Protein AF-0000000067790057 (afdb_homodimer)

InterPro domains:
  IPR000683 Gfo/Idh/MocA-like oxidoreductase, N-terminal [PF01408] (4-130)
  IPR036291 NAD(P)-binding domain superfamily [SSF51735] (3-158)
  IPR050463 Gfo/Idh/MocA family oxidoreductases and glycosidases [PTHR43818] (2-373)
  IPR055170 GFO/IDH/MocA-like oxidoreductase domain [PF22725] (139-274)

Organism: Pectobacterium atrosepticum (strain SCRI 1043 / ATCC BAA-672) (NCBI:txid218491)

Radius of gyration: 29.48 Å; Cα contacts (8 Å, |Δi|>4): 1864; chains: 2; bounding box: 68×93×60 Å

Sequence (754 aa):
MKDVRIGLIGTGYIGRAHAIAYAQAPTVFPLKGNLVKAMLAEVSPELAAKRAQEFGFQRSTADWRELVADPDIDVVDICAPNFLHKTMAMAAIQHGKHVYSEKPLALNARDAREMVDAAQRAGVKTLVGFNYMKNPTSQLAKEIIANGEIGEVVHFYGTHNEDYLADPNKHADWHCFKETAGLGALGDLAAHIVNMAQYLVGDIASVCGDLQTVITQRPTALGSSEWVQVENEDQAHAMVRFASGARGVIETSRIACGRKMGLTYVVTGTTGTLSFTQERMAELKLYRHDEPENRQGFKTLLTGPQHPDYAAFCASAGHGIGFNDQKTVEVRDLIDGIAADVPMWPDFEEGWKVSRVLDAIVQSHETARWVNVDEVGMKDVRIGLIGTGYIGRAHAIAYAQAPTVFPLKGNLVKAMLAEVSPELAAKRAQEFGFQRSTADWRELVADPDIDVVDICAPNFLHKTMAMAAIQHGKHVYSEKPLALNARDAREMVDAAQRAGVKTLVGFNYMKNPTSQLAKEIIANGEIGEVVHFYGTHNEDYLADPNKHADWHCFKETAGLGALGDLAAHIVNMAQYLVGDIASVCGDLQTVITQRPTALGSSEWVQVENEDQAHAMVRFASGARGVIETSRIACGRKMGLTYVVTGTTGTLSFTQERMAELKLYRHDEPENRQGFKTLLTGPQHPDYAAFCASAGHGIGFNDQKTVEVRDLIDGIAADVPMWPDFEEGWKVSRVLDAIVQSHETARWVNVDEVG

pLDDT: mean 95.91, std 3.63, range [75.56, 98.88]

Structure (mmCIF, N/CA/C/O backbone):
data_AF-0000000067790057-model_v1
#
loop_
_entity.id
_entity.type
_entity.pdbx_description
1 polymer 'Probable oxidoreductase'
#
loop_
_atom_site.group_PDB
_atom_site.id
_atom_site.type_symbol
_atom_site.label_atom_id
_atom_site.label_alt_id
_atom_site.label_comp_id
_atom_site.label_asym_id
_atom_site.label_entity_id
_atom_site.label_seq_id
_atom_site.pdbx_PDB_ins_code
_atom_site.Cartn_x
_atom_site.Cartn_y
_atom_site.Cartn_z
_atom_site.occupancy
_atom_site.B_iso_or_equiv
_atom_site.auth_seq_id
_atom_site.auth_comp_id
_atom_site.auth_asym_id
_atom_site.auth_atom_id
_atom_site.pdbx_PDB_model_num
ATOM 1 N N . MET A 1 1 ? 12.977 39.219 26.125 1 87.31 1 MET A N 1
ATOM 2 C CA . MET A 1 1 ? 12.609 38.531 24.906 1 87.31 1 MET A CA 1
ATOM 3 C C . MET A 1 1 ? 11.438 39.188 24.219 1 87.31 1 MET A C 1
ATOM 5 O O . MET A 1 1 ? 10.594 39.812 24.875 1 87.31 1 MET A O 1
ATOM 9 N N . LYS A 1 2 ? 11.398 39.125 22.906 1 94.94 2 LYS A N 1
ATOM 10 C CA . LYS A 1 2 ? 10.312 39.719 22.125 1 94.94 2 LYS A CA 1
ATOM 11 C C . LYS A 1 2 ? 8.992 39 22.391 1 94.94 2 LYS A C 1
ATOM 13 O O . LYS A 1 2 ? 8.945 37.75 22.422 1 94.94 2 LYS A O 1
ATOM 18 N N . ASP A 1 3 ? 7.945 39.812 22.656 1 97.75 3 ASP A N 1
ATOM 19 C CA . ASP A 1 3 ? 6.625 39.219 22.844 1 97.75 3 ASP A CA 1
ATOM 20 C C . ASP A 1 3 ? 6.047 38.719 21.516 1 97.75 3 ASP A C 1
ATOM 22 O O . ASP A 1 3 ? 6.18 39.406 20.5 1 97.75 3 ASP A O 1
ATOM 26 N N . VAL A 1 4 ? 5.566 37.562 21.516 1 98.56 4 VAL A N 1
ATOM 27 C CA . VAL A 1 4 ? 4.77 37.031 20.422 1 98.56 4 VAL A CA 1
ATOM 28 C C . VAL A 1 4 ? 3.336 36.812 20.891 1 98.56 4 VAL A C 1
ATOM 30 O O . VAL A 1 4 ? 3.057 35.844 21.594 1 98.56 4 VAL A O 1
ATOM 33 N N . ARG A 1 5 ? 2.406 37.719 20.578 1 98.75 5 ARG A N 1
ATOM 34 C CA . ARG A 1 5 ? 1.03 37.719 21.062 1 98.75 5 ARG A CA 1
ATOM 35 C C . ARG A 1 5 ? 0.117 36.938 20.125 1 98.75 5 ARG A C 1
ATOM 37 O O . ARG A 1 5 ? -0.103 37.375 18.984 1 98.75 5 ARG A O 1
ATOM 44 N N . ILE A 1 6 ? -0.474 35.906 20.656 1 98.75 6 ILE A N 1
ATOM 45 C CA . ILE A 1 6 ? -1.235 34.969 19.859 1 98.75 6 ILE A CA 1
ATOM 46 C C . ILE A 1 6 ? -2.725 35.281 19.953 1 98.75 6 ILE A C 1
ATOM 48 O O . ILE A 1 6 ? -3.258 35.5 21.031 1 98.75 6 ILE A O 1
ATOM 52 N N . GLY A 1 7 ? -3.359 35.344 18.828 1 98.88 7 GLY A N 1
ATOM 53 C CA . GLY A 1 7 ? -4.809 35.25 18.734 1 98.88 7 GLY A CA 1
ATOM 54 C C . GLY A 1 7 ? -5.293 33.969 18.141 1 98.88 7 GLY A C 1
ATOM 55 O O . GLY A 1 7 ? -4.973 33.625 16.984 1 98.88 7 GLY A O 1
ATOM 56 N N . LEU A 1 8 ? -6.078 33.188 18.844 1 98.81 8 LEU A N 1
ATOM 57 C CA . LEU A 1 8 ? -6.578 31.875 18.438 1 98.81 8 LEU A CA 1
ATOM 58 C C . LEU A 1 8 ? -8.039 31.969 17.984 1 98.81 8 LEU A C 1
ATOM 60 O O . LEU A 1 8 ? -8.867 32.531 18.703 1 98.81 8 LEU A O 1
ATOM 64 N N . ILE A 1 9 ? -8.32 31.453 16.797 1 98.69 9 ILE A N 1
ATOM 65 C CA . ILE A 1 9 ? -9.688 31.406 16.297 1 98.69 9 ILE A CA 1
ATOM 66 C C . ILE A 1 9 ? -10.172 29.953 16.234 1 98.69 9 ILE A C 1
ATOM 68 O O . ILE A 1 9 ? -9.672 29.172 15.438 1 98.69 9 ILE A O 1
ATOM 72 N N . GLY A 1 10 ? -11.164 29.625 17 1 97.44 10 GLY A N 1
ATOM 73 C CA . GLY A 1 10 ? -11.719 28.281 17.016 1 97.44 10 GLY A CA 1
ATOM 74 C C . GLY A 1 10 ? -11.133 27.406 18.109 1 97.44 10 GLY A C 1
ATOM 75 O O . GLY A 1 10 ? -9.914 27.359 18.281 1 97.44 10 GLY A O 1
ATOM 76 N N . THR A 1 11 ? -12.031 26.703 18.875 1 95.75 11 THR A N 1
ATOM 77 C CA . THR A 1 11 ? -11.57 25.938 20.016 1 95.75 11 THR A CA 1
ATOM 78 C C . THR A 1 11 ? -12.086 24.5 19.953 1 95.75 11 THR A C 1
ATOM 80 O O . THR A 1 11 ? -12.211 23.828 20.984 1 95.75 11 THR A O 1
ATOM 83 N N . GLY A 1 12 ? -12.445 24.031 18.734 1 92.25 12 GLY A N 1
ATOM 84 C CA . GLY A 1 12 ? -12.773 22.625 18.578 1 92.25 12 GLY A CA 1
ATOM 85 C C . GLY A 1 12 ? -11.609 21.703 18.891 1 92.25 12 GLY A C 1
ATOM 86 O O . GLY A 1 12 ? -10.727 22.062 19.672 1 92.25 12 GLY A O 1
ATOM 87 N N . TYR A 1 13 ? -11.688 20.531 18.391 1 90.38 13 TYR A N 1
ATOM 88 C CA . TYR A 1 13 ? -10.688 19.5 18.641 1 90.38 13 TYR A CA 1
ATOM 89 C C . TYR A 1 13 ? -9.281 20.031 18.391 1 90.38 13 TYR A C 1
ATOM 91 O O . TYR A 1 13 ? -8.414 19.969 19.281 1 90.38 13 TYR A O 1
ATOM 99 N N . ILE A 1 14 ? -9.086 20.562 17.234 1 93.25 14 ILE A N 1
ATOM 100 C CA . ILE A 1 14 ? -7.742 20.984 16.859 1 93.25 14 ILE A CA 1
ATOM 101 C C . ILE A 1 14 ? -7.379 22.266 17.594 1 93.25 14 ILE A C 1
ATOM 103 O O . ILE A 1 14 ? -6.211 22.5 17.922 1 93.25 14 ILE A O 1
ATOM 107 N N . GLY A 1 15 ? -8.367 23.188 17.797 1 95.94 15 GLY A N 1
ATOM 108 C CA . GLY A 1 15 ? -8.109 24.375 18.594 1 95.94 15 GLY A CA 1
ATOM 109 C C . GLY A 1 15 ? -7.609 24.047 20 1 95.94 15 GLY A C 1
ATOM 110 O O . GLY A 1 15 ? -6.711 24.719 20.516 1 95.94 15 GLY A O 1
ATOM 111 N N . ARG A 1 16 ? -8.188 23.031 20.547 1 95.5 16 ARG A N 1
ATOM 112 C CA . ARG A 1 16 ? -7.738 22.578 21.859 1 95.5 16 ARG A CA 1
ATOM 113 C C . ARG A 1 16 ? -6.309 22.047 21.797 1 95.5 16 ARG A C 1
ATOM 115 O O . ARG A 1 16 ? -5.508 22.297 22.703 1 95.5 16 ARG A O 1
ATOM 122 N N . ALA A 1 17 ? -6.008 21.312 20.75 1 95.62 17 ALA A N 1
ATOM 123 C CA . ALA A 1 17 ? -4.648 20.812 20.578 1 95.62 17 ALA A CA 1
ATOM 124 C C . ALA A 1 17 ? -3.641 21.953 20.516 1 95.62 17 ALA A C 1
ATOM 126 O O . ALA A 1 17 ? -2.559 21.859 21.094 1 95.62 17 ALA A O 1
ATOM 127 N N . HIS A 1 18 ? -4.004 23.031 19.781 1 97.88 18 HIS A N 1
ATOM 128 C CA . HIS A 1 18 ? -3.135 24.203 19.703 1 97.88 18 HIS A CA 1
ATOM 129 C C . HIS A 1 18 ? -2.975 24.859 21.078 1 97.88 18 HIS A C 1
ATOM 131 O O . HIS A 1 18 ? -1.863 25.219 21.453 1 97.88 18 HIS A O 1
ATOM 137 N N . ALA A 1 19 ? -4.055 24.953 21.812 1 97.75 19 ALA A N 1
ATOM 138 C CA . ALA A 1 19 ? -4.012 25.547 23.141 1 97.75 19 ALA A CA 1
ATOM 139 C C . ALA A 1 19 ? -3.102 24.75 24.062 1 97.75 19 ALA A C 1
ATOM 141 O O . ALA A 1 19 ? -2.348 25.328 24.859 1 97.75 19 ALA A O 1
ATOM 142 N N . ILE A 1 20 ? -3.18 23.469 24 1 96.5 20 ILE A N 1
ATOM 143 C CA . ILE A 1 20 ? -2.314 22.609 24.797 1 96.5 20 ILE A CA 1
ATOM 144 C C . ILE A 1 20 ? -0.854 22.859 24.438 1 96.5 20 ILE A C 1
ATOM 146 O O . ILE A 1 20 ? 0.001 22.984 25.312 1 96.5 20 ILE A O 1
ATOM 150 N N . ALA A 1 21 ? -0.613 22.969 23.188 1 97.62 21 ALA A N 1
ATOM 151 C CA . ALA A 1 21 ? 0.745 23.219 22.703 1 97.62 21 ALA A CA 1
ATOM 152 C C . ALA A 1 21 ? 1.271 24.562 23.219 1 97.62 21 ALA A C 1
ATOM 154 O O . ALA A 1 21 ? 2.432 24.656 23.625 1 97.62 21 ALA A O 1
ATOM 155 N N . TYR A 1 22 ? 0.44 25.594 23.203 1 98.31 22 TYR A N 1
ATOM 156 C CA . TYR A 1 22 ? 0.835 26.906 23.719 1 98.31 22 TYR A CA 1
ATOM 157 C C . TYR A 1 22 ? 1.187 26.828 25.203 1 98.31 22 TYR A C 1
ATOM 159 O O . TYR A 1 22 ? 2.102 27.516 25.656 1 98.31 22 TYR A O 1
ATOM 167 N N . ALA A 1 23 ? 0.451 26.016 25.875 1 96.88 23 ALA A N 1
ATOM 168 C CA . ALA A 1 23 ? 0.677 25.875 27.312 1 96.88 23 ALA A CA 1
ATOM 169 C C . ALA A 1 23 ? 1.973 25.125 27.578 1 96.88 23 ALA A C 1
ATOM 171 O O . ALA A 1 23 ? 2.678 25.422 28.547 1 96.88 23 ALA A O 1
ATOM 172 N N . GLN A 1 24 ? 2.324 24.266 26.734 1 95.62 24 GLN A N 1
ATOM 173 C CA . GLN A 1 24 ? 3.426 23.344 26.969 1 95.62 24 GLN A CA 1
ATOM 174 C C . GLN A 1 24 ? 4.742 23.906 26.438 1 95.62 24 GLN A C 1
ATOM 176 O O . GLN A 1 24 ? 5.805 23.641 27 1 95.62 24 GLN A O 1
ATOM 181 N N . ALA A 1 25 ? 4.688 24.641 25.438 1 97.44 25 ALA A N 1
ATOM 182 C CA . ALA A 1 25 ? 5.848 24.984 24.625 1 97.44 25 ALA A CA 1
ATOM 183 C C . ALA A 1 25 ? 6.922 25.672 25.453 1 97.44 25 ALA A C 1
ATOM 185 O O . ALA A 1 25 ? 8.102 25.328 25.375 1 97.44 25 ALA A O 1
ATOM 186 N N . PRO A 1 26 ? 6.523 26.625 26.406 1 96.69 26 PRO A N 1
ATOM 187 C CA . PRO A 1 26 ? 7.57 27.312 27.156 1 96.69 26 PRO A CA 1
ATOM 188 C C . PRO A 1 26 ? 8.281 26.391 28.141 1 96.69 26 PRO A C 1
ATOM 190 O O . PRO A 1 26 ? 9.414 26.672 28.562 1 96.69 26 PRO A O 1
ATOM 193 N N . THR A 1 27 ? 7.652 25.328 28.484 1 96.06 27 THR A N 1
ATOM 194 C CA . THR A 1 27 ? 8.25 24.375 29.422 1 96.06 27 THR A CA 1
ATOM 195 C C . THR A 1 27 ? 9.133 23.391 28.688 1 96.06 27 THR A C 1
ATOM 197 O O . THR A 1 27 ? 10.164 22.953 29.203 1 96.06 27 THR A O 1
ATOM 200 N N . VAL A 1 28 ? 8.805 23.016 27.531 1 95.25 28 VAL A N 1
ATOM 201 C CA . VAL A 1 28 ? 9.477 21.969 26.766 1 95.25 28 VAL A CA 1
ATOM 202 C C . VAL A 1 28 ? 10.719 22.531 26.094 1 95.25 28 VAL A C 1
ATOM 204 O O . VAL A 1 28 ? 11.758 21.875 26.031 1 95.25 28 VAL A O 1
ATOM 207 N N . PHE A 1 29 ? 10.57 23.75 25.609 1 96.44 29 PHE A N 1
ATOM 208 C CA . PHE A 1 29 ? 11.648 24.344 24.828 1 96.44 29 PHE A CA 1
ATOM 209 C C . PHE A 1 29 ? 12.078 25.672 25.422 1 96.44 29 PHE A C 1
ATOM 211 O O . PHE A 1 29 ? 11.25 26.422 25.938 1 96.44 29 PHE A O 1
ATOM 218 N N . PRO A 1 30 ? 13.406 25.938 25.359 1 96.5 30 PRO A N 1
ATOM 219 C CA . PRO A 1 30 ? 13.836 27.312 25.609 1 96.5 30 PRO A CA 1
ATOM 220 C C . PRO A 1 30 ? 13.492 28.25 24.453 1 96.5 30 PRO A C 1
ATOM 222 O O . PRO A 1 30 ? 14.359 28.562 23.641 1 96.5 30 PRO A O 1
ATOM 225 N N . LEU A 1 31 ? 12.305 28.812 24.453 1 97.62 31 LEU A N 1
ATOM 226 C CA . LEU A 1 31 ? 11.789 29.625 23.359 1 97.62 31 LEU A CA 1
ATOM 227 C C . LEU A 1 31 ? 12.602 30.906 23.219 1 97.62 31 LEU A C 1
ATOM 229 O O . LEU A 1 31 ? 13.055 31.484 24.219 1 97.62 31 LEU A O 1
ATOM 233 N N . LYS A 1 32 ? 12.695 31.375 22.016 1 97.62 32 LYS A N 1
ATOM 234 C CA . LYS A 1 32 ? 13.445 32.594 21.734 1 97.62 32 LYS A CA 1
ATOM 235 C C . LYS A 1 32 ? 12.578 33.844 21.938 1 97.62 32 LYS A C 1
ATOM 237 O O . LYS A 1 32 ? 13.102 34.969 22 1 97.62 32 LYS A O 1
ATOM 242 N N . GLY A 1 33 ? 11.297 33.688 22 1 97.94 33 GLY A N 1
ATOM 243 C CA . GLY A 1 33 ? 10.344 34.75 22.266 1 97.94 33 GLY A CA 1
ATOM 244 C C . GLY A 1 33 ? 9.445 34.438 23.453 1 97.94 33 GLY A C 1
ATOM 245 O O . GLY A 1 33 ? 9.375 33.312 23.922 1 97.94 33 GLY A O 1
ATOM 246 N N . ASN A 1 34 ? 8.883 35.531 23.922 1 97.94 34 ASN A N 1
ATOM 247 C CA . ASN A 1 34 ? 7.891 35.375 24.984 1 97.94 34 ASN A CA 1
ATOM 248 C C . ASN A 1 34 ? 6.496 35.094 24.422 1 97.94 34 ASN A C 1
ATOM 250 O O . ASN A 1 34 ? 5.906 35.969 23.781 1 97.94 34 ASN A O 1
ATOM 254 N N . LEU A 1 35 ? 6.008 33.906 24.625 1 98.5 35 LEU A N 1
ATOM 255 C CA . LEU A 1 35 ? 4.695 33.5 24.125 1 98.5 35 LEU A CA 1
ATOM 256 C C . LEU A 1 35 ? 3.584 34.125 24.969 1 98.5 35 LEU A C 1
ATOM 258 O O . LEU A 1 35 ? 3.525 33.875 26.188 1 98.5 35 LEU A O 1
ATOM 262 N N . VAL A 1 36 ? 2.693 34.875 24.406 1 98.62 36 VAL A N 1
ATOM 263 C CA . VAL A 1 36 ? 1.58 35.531 25.094 1 98.62 36 VAL A CA 1
ATOM 264 C C . VAL A 1 36 ? 0.259 35.094 24.469 1 98.62 36 VAL A C 1
ATOM 266 O O . VAL A 1 36 ? 0.011 35.344 23.297 1 98.62 36 VAL A O 1
ATOM 269 N N . LYS A 1 37 ? -0.607 34.406 25.234 1 98.69 37 LYS A N 1
ATOM 270 C CA . LYS A 1 37 ? -1.96 34.062 24.812 1 98.69 37 LYS A CA 1
ATOM 271 C C . LYS A 1 37 ? -2.906 35.25 24.953 1 98.69 37 LYS A C 1
ATOM 273 O O . LYS A 1 37 ? -3.598 35.375 25.969 1 98.69 37 LYS A O 1
ATOM 278 N N . ALA A 1 38 ? -2.975 36.031 23.906 1 98.69 38 ALA A N 1
ATOM 279 C CA . ALA A 1 38 ? -3.521 37.375 24.016 1 98.69 38 ALA A CA 1
ATOM 280 C C . ALA A 1 38 ? -5.047 37.344 23.922 1 98.69 38 ALA A C 1
ATOM 282 O O . ALA A 1 38 ? -5.727 37.969 24.766 1 98.69 38 ALA A O 1
ATOM 283 N N . MET A 1 39 ? -5.543 36.688 22.906 1 98.75 39 MET A N 1
ATOM 284 C CA . MET A 1 39 ? -6.984 36.75 22.688 1 98.75 39 MET A CA 1
ATOM 285 C C . MET A 1 39 ? -7.492 35.469 22.016 1 98.75 39 MET A C 1
ATOM 287 O O . MET A 1 39 ? -6.797 34.875 21.203 1 98.75 39 MET A O 1
ATOM 291 N N . LEU A 1 40 ? -8.695 35.062 22.406 1 98.69 40 LEU A N 1
ATOM 292 C CA . LEU A 1 40 ? -9.375 33.906 21.828 1 98.69 40 LEU A CA 1
ATOM 293 C C . LEU A 1 40 ? -10.727 34.281 21.234 1 98.69 40 LEU A C 1
ATOM 295 O O . LEU A 1 40 ? -11.469 35.062 21.844 1 98.69 40 LEU A O 1
ATOM 299 N N . ALA A 1 41 ? -10.984 33.844 19.984 1 98.75 41 ALA A N 1
ATOM 300 C CA . ALA A 1 41 ? -12.258 34.125 19.344 1 98.75 41 ALA A CA 1
ATOM 301 C C . ALA A 1 41 ? -13.086 32.875 19.156 1 98.75 41 ALA A C 1
ATOM 303 O O . ALA A 1 41 ? -12.547 31.812 18.781 1 98.75 41 ALA A O 1
ATOM 304 N N . GLU A 1 42 ? -14.359 32.938 19.422 1 97.62 42 GLU A N 1
ATOM 305 C CA . GLU A 1 42 ? -15.359 31.891 19.203 1 97.62 42 GLU A CA 1
ATOM 306 C C . GLU A 1 42 ? -16.672 32.5 18.719 1 97.62 42 GLU A C 1
ATOM 308 O O . GLU A 1 42 ? -16.797 33.719 18.562 1 97.62 42 GLU A O 1
ATOM 313 N N . VAL A 1 43 ? -17.625 31.578 18.438 1 95.38 43 VAL A N 1
ATOM 314 C CA . VAL A 1 43 ? -18.828 31.969 17.703 1 95.38 43 VAL A CA 1
ATOM 315 C C . VAL A 1 43 ? -19.781 32.719 18.625 1 95.38 43 VAL A C 1
ATOM 317 O O . VAL A 1 43 ? -20.641 33.469 18.156 1 95.38 43 VAL A O 1
ATOM 320 N N . SER A 1 44 ? -19.609 32.625 19.984 1 97.38 44 SER A N 1
ATOM 321 C CA . SER A 1 44 ? -20.438 33.344 20.953 1 97.38 44 SER A CA 1
ATOM 322 C C . SER A 1 44 ? -19.594 33.906 22.094 1 97.38 44 SER A C 1
ATOM 324 O O . SER A 1 44 ? -18.547 33.375 22.422 1 97.38 44 SER A O 1
ATOM 326 N N . PRO A 1 45 ? -20.094 35.062 22.625 1 97.31 45 PRO A N 1
ATOM 327 C CA . PRO A 1 45 ? -19.328 35.656 23.719 1 97.31 45 PRO A CA 1
ATOM 328 C C . PRO A 1 45 ? -19.141 34.719 24.906 1 97.31 45 PRO A C 1
ATOM 330 O O . PRO A 1 45 ? -18.062 34.656 25.5 1 97.31 45 PRO A O 1
ATOM 333 N N . GLU A 1 46 ? -20.188 34 25.156 1 97.88 46 GLU A N 1
ATOM 334 C CA . GLU A 1 46 ? -20.141 33.094 26.312 1 97.88 46 GLU A CA 1
ATOM 335 C C . GLU A 1 46 ? -19.125 31.969 26.094 1 97.88 46 GLU A C 1
ATOM 337 O O . GLU A 1 46 ? -18.312 31.688 26.969 1 97.88 46 GLU A O 1
ATOM 342 N N . LEU A 1 47 ? -19.25 31.375 24.969 1 97.5 47 LEU A N 1
ATOM 343 C CA . LEU A 1 47 ? -18.312 30.297 24.656 1 97.5 47 LEU A CA 1
ATOM 344 C C . LEU A 1 47 ? -16.891 30.812 24.578 1 97.5 47 LEU A C 1
ATOM 346 O O . LEU A 1 47 ? -15.953 30.141 25.047 1 97.5 47 LEU A O 1
ATOM 350 N N . ALA A 1 48 ? -16.672 31.969 24 1 98.38 48 ALA A N 1
ATOM 351 C CA . ALA A 1 48 ? -15.352 32.562 23.891 1 98.38 48 ALA A CA 1
ATOM 352 C C . ALA A 1 48 ? -14.742 32.812 25.266 1 98.38 48 ALA A C 1
ATOM 354 O O . ALA A 1 48 ? -13.578 32.469 25.516 1 98.38 48 ALA A O 1
ATOM 355 N N . ALA A 1 49 ? -15.508 33.344 26.125 1 98.25 49 ALA A N 1
ATOM 356 C CA . ALA A 1 49 ? -15.039 33.656 27.484 1 98.25 49 ALA A CA 1
ATOM 357 C C . ALA A 1 49 ? -14.688 32.375 28.234 1 98.25 49 ALA A C 1
ATOM 359 O O . ALA A 1 49 ? -13.656 32.312 28.906 1 98.25 49 ALA A O 1
ATOM 360 N N . LYS A 1 50 ? -15.547 31.422 28.125 1 98.12 50 LYS A N 1
ATOM 361 C CA . LYS A 1 50 ? -15.336 30.141 28.797 1 98.12 50 LYS A CA 1
ATOM 362 C C . LYS A 1 50 ? -14.047 29.484 28.312 1 98.12 50 LYS A C 1
ATOM 364 O O . LYS A 1 50 ? -13.234 29.031 29.125 1 98.12 50 LYS A O 1
ATOM 369 N N . ARG A 1 51 ? -13.875 29.422 27.031 1 98.25 51 ARG A N 1
ATOM 370 C CA . ARG A 1 51 ? -12.711 28.75 26.453 1 98.25 51 ARG A CA 1
ATOM 371 C C . ARG A 1 51 ? -11.438 29.531 26.719 1 98.25 51 ARG A C 1
ATOM 373 O O . ARG A 1 51 ? -10.367 28.953 26.922 1 98.25 51 ARG A O 1
ATOM 380 N N . ALA A 1 52 ? -11.539 30.859 26.688 1 98.44 52 ALA A N 1
ATOM 381 C CA . ALA A 1 52 ? -10.383 31.672 27.016 1 98.44 52 ALA A CA 1
ATOM 382 C C . ALA A 1 52 ? -9.883 31.391 28.422 1 98.44 52 ALA A C 1
ATOM 384 O O . ALA A 1 52 ? -8.672 31.266 28.656 1 98.44 52 ALA A O 1
ATOM 385 N N . GLN A 1 53 ? -10.773 31.266 29.312 1 98.06 53 GLN A N 1
ATOM 386 C CA . GLN A 1 53 ? -10.406 30.938 30.688 1 98.06 53 GLN A CA 1
ATOM 387 C C . GLN A 1 53 ? -9.773 29.547 30.781 1 98.06 53 GLN A C 1
ATOM 389 O O . GLN A 1 53 ? -8.727 29.391 31.406 1 98.06 53 GLN A O 1
ATOM 394 N N . GLU A 1 54 ? -10.352 28.641 30.141 1 97.38 54 GLU A N 1
ATOM 395 C CA . GLU A 1 54 ? -9.883 27.25 30.172 1 97.38 54 GLU A CA 1
ATOM 396 C C . GLU A 1 54 ? -8.492 27.141 29.547 1 97.38 54 GLU A C 1
ATOM 398 O O . GLU A 1 54 ? -7.656 26.359 30.031 1 97.38 54 GLU A O 1
ATOM 403 N N . PHE A 1 55 ? -8.297 27.891 28.469 1 97.94 55 PHE A N 1
ATOM 404 C CA . PHE A 1 55 ? -7.074 27.734 27.688 1 97.94 55 PHE A CA 1
ATOM 405 C C . PHE A 1 55 ? -6.016 28.734 28.125 1 97.94 55 PHE A C 1
ATOM 407 O O . PHE A 1 55 ? -4.875 28.688 27.672 1 97.94 55 PHE A O 1
ATOM 414 N N . GLY A 1 56 ? -6.344 29.672 29.062 1 97.88 56 GLY A N 1
ATOM 415 C CA . GLY A 1 56 ? -5.387 30.609 29.625 1 97.88 56 GLY A CA 1
ATOM 416 C C . GLY A 1 56 ? -5.129 31.812 28.734 1 97.88 56 GLY A C 1
ATOM 417 O O . GLY A 1 56 ? -4.012 32.344 28.703 1 97.88 56 GLY A O 1
ATOM 418 N N . PHE A 1 57 ? -6.145 32.219 27.938 1 98.69 57 PHE A N 1
ATOM 419 C CA . PHE A 1 57 ? -6.016 33.438 27.125 1 98.69 57 PHE A CA 1
ATOM 420 C C . PHE A 1 57 ? -6.445 34.656 27.922 1 98.69 57 PHE A C 1
ATOM 422 O O . PHE A 1 57 ? -7.363 34.562 28.75 1 98.69 57 PHE A O 1
ATOM 429 N N . GLN A 1 58 ? -5.875 35.812 27.703 1 98.5 58 GLN A N 1
ATOM 430 C CA . GLN A 1 58 ? -6.07 37.031 28.484 1 98.5 58 GLN A CA 1
ATOM 431 C C . GLN A 1 58 ? -7.426 37.656 28.188 1 98.5 58 GLN A C 1
ATOM 433 O O . GLN A 1 58 ? -8.047 38.25 29.078 1 98.5 58 GLN A O 1
ATOM 438 N N . ARG A 1 59 ? -7.832 37.594 26.875 1 98.56 59 ARG A N 1
ATOM 439 C CA . ARG A 1 59 ? -9.07 38.219 26.406 1 98.56 59 ARG A CA 1
ATOM 440 C C . ARG A 1 59 ? -9.844 37.281 25.5 1 98.56 59 ARG A C 1
ATOM 442 O O . ARG A 1 59 ? -9.32 36.219 25.078 1 98.56 59 ARG A O 1
ATOM 449 N N . SER A 1 60 ? -11.086 37.625 25.281 1 98.62 60 SER A N 1
ATOM 450 C CA . SER A 1 60 ? -11.93 36.844 24.375 1 98.62 60 SER A CA 1
ATOM 451 C C . SER A 1 60 ? -12.852 37.75 23.562 1 98.62 60 SER A C 1
ATOM 453 O O . SER A 1 60 ? -13.094 38.875 23.938 1 98.62 60 SER A O 1
ATOM 455 N N . THR A 1 61 ? -13.266 37.25 22.453 1 98.69 61 THR A N 1
ATOM 456 C CA . THR A 1 61 ? -14.219 37.969 21.609 1 98.69 61 THR A CA 1
ATOM 457 C C . THR A 1 61 ? -15.117 36.969 20.859 1 98.69 61 THR A C 1
ATOM 459 O O . THR A 1 61 ? -14.742 35.844 20.641 1 98.69 61 THR A O 1
ATOM 462 N N . ALA A 1 62 ? -16.281 37.406 20.469 1 98.12 62 ALA A N 1
ATOM 463 C CA . ALA A 1 62 ? -17.219 36.594 19.688 1 98.12 62 ALA A CA 1
ATOM 464 C C . ALA A 1 62 ? -17.109 36.906 18.188 1 98.12 62 ALA A C 1
ATOM 466 O O . ALA A 1 62 ? -17.844 36.344 17.375 1 98.12 62 ALA A O 1
ATOM 467 N N . ASP A 1 63 ? -16.188 37.781 17.922 1 98.19 63 ASP A N 1
ATOM 468 C CA . ASP A 1 63 ? -16 38.219 16.531 1 98.19 63 ASP A CA 1
ATOM 469 C C . ASP A 1 63 ? -14.523 38.156 16.141 1 98.19 63 ASP A C 1
ATOM 471 O O . ASP A 1 63 ? -13.734 39.031 16.531 1 98.19 63 ASP A O 1
ATOM 475 N N . TRP A 1 64 ? -14.203 37.188 15.273 1 98.38 64 TRP A N 1
ATOM 476 C CA . TRP A 1 64 ? -12.812 37 14.875 1 98.38 64 TRP A CA 1
ATOM 477 C C . TRP A 1 64 ? -12.281 38.219 14.164 1 98.38 64 TRP A C 1
ATOM 479 O O . TRP A 1 64 ? -11.07 38.469 14.125 1 98.38 64 TRP A O 1
ATOM 489 N N . ARG A 1 65 ? -13.117 39.094 13.57 1 98.62 65 ARG A N 1
ATOM 490 C CA . ARG A 1 65 ? -12.672 40.312 12.891 1 98.62 65 ARG A CA 1
ATOM 491 C C . ARG A 1 65 ? -12.039 41.281 13.875 1 98.62 65 ARG A C 1
ATOM 493 O O . ARG A 1 65 ? -11.109 42 13.531 1 98.62 65 ARG A O 1
ATOM 500 N N . GLU A 1 66 ? -12.609 41.281 15.07 1 98.5 66 GLU A N 1
ATOM 501 C CA . GLU A 1 66 ? -12.008 42.094 16.125 1 98.5 66 GLU A CA 1
ATOM 502 C C . GLU A 1 66 ? -10.602 41.625 16.453 1 98.5 66 GLU A C 1
ATOM 504 O O . GLU A 1 66 ? -9.695 42.406 16.688 1 98.5 66 GLU A O 1
ATOM 509 N N . LEU A 1 67 ? -10.484 40.344 16.531 1 98.56 67 LEU A N 1
ATOM 510 C CA . LEU A 1 67 ? -9.203 39.719 16.844 1 98.56 67 LEU A CA 1
ATOM 511 C C . LEU A 1 67 ? -8.164 40.062 15.781 1 98.56 67 LEU A C 1
ATOM 513 O O . LEU A 1 67 ? -7.051 40.469 16.094 1 98.56 67 LEU A O 1
ATOM 517 N N . VAL A 1 68 ? -8.43 39.969 14.492 1 98.31 68 VAL A N 1
ATOM 518 C CA . VAL A 1 68 ? -7.469 40.156 13.414 1 98.31 68 VAL A CA 1
ATOM 519 C C . VAL A 1 68 ? -7.094 41.625 13.312 1 98.31 68 VAL A C 1
ATOM 521 O O . VAL A 1 68 ? -5.98 41.969 12.891 1 98.31 68 VAL A O 1
ATOM 524 N N . ALA A 1 69 ? -7.988 42.531 13.75 1 98.25 69 ALA A N 1
ATOM 525 C CA . ALA A 1 69 ? -7.754 43.969 13.641 1 98.25 69 ALA A CA 1
ATOM 526 C C . ALA A 1 69 ? -7.035 44.531 14.867 1 98.25 69 ALA A C 1
ATOM 528 O O . ALA A 1 69 ? -6.586 45.656 14.883 1 98.25 69 ALA A O 1
ATOM 529 N N . ASP A 1 70 ? -6.934 43.75 15.875 1 98.44 70 ASP A N 1
ATOM 530 C CA . ASP A 1 70 ? -6.375 44.219 17.156 1 98.44 70 ASP A CA 1
ATOM 531 C C . ASP A 1 70 ? -4.871 44.469 17.031 1 98.44 70 ASP A C 1
ATOM 533 O O . ASP A 1 70 ? -4.113 43.531 16.688 1 98.44 70 ASP A O 1
ATOM 537 N N . PRO A 1 71 ? -4.414 45.656 17.375 1 97.44 71 PRO A N 1
ATOM 538 C CA . PRO A 1 71 ? -2.992 45.969 17.234 1 97.44 71 PRO A CA 1
ATOM 539 C C . PRO A 1 71 ? -2.113 45.156 18.203 1 97.44 71 PRO A C 1
ATOM 541 O O . PRO A 1 71 ? -0.896 45.094 18.016 1 97.44 71 PRO A O 1
ATOM 544 N N . ASP A 1 72 ? -2.713 44.562 19.188 1 97.44 72 ASP A N 1
ATOM 545 C CA . ASP A 1 72 ? -1.947 43.812 20.188 1 97.44 72 ASP A CA 1
ATOM 546 C C . ASP A 1 72 ? -1.868 42.344 19.844 1 97.44 72 ASP A C 1
ATOM 548 O O . ASP A 1 72 ? -1.558 41.5 20.703 1 97.44 72 ASP A O 1
ATOM 552 N N . ILE A 1 73 ? -2.197 41.969 18.672 1 98.56 73 ILE A N 1
ATOM 553 C CA . ILE A 1 73 ? -2.055 40.625 18.188 1 98.56 73 ILE A CA 1
ATOM 554 C C . ILE A 1 73 ? -0.961 40.562 17.125 1 98.56 73 ILE A C 1
ATOM 556 O O . ILE A 1 73 ? -0.961 41.344 16.188 1 98.56 73 ILE A O 1
ATOM 560 N N . ASP A 1 74 ? -0.018 39.656 17.297 1 98.56 74 ASP A N 1
ATOM 561 C CA . ASP A 1 74 ? 1.068 39.469 16.328 1 98.56 74 ASP A CA 1
ATOM 562 C C . ASP A 1 74 ? 0.774 38.344 15.367 1 98.56 74 ASP A C 1
ATOM 564 O O . ASP A 1 74 ? 1.146 38.406 14.195 1 98.56 74 ASP A O 1
ATOM 568 N N . VAL A 1 75 ? 0.185 37.281 15.859 1 98.75 75 VAL A N 1
ATOM 569 C CA . VAL A 1 75 ? -0.067 36.031 15.109 1 98.75 75 VAL A CA 1
ATOM 570 C C . VAL A 1 75 ? -1.548 35.688 15.188 1 98.75 75 VAL A C 1
ATOM 572 O O . VAL A 1 75 ? -2.137 35.688 16.266 1 98.75 75 VAL A O 1
ATOM 575 N N . VAL A 1 76 ? -2.137 35.406 14.078 1 98.88 76 VAL A N 1
ATOM 576 C CA . VAL A 1 76 ? -3.484 34.844 14.047 1 98.88 76 VAL A CA 1
ATOM 577 C C . VAL A 1 76 ? -3.41 33.344 13.789 1 98.88 76 VAL A C 1
ATOM 579 O O . VAL A 1 76 ? -2.926 32.938 12.734 1 98.88 76 VAL A O 1
ATOM 582 N N . ASP A 1 77 ? -3.818 32.531 14.758 1 98.88 77 ASP A N 1
ATOM 583 C CA . ASP A 1 77 ? -3.906 31.094 14.672 1 98.88 77 ASP A CA 1
ATOM 584 C C . ASP A 1 77 ? -5.316 30.641 14.297 1 98.88 77 ASP A C 1
ATOM 586 O O . ASP A 1 77 ? -6.25 30.781 15.086 1 98.88 77 ASP A O 1
ATOM 590 N N . ILE A 1 78 ? -5.438 30.062 13.117 1 98.75 78 ILE A N 1
ATOM 591 C CA . ILE A 1 78 ? -6.746 29.75 12.555 1 98.75 78 ILE A CA 1
ATOM 592 C C . ILE A 1 78 ? -7.027 28.266 12.68 1 98.75 78 ILE A C 1
ATOM 594 O O . ILE A 1 78 ? -6.438 27.453 11.961 1 98.75 78 ILE A O 1
ATOM 598 N N . CYS A 1 79 ? -7.965 27.859 13.531 1 97.38 79 CYS A N 1
ATOM 599 C CA . CYS A 1 79 ? -8.414 26.5 13.758 1 97.38 79 CYS A CA 1
ATOM 600 C C . CYS A 1 79 ? -9.906 26.359 13.5 1 97.38 79 CYS A C 1
ATOM 602 O O . CYS A 1 79 ? -10.586 25.547 14.133 1 97.38 79 CYS A O 1
ATOM 604 N N . ALA A 1 80 ? -10.469 27.219 12.648 1 94.38 80 ALA A N 1
ATOM 605 C CA . ALA A 1 80 ? -11.875 27.203 12.234 1 94.38 80 ALA A CA 1
ATOM 606 C C . ALA A 1 80 ? -12.109 26.188 11.125 1 94.38 80 ALA A C 1
ATOM 608 O O . ALA A 1 80 ? -11.156 25.594 10.609 1 94.38 80 ALA A O 1
ATOM 609 N N . PRO A 1 81 ? -13.383 25.875 10.766 1 90.81 81 PRO A N 1
ATOM 610 C CA . PRO A 1 81 ? -13.656 24.953 9.656 1 90.81 81 PRO A CA 1
ATOM 611 C C . PRO A 1 81 ? -12.977 25.375 8.359 1 90.81 81 PRO A C 1
ATOM 613 O O . PRO A 1 81 ? -12.727 26.562 8.141 1 90.81 81 PRO A O 1
ATOM 616 N N . ASN A 1 82 ? -12.797 24.422 7.453 1 91.69 82 ASN A N 1
ATOM 617 C CA . ASN A 1 82 ? -11.969 24.578 6.266 1 91.69 82 ASN A CA 1
ATOM 618 C C . ASN A 1 82 ? -12.414 25.75 5.414 1 91.69 82 ASN A C 1
ATOM 620 O O . ASN A 1 82 ? -11.586 26.516 4.91 1 91.69 82 ASN A O 1
ATOM 624 N N . PHE A 1 83 ? -13.688 25.953 5.324 1 92.5 83 PHE A N 1
ATOM 625 C CA . PHE A 1 83 ? -14.227 26.953 4.391 1 92.5 83 PHE A CA 1
ATOM 626 C C . PHE A 1 83 ? -13.93 28.359 4.875 1 92.5 83 PHE A C 1
ATOM 628 O O . PHE A 1 83 ? -14.055 29.328 4.109 1 92.5 83 PHE A O 1
ATOM 635 N N . LEU A 1 84 ? -13.469 28.547 6.117 1 94.81 84 LEU A N 1
ATOM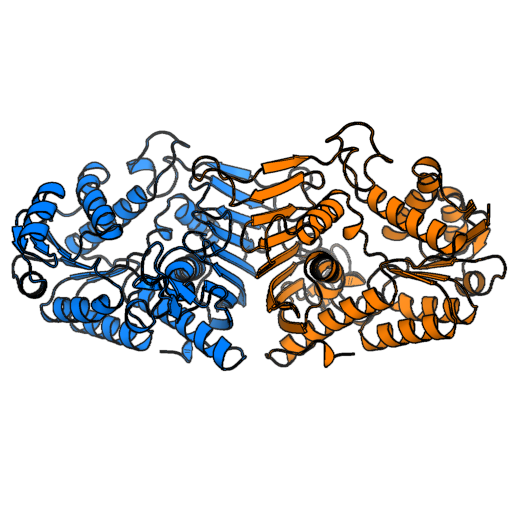 636 C CA . LEU A 1 84 ? -13.227 29.875 6.688 1 94.81 84 LEU A CA 1
ATOM 637 C C . LEU A 1 84 ? -11.742 30.219 6.633 1 94.81 84 LEU A C 1
ATOM 639 O O . LEU A 1 84 ? -11.367 31.375 6.875 1 94.81 84 LEU A O 1
ATOM 643 N N . HIS A 1 85 ? -10.875 29.281 6.297 1 96.94 85 HIS A N 1
ATOM 644 C CA . HIS A 1 85 ? -9.43 29.469 6.363 1 96.94 85 HIS A CA 1
ATOM 645 C C . HIS A 1 85 ? -9 30.656 5.512 1 96.94 85 HIS A C 1
ATOM 647 O O . HIS A 1 85 ? -8.336 31.578 6.004 1 96.94 85 HIS A O 1
ATOM 653 N N . LYS A 1 86 ? -9.445 30.625 4.285 1 97.88 86 LYS A N 1
ATOM 654 C CA . LYS A 1 86 ? -8.992 31.672 3.379 1 97.88 86 LYS A CA 1
ATOM 655 C C . LYS A 1 86 ? -9.461 33.062 3.859 1 97.88 86 LYS A C 1
ATOM 657 O O . LYS A 1 86 ? -8.656 33.969 3.982 1 97.88 86 LYS A O 1
ATOM 662 N N . THR A 1 87 ? -10.758 33.156 4.145 1 98.19 87 THR A N 1
ATOM 663 C CA . THR A 1 87 ? -11.336 34.438 4.555 1 98.19 87 THR A CA 1
ATOM 664 C C . THR A 1 87 ? -10.602 35 5.77 1 98.19 87 THR A C 1
ATOM 666 O O . THR A 1 87 ? -10.219 36.156 5.785 1 98.19 87 THR A O 1
ATOM 669 N N . MET A 1 88 ? -10.352 34.219 6.723 1 98.62 88 MET A N 1
ATOM 670 C CA . MET A 1 88 ? -9.734 34.656 7.977 1 98.62 88 MET A CA 1
ATOM 671 C C . MET A 1 88 ? -8.258 34.969 7.777 1 98.62 88 MET A C 1
ATOM 673 O O . MET A 1 88 ? -7.754 35.969 8.305 1 98.62 88 MET A O 1
ATOM 677 N N . ALA A 1 89 ? -7.578 34.094 7.027 1 98.81 89 ALA A N 1
ATOM 678 C CA . ALA A 1 89 ? -6.156 34.312 6.773 1 98.81 89 ALA A CA 1
ATOM 679 C C . ALA A 1 89 ? -5.922 35.594 5.984 1 98.81 89 ALA A C 1
ATOM 681 O O . ALA A 1 89 ? -5.02 36.375 6.305 1 98.81 89 ALA A O 1
ATOM 682 N N . MET A 1 90 ? -6.758 35.781 4.945 1 98.75 90 MET A N 1
ATOM 683 C CA . MET A 1 90 ? -6.613 36.969 4.117 1 98.75 90 MET A CA 1
ATOM 684 C C . MET A 1 90 ? -6.84 38.25 4.941 1 98.75 90 MET A C 1
ATOM 686 O O . MET A 1 90 ? -6.113 39.219 4.789 1 98.75 90 MET A O 1
ATOM 690 N N . ALA A 1 91 ? -7.832 38.219 5.793 1 98.81 91 ALA A N 1
ATOM 691 C CA . ALA A 1 91 ? -8.094 39.344 6.676 1 98.81 91 ALA A CA 1
ATOM 692 C C . ALA A 1 91 ? -6.91 39.594 7.605 1 98.81 91 ALA A C 1
ATOM 694 O O . ALA A 1 91 ? -6.516 40.75 7.809 1 98.81 91 ALA A O 1
ATOM 695 N N . ALA A 1 92 ? -6.371 38.562 8.195 1 98.81 92 ALA A N 1
ATOM 696 C CA . ALA A 1 92 ? -5.215 38.688 9.078 1 98.81 92 ALA A CA 1
ATOM 697 C C . ALA A 1 92 ? -4.023 39.281 8.344 1 98.81 92 ALA A C 1
ATOM 699 O O . ALA A 1 92 ? -3.361 40.188 8.867 1 98.81 92 ALA A O 1
ATOM 700 N N . ILE A 1 93 ? -3.742 38.844 7.172 1 98.69 93 ILE A N 1
ATOM 701 C CA . ILE A 1 93 ? -2.623 39.281 6.355 1 98.69 93 ILE A CA 1
ATOM 702 C C . ILE A 1 93 ? -2.795 40.781 6.023 1 98.69 93 ILE A C 1
ATOM 704 O O . ILE A 1 93 ? -1.834 41.531 6.074 1 98.69 93 ILE A O 1
ATOM 708 N N . GLN A 1 94 ? -4 41.125 5.719 1 98.31 94 GLN A N 1
ATOM 709 C CA . GLN A 1 94 ? -4.301 42.531 5.406 1 98.31 94 GLN A CA 1
ATOM 710 C C . GLN A 1 94 ? -3.961 43.438 6.582 1 98.31 94 GLN A C 1
ATOM 712 O O . GLN A 1 94 ? -3.574 44.594 6.387 1 98.31 94 GLN A O 1
ATOM 717 N N . HIS A 1 95 ? -4.098 42.938 7.758 1 98.5 95 HIS A N 1
ATOM 718 C CA . HIS A 1 95 ? -3.797 43.719 8.961 1 98.5 95 HIS A CA 1
ATOM 719 C C . HIS A 1 95 ? -2.336 43.562 9.367 1 98.5 95 HIS A C 1
ATOM 721 O O . HIS A 1 95 ? -1.943 43.938 10.461 1 98.5 95 HIS A O 1
ATOM 727 N N . GLY A 1 96 ? -1.561 42.875 8.539 1 98.19 96 GLY A N 1
ATOM 728 C CA . GLY A 1 96 ? -0.13 42.75 8.758 1 98.19 96 GLY A CA 1
ATOM 729 C C . GLY A 1 96 ? 0.217 41.719 9.805 1 98.19 96 GLY A C 1
ATOM 730 O O . GLY A 1 96 ? 1.274 41.781 10.438 1 98.19 96 GLY A O 1
ATOM 731 N N . LYS A 1 97 ? -0.696 40.75 10.078 1 98.69 97 LYS A N 1
ATOM 732 C CA . LYS A 1 97 ? -0.465 39.719 11.086 1 98.69 97 LYS A CA 1
ATOM 733 C C . LYS A 1 97 ? 0.232 38.5 10.484 1 98.69 97 LYS A C 1
ATOM 735 O O . LYS A 1 97 ? -0.039 38.125 9.344 1 98.69 97 LYS A O 1
ATOM 740 N N . HIS A 1 98 ? 1.196 37.875 11.203 1 98.69 98 HIS A N 1
ATOM 741 C CA . HIS A 1 98 ? 1.608 36.531 10.867 1 98.69 98 HIS A CA 1
ATOM 742 C C . HIS A 1 98 ? 0.447 35.531 11.008 1 98.69 98 HIS A C 1
ATOM 744 O O . HIS A 1 98 ? -0.479 35.781 11.789 1 98.69 98 HIS A O 1
ATOM 750 N N . VAL A 1 99 ? 0.48 34.469 10.219 1 98.88 99 VAL A N 1
ATOM 751 C CA . VAL A 1 99 ? -0.666 33.562 10.227 1 98.88 99 VAL A CA 1
ATOM 752 C C . VAL A 1 99 ? -0.19 32.125 10.438 1 98.88 99 VAL A C 1
ATOM 754 O O . VAL A 1 99 ? 0.751 31.672 9.781 1 98.88 99 VAL A O 1
ATOM 757 N N . TYR A 1 100 ? -0.728 31.422 11.414 1 98.69 100 TYR A N 1
ATOM 758 C CA . TYR A 1 100 ? -0.687 29.984 11.625 1 98.69 100 TYR A CA 1
ATOM 759 C C . TYR A 1 100 ? -2.039 29.344 11.32 1 98.69 100 TYR A C 1
ATOM 761 O O . TYR A 1 100 ? -2.996 29.516 12.078 1 98.69 100 TYR A O 1
ATOM 769 N N . SER A 1 101 ? -2.131 28.688 10.18 1 98.31 101 SER A N 1
ATOM 770 C CA . SER A 1 101 ? -3.408 28.125 9.75 1 98.31 101 SER A CA 1
ATOM 771 C C . SER A 1 101 ? -3.359 26.594 9.711 1 98.31 101 SER A C 1
ATOM 773 O O . SER A 1 101 ? -2.373 26.016 9.258 1 98.31 101 SER A O 1
ATOM 775 N N . GLU A 1 102 ? -4.387 26 10.164 1 96.12 102 GLU A N 1
ATOM 776 C CA . GLU A 1 102 ? -4.508 24.547 10.047 1 96.12 102 GLU A CA 1
ATOM 777 C C . GLU A 1 102 ? -4.707 24.141 8.594 1 96.12 102 GLU A C 1
ATOM 779 O O . GLU A 1 102 ? -5.031 24.969 7.738 1 96.12 102 GLU A O 1
ATOM 784 N N . LYS A 1 103 ? -4.383 22.906 8.367 1 94.62 103 LYS A N 1
ATOM 785 C CA . LYS A 1 103 ? -4.621 22.312 7.055 1 94.62 103 LYS A CA 1
ATOM 786 C C . LYS A 1 103 ? -6.086 21.906 6.891 1 94.62 103 LYS A C 1
ATOM 788 O O . LYS A 1 103 ? -6.777 21.641 7.875 1 94.62 103 LYS A O 1
ATOM 793 N N . PRO A 1 104 ? -6.598 21.828 5.699 1 94.06 104 PRO A N 1
ATOM 794 C CA . PRO A 1 104 ? -5.953 22.328 4.48 1 94.06 104 PRO A CA 1
ATOM 795 C C . PRO A 1 104 ? -5.863 23.844 4.434 1 94.06 104 PRO A C 1
ATOM 797 O O . PRO A 1 104 ? -6.672 24.531 5.062 1 94.06 104 PRO A O 1
ATOM 800 N N . LEU A 1 105 ? -4.895 24.344 3.697 1 95.25 105 LEU A N 1
ATOM 801 C CA . LEU A 1 105 ? -4.688 25.781 3.637 1 95.25 105 LEU A CA 1
ATOM 802 C C . LEU A 1 105 ? -5.918 26.484 3.068 1 95.25 105 LEU A C 1
ATOM 804 O O . LEU A 1 105 ? -6.324 27.531 3.564 1 95.25 105 LEU A O 1
ATOM 808 N N . ALA A 1 106 ? -6.461 25.953 2.012 1 94.62 106 ALA A N 1
ATOM 809 C CA . ALA A 1 106 ? -7.688 26.406 1.356 1 94.62 106 ALA A CA 1
ATOM 810 C C . ALA A 1 106 ? -8.453 25.219 0.764 1 94.62 106 ALA A C 1
ATOM 812 O O . ALA A 1 106 ? -8 24.078 0.833 1 94.62 106 ALA A O 1
ATOM 813 N N . LEU A 1 107 ? -9.609 25.531 0.177 1 92.38 107 LEU A N 1
ATOM 814 C CA . LEU A 1 107 ? -10.438 24.453 -0.371 1 92.38 107 LEU A CA 1
ATOM 815 C C . LEU A 1 107 ? -9.898 24 -1.72 1 92.38 107 LEU A C 1
ATOM 817 O O . LEU A 1 107 ? -10.281 22.922 -2.207 1 92.38 107 LEU A O 1
ATOM 821 N N . ASN A 1 108 ? -9.047 24.812 -2.301 1 94.31 108 ASN A N 1
ATOM 822 C CA . ASN A 1 108 ? -8.445 24.453 -3.582 1 94.31 108 ASN A CA 1
ATOM 823 C C . ASN A 1 108 ? -7.105 25.156 -3.789 1 94.31 108 ASN A C 1
ATOM 825 O O . ASN A 1 108 ? -6.758 26.078 -3.033 1 94.31 108 ASN A O 1
ATOM 829 N N . ALA A 1 109 ? -6.438 24.75 -4.812 1 96.94 109 ALA A N 1
ATOM 830 C CA . ALA A 1 109 ? -5.078 25.219 -5.066 1 96.94 109 ALA A CA 1
ATOM 831 C C . ALA A 1 109 ? -5.078 26.688 -5.469 1 96.94 109 ALA A C 1
ATOM 833 O O . ALA A 1 109 ? -4.164 27.438 -5.109 1 96.94 109 ALA A O 1
ATOM 834 N N . ARG A 1 110 ? -6.016 27.078 -6.23 1 97.06 110 ARG A N 1
ATOM 835 C CA . ARG A 1 110 ? -6.09 28.469 -6.668 1 97.06 110 ARG A CA 1
ATOM 836 C C . ARG A 1 110 ? -6.184 29.422 -5.477 1 97.06 110 ARG A C 1
ATOM 838 O O . ARG A 1 110 ? -5.43 30.391 -5.387 1 97.06 110 ARG A O 1
ATOM 845 N N . ASP A 1 111 ? -7.098 29.125 -4.598 1 97.12 111 ASP A N 1
ATOM 846 C CA . ASP A 1 111 ? -7.266 29.938 -3.393 1 97.12 111 ASP A CA 1
ATOM 847 C C . ASP A 1 111 ? -6 29.906 -2.537 1 97.12 111 ASP A C 1
ATOM 849 O O . ASP A 1 111 ? -5.598 30.938 -1.988 1 97.12 111 ASP A O 1
ATOM 853 N N . ALA A 1 112 ? -5.398 28.75 -2.404 1 97.88 112 ALA A N 1
ATOM 854 C CA . ALA A 1 112 ? -4.156 28.625 -1.648 1 97.88 112 ALA A CA 1
ATOM 855 C C . ALA A 1 112 ? -3.064 29.516 -2.242 1 97.88 112 ALA A C 1
ATOM 857 O O . ALA A 1 112 ? -2.311 30.156 -1.507 1 97.88 112 ALA A O 1
ATOM 858 N N . ARG A 1 113 ? -3 29.531 -3.557 1 97.94 113 ARG A N 1
ATOM 859 C CA . ARG A 1 113 ? -2.01 30.359 -4.227 1 97.94 113 ARG A CA 1
ATOM 860 C C . ARG A 1 113 ? -2.232 31.844 -3.902 1 97.94 113 ARG A C 1
ATOM 862 O O . ARG A 1 113 ? -1.277 32.562 -3.643 1 97.94 113 ARG A O 1
ATOM 869 N N . GLU A 1 114 ? -3.449 32.25 -3.928 1 98.25 114 GLU A N 1
ATOM 870 C CA . GLU A 1 114 ? -3.781 33.625 -3.57 1 98.25 114 GLU A CA 1
ATOM 871 C C . GLU A 1 114 ? -3.299 33.969 -2.162 1 98.25 114 GLU A C 1
ATOM 873 O O . GLU A 1 114 ? -2.803 35.062 -1.918 1 98.25 114 GLU A O 1
ATOM 878 N N . MET A 1 115 ? -3.447 33.062 -1.27 1 98.56 115 MET A N 1
ATOM 879 C CA . MET A 1 115 ? -3.031 33.25 0.116 1 98.56 115 MET A CA 1
ATOM 880 C C . MET A 1 115 ? -1.516 33.375 0.215 1 98.56 115 MET A C 1
ATOM 882 O O . MET A 1 115 ? -1.009 34.219 0.963 1 98.56 115 MET A O 1
ATOM 886 N N . VAL A 1 116 ? -0.811 32.531 -0.542 1 98.44 116 VAL A N 1
ATOM 887 C CA . VAL A 1 116 ? 0.646 32.594 -0.572 1 98.44 116 VAL A CA 1
ATOM 888 C C . VAL A 1 116 ? 1.093 33.969 -1.051 1 98.44 116 VAL A C 1
ATOM 890 O O . VAL A 1 116 ? 1.924 34.625 -0.409 1 98.44 116 VAL A O 1
ATOM 893 N N . ASP A 1 117 ? 0.55 34.406 -2.148 1 98.56 117 ASP A N 1
ATOM 894 C CA . ASP A 1 117 ? 0.931 35.688 -2.758 1 98.56 117 ASP A CA 1
ATOM 895 C C . ASP A 1 117 ? 0.641 36.844 -1.818 1 98.56 117 ASP A C 1
ATOM 897 O O . ASP A 1 117 ? 1.443 37.781 -1.708 1 98.56 117 ASP A O 1
ATOM 901 N N . ALA A 1 118 ? -0.497 36.812 -1.185 1 98.69 118 ALA A N 1
ATOM 902 C CA . ALA A 1 118 ? -0.878 37.844 -0.25 1 98.69 118 ALA A CA 1
ATOM 903 C C . ALA A 1 118 ? 0.109 37.938 0.91 1 98.69 118 ALA A C 1
ATOM 905 O O . ALA A 1 118 ? 0.51 39.031 1.31 1 98.69 118 ALA A O 1
ATOM 906 N N . ALA A 1 119 ? 0.464 36.812 1.478 1 98.62 119 ALA A N 1
ATOM 907 C CA . ALA A 1 119 ? 1.412 36.781 2.588 1 98.62 119 ALA A CA 1
ATOM 908 C C . ALA A 1 119 ? 2.77 37.344 2.166 1 98.62 119 ALA A C 1
ATOM 910 O O . ALA A 1 119 ? 3.391 38.094 2.904 1 98.62 119 ALA A O 1
ATOM 911 N N . GLN A 1 120 ? 3.213 36.938 0.978 1 98.06 120 GLN A N 1
ATOM 912 C CA . GLN A 1 120 ? 4.492 37.406 0.454 1 98.06 120 GLN A CA 1
ATOM 913 C C . GLN A 1 120 ? 4.484 38.906 0.242 1 98.06 120 GLN A C 1
ATOM 915 O O . GLN A 1 120 ? 5.438 39.594 0.606 1 98.06 120 GLN A O 1
ATOM 920 N N . ARG A 1 121 ? 3.451 39.406 -0.318 1 98.25 121 ARG A N 1
ATOM 921 C CA . ARG A 1 121 ? 3.324 40.844 -0.571 1 98.25 121 ARG A CA 1
ATOM 922 C C . ARG A 1 121 ? 3.322 41.625 0.734 1 98.25 121 ARG A C 1
ATOM 924 O O . ARG A 1 121 ? 3.922 42.719 0.818 1 98.25 121 ARG A O 1
ATOM 931 N N . ALA A 1 122 ? 2.652 41.125 1.729 1 98.25 122 ALA A N 1
ATOM 932 C CA . ALA A 1 122 ? 2.527 41.781 3.016 1 98.25 122 ALA A CA 1
ATOM 933 C C . ALA A 1 122 ? 3.801 41.656 3.842 1 98.25 122 ALA A C 1
ATOM 935 O O . ALA A 1 122 ? 4.008 42.375 4.812 1 98.25 122 ALA A O 1
ATOM 936 N N . GLY A 1 123 ? 4.645 40.656 3.451 1 97.62 123 GLY A N 1
ATOM 937 C CA . GLY A 1 123 ? 5.883 40.406 4.172 1 97.62 123 GLY A CA 1
ATOM 938 C C . GLY A 1 123 ? 5.66 39.75 5.52 1 97.62 123 GLY A C 1
ATOM 939 O O . GLY A 1 123 ? 6.441 39.969 6.453 1 97.62 123 GLY A O 1
ATOM 940 N N . VAL A 1 124 ? 4.582 39.062 5.68 1 98.19 124 VAL A N 1
ATOM 941 C CA . VAL A 1 124 ? 4.297 38.375 6.949 1 98.19 124 VAL A CA 1
ATOM 942 C C . VAL A 1 124 ? 4.742 36.938 6.875 1 98.19 124 VAL A C 1
ATOM 944 O O . VAL A 1 124 ? 4.855 36.375 5.785 1 98.19 124 VAL A O 1
ATOM 947 N N . LYS A 1 125 ? 4.965 36.281 8.023 1 98.38 125 LYS A N 1
ATOM 948 C CA . LYS A 1 125 ? 5.344 34.875 8.102 1 98.38 125 LYS A CA 1
ATOM 949 C C . LYS A 1 125 ? 4.113 33.969 8.266 1 98.38 125 LYS A C 1
ATOM 951 O O . LYS A 1 125 ? 3.098 34.406 8.82 1 98.38 125 LYS A O 1
ATOM 956 N N . THR A 1 126 ? 4.242 32.781 7.715 1 98.62 126 THR A N 1
ATOM 957 C CA . THR A 1 126 ? 3.102 31.891 7.75 1 98.62 126 THR A CA 1
ATOM 958 C C . THR A 1 126 ? 3.539 30.484 8.164 1 98.62 126 THR A C 1
ATOM 960 O O . THR A 1 126 ? 4.707 30.125 8.008 1 98.62 126 THR A O 1
ATOM 963 N N . LEU A 1 127 ? 2.672 29.75 8.727 1 98.25 127 LEU A N 1
ATOM 964 C CA . LEU A 1 127 ? 2.828 28.344 9.094 1 98.25 127 LEU A CA 1
ATOM 965 C C . LEU A 1 127 ? 1.541 27.562 8.836 1 98.25 127 LEU A C 1
ATOM 967 O O . LEU A 1 127 ? 0.444 28.094 9.039 1 98.25 127 LEU A O 1
ATOM 971 N N . VAL A 1 128 ? 1.643 26.359 8.289 1 97.75 128 VAL A N 1
ATOM 972 C CA . VAL A 1 128 ? 0.495 25.484 8.07 1 97.75 128 VAL A CA 1
ATOM 973 C C . VAL A 1 128 ? 0.587 24.266 8.992 1 97.75 128 VAL A C 1
ATOM 975 O O . VAL A 1 128 ? 1.674 23.734 9.203 1 97.75 128 VAL A O 1
ATOM 978 N N . GLY A 1 129 ? -0.535 23.859 9.461 1 96.19 129 GLY A N 1
ATOM 979 C CA . GLY A 1 129 ? -0.617 22.828 10.484 1 96.19 129 GLY A CA 1
ATOM 980 C C . GLY A 1 129 ? -0.385 21.438 9.938 1 96.19 129 GLY A C 1
ATOM 981 O O . GLY A 1 129 ? -1.233 20.547 10.102 1 96.19 129 GLY A O 1
ATOM 982 N N . PHE A 1 130 ? 0.727 21.109 9.336 1 95.31 130 PHE A N 1
ATOM 983 C CA . PHE A 1 130 ? 1.181 19.766 9.016 1 95.31 130 PHE A CA 1
ATOM 984 C C . PHE A 1 130 ? 2.127 19.25 10.094 1 95.31 130 PHE A C 1
ATOM 986 O O . PHE A 1 130 ? 3.348 19.375 9.969 1 95.31 130 PHE A O 1
ATOM 993 N N . ASN A 1 131 ? 1.585 18.516 11.039 1 94.06 131 ASN A N 1
ATOM 994 C CA . ASN A 1 131 ? 2.318 18.234 12.273 1 94.06 131 ASN A CA 1
ATOM 995 C C . ASN A 1 131 ? 3.09 16.922 12.18 1 94.06 131 ASN A C 1
ATOM 997 O O . ASN A 1 131 ? 4.008 16.688 12.969 1 94.06 131 ASN A O 1
ATOM 1001 N N . TYR A 1 132 ? 2.846 16.078 11.234 1 94.56 132 TYR A N 1
ATOM 1002 C CA . TYR A 1 132 ? 3.359 14.719 11.289 1 94.56 132 TYR A CA 1
ATOM 1003 C C . TYR A 1 132 ? 4.844 14.68 10.945 1 94.56 132 TYR A C 1
ATOM 1005 O O . TYR A 1 132 ? 5.562 13.781 11.383 1 94.56 132 TYR A O 1
ATOM 1013 N N . MET A 1 133 ? 5.289 15.688 10.172 1 94.19 133 MET A N 1
ATOM 1014 C CA . MET A 1 133 ? 6.727 15.742 9.906 1 94.19 133 MET A CA 1
ATOM 1015 C C . MET A 1 133 ? 7.484 16.219 11.141 1 94.19 133 MET A C 1
ATOM 1017 O O . MET A 1 133 ? 8.711 16.109 11.195 1 94.19 133 MET A O 1
ATOM 1021 N N . LYS A 1 134 ? 6.777 16.688 12.148 1 94.25 134 LYS A N 1
ATOM 1022 C CA . LYS A 1 134 ? 7.398 17.141 13.391 1 94.25 134 LYS A CA 1
ATOM 1023 C C . LYS A 1 134 ? 7.613 15.984 14.352 1 94.25 134 LYS A C 1
ATOM 1025 O O . LYS A 1 134 ? 8.227 16.156 15.406 1 94.25 134 LYS A O 1
ATOM 1030 N N . ASN A 1 135 ? 7.09 14.812 14.008 1 93.62 135 ASN A N 1
ATOM 1031 C CA . ASN A 1 135 ? 7.418 13.594 14.734 1 93.62 135 ASN A CA 1
ATOM 1032 C C . ASN A 1 135 ? 8.914 13.281 14.664 1 93.62 135 ASN A C 1
ATOM 1034 O O . ASN A 1 135 ? 9.477 13.164 13.57 1 93.62 135 ASN A O 1
ATOM 1038 N N . PRO A 1 136 ? 9.547 13.148 15.836 1 93.94 136 PRO A N 1
ATOM 1039 C CA . PRO A 1 136 ? 10.969 12.812 15.836 1 93.94 136 PRO A CA 1
ATOM 1040 C C . PRO A 1 136 ? 11.297 11.625 14.93 1 93.94 136 PRO A C 1
ATOM 1042 O O . PRO A 1 136 ? 12.352 11.594 14.297 1 93.94 136 PRO A O 1
ATOM 1045 N N . THR A 1 137 ? 10.438 10.68 14.891 1 95.12 137 THR A N 1
ATOM 1046 C CA . THR A 1 137 ? 10.641 9.5 14.055 1 95.12 137 THR A CA 1
ATOM 1047 C C . THR A 1 137 ? 10.68 9.883 12.578 1 95.12 137 THR A C 1
ATOM 1049 O O . THR A 1 137 ? 11.523 9.391 11.828 1 95.12 137 THR A O 1
ATOM 1052 N N . SER A 1 138 ? 9.766 10.781 12.148 1 95.75 138 SER A N 1
ATOM 1053 C CA . SER A 1 138 ? 9.75 11.258 10.766 1 95.75 138 SER A CA 1
ATOM 1054 C C . SER A 1 138 ? 10.977 12.109 10.461 1 95.75 138 SER A C 1
ATOM 1056 O O . SER A 1 138 ? 11.523 12.047 9.359 1 95.75 138 SER A O 1
ATOM 1058 N N . GLN A 1 139 ? 11.383 12.867 11.375 1 96.5 139 GLN A N 1
ATOM 1059 C CA . GLN A 1 139 ? 12.594 13.664 11.211 1 96.5 139 GLN A CA 1
ATOM 1060 C C . GLN A 1 139 ? 13.82 12.773 11.062 1 96.5 139 GLN A C 1
ATOM 1062 O O . GLN A 1 139 ? 14.719 13.07 10.281 1 96.5 139 GLN A O 1
ATOM 1067 N N . LEU A 1 140 ? 13.828 11.695 11.883 1 97.12 140 LEU A N 1
ATOM 1068 C CA . LEU A 1 140 ? 14.898 10.711 11.75 1 97.12 140 LEU A CA 1
ATOM 1069 C C . LEU A 1 140 ? 14.891 10.086 10.359 1 97.12 140 LEU A C 1
ATOM 1071 O O . LEU A 1 140 ? 15.938 9.922 9.734 1 97.12 140 LEU A O 1
ATOM 1075 N N . ALA A 1 141 ? 13.719 9.711 9.891 1 98.38 141 ALA A N 1
ATOM 1076 C CA . ALA A 1 141 ? 13.594 9.148 8.547 1 98.38 141 ALA A CA 1
ATOM 1077 C C . ALA A 1 141 ? 14.18 10.094 7.504 1 98.38 141 ALA A C 1
ATOM 1079 O O . ALA A 1 141 ? 14.93 9.672 6.621 1 98.38 141 ALA A O 1
ATOM 1080 N N . LYS A 1 142 ? 13.82 11.383 7.574 1 98.19 142 LYS A N 1
ATOM 1081 C CA . LYS A 1 142 ? 14.352 12.391 6.66 1 98.19 142 LYS A CA 1
ATOM 1082 C C . LYS A 1 142 ? 15.875 12.438 6.715 1 98.19 142 LYS A C 1
ATOM 1084 O O . LYS A 1 142 ? 16.531 12.539 5.68 1 98.19 142 LYS A O 1
ATOM 1089 N N . GLU A 1 143 ? 16.422 12.391 7.941 1 98 143 GLU A N 1
ATOM 1090 C CA . GLU A 1 143 ? 17.875 12.406 8.133 1 98 143 GLU A CA 1
ATOM 1091 C C . GLU A 1 143 ? 18.531 11.203 7.457 1 98 143 GLU A C 1
ATOM 1093 O O . GLU A 1 143 ? 19.547 11.352 6.766 1 98 143 GLU A O 1
ATOM 1098 N N . ILE A 1 144 ? 17.969 10.062 7.648 1 98 144 ILE A N 1
ATOM 1099 C CA . ILE A 1 144 ? 18.5 8.82 7.094 1 98 144 ILE A CA 1
ATOM 1100 C C . ILE A 1 144 ? 18.516 8.898 5.566 1 98 144 ILE A C 1
ATOM 1102 O O . ILE A 1 144 ? 19.5 8.547 4.922 1 98 144 ILE A O 1
ATOM 1106 N N . ILE A 1 145 ? 17.438 9.406 4.945 1 98.44 145 ILE A N 1
ATOM 1107 C CA . ILE A 1 145 ? 17.312 9.539 3.498 1 98.44 145 ILE A CA 1
ATOM 1108 C C . ILE A 1 145 ? 18.328 10.562 2.986 1 98.44 145 ILE A C 1
ATOM 1110 O O . ILE A 1 145 ? 19.031 10.305 2.012 1 98.44 145 ILE A O 1
ATOM 1114 N N . ALA A 1 146 ? 18.422 11.672 3.652 1 97.75 146 ALA A N 1
ATOM 1115 C CA . ALA A 1 146 ? 19.312 12.75 3.244 1 97.75 146 ALA A CA 1
ATOM 1116 C C . ALA A 1 146 ? 20.781 12.297 3.301 1 97.75 146 ALA A C 1
ATOM 1118 O O . ALA A 1 146 ? 21.594 12.719 2.482 1 97.75 146 ALA A O 1
ATOM 1119 N N . ASN A 1 147 ? 21.062 11.445 4.281 1 97.62 147 ASN A N 1
ATOM 1120 C CA . ASN A 1 147 ? 22.422 10.938 4.453 1 97.62 147 ASN A CA 1
ATOM 1121 C C . ASN A 1 147 ? 22.75 9.836 3.453 1 97.62 147 ASN A C 1
ATOM 1123 O O . ASN A 1 147 ? 23.859 9.297 3.447 1 97.62 147 ASN A O 1
ATOM 1127 N N . GLY A 1 148 ? 21.797 9.438 2.682 1 97.19 148 GLY A N 1
ATOM 1128 C CA . GLY A 1 148 ? 22.016 8.43 1.659 1 97.19 148 GLY A CA 1
ATOM 1129 C C . GLY A 1 148 ? 22.109 7.023 2.221 1 97.19 148 GLY A C 1
ATOM 1130 O O . GLY A 1 148 ? 22.656 6.129 1.576 1 97.19 148 GLY A O 1
ATOM 1131 N N . GLU A 1 149 ? 21.609 6.793 3.434 1 96.75 149 GLU A N 1
ATOM 1132 C CA . GLU A 1 149 ? 21.797 5.52 4.117 1 96.75 149 GLU A CA 1
ATOM 1133 C C . GLU A 1 149 ? 20.984 4.41 3.453 1 96.75 149 GLU A C 1
ATOM 1135 O O . GLU A 1 149 ? 21.266 3.227 3.646 1 96.75 149 GLU A O 1
ATOM 1140 N N . ILE A 1 150 ? 20.016 4.754 2.643 1 97.88 150 ILE A N 1
ATOM 1141 C CA . ILE A 1 150 ? 19.25 3.727 1.945 1 97.88 150 ILE A CA 1
ATOM 1142 C C . ILE A 1 150 ? 19.453 3.861 0.439 1 97.88 150 ILE A C 1
ATOM 1144 O O . ILE A 1 150 ? 18.656 3.348 -0.352 1 97.88 150 ILE A O 1
ATOM 1148 N N . GLY A 1 151 ? 20.453 4.562 -0.017 1 97.44 151 GLY A N 1
ATOM 1149 C CA . GLY A 1 151 ? 20.688 4.809 -1.43 1 97.44 151 GLY A CA 1
ATOM 1150 C C . GLY A 1 151 ? 19.734 5.82 -2.029 1 97.44 151 GLY A C 1
ATOM 1151 O O . GLY A 1 151 ? 19.188 6.664 -1.316 1 97.44 151 GLY A O 1
ATOM 1152 N N . GLU A 1 152 ? 19.594 5.773 -3.377 1 97.62 152 GLU A N 1
ATOM 1153 C CA . GLU A 1 152 ? 18.641 6.641 -4.062 1 97.62 152 GLU A CA 1
ATOM 1154 C C . GLU A 1 152 ? 17.203 6.133 -3.895 1 97.62 152 GLU A C 1
ATOM 1156 O O . GLU A 1 152 ? 16.938 4.949 -4.105 1 97.62 152 GLU A O 1
ATOM 1161 N N . VAL A 1 153 ? 16.312 7.035 -3.506 1 98.62 153 VAL A N 1
ATOM 1162 C CA . VAL A 1 153 ? 14.93 6.637 -3.334 1 98.62 153 VAL A CA 1
ATOM 1163 C C . VAL A 1 153 ? 14.32 6.285 -4.688 1 98.62 153 VAL A C 1
ATOM 1165 O O . VAL A 1 153 ? 14.391 7.078 -5.633 1 98.62 153 VAL A O 1
ATOM 1168 N N . VAL A 1 154 ? 13.672 5.062 -4.801 1 98.25 154 VAL A N 1
ATOM 1169 C CA . VAL A 1 154 ? 13.125 4.645 -6.082 1 98.25 154 VAL A CA 1
ATOM 1170 C C . VAL A 1 154 ? 11.617 4.438 -5.953 1 98.25 154 VAL A C 1
ATOM 1172 O O . VAL A 1 154 ? 10.898 4.383 -6.957 1 98.25 154 VAL A O 1
ATOM 1175 N N . HIS A 1 155 ? 11.117 4.281 -4.734 1 98.75 155 HIS A N 1
ATOM 1176 C CA . HIS A 1 155 ? 9.695 4 -4.562 1 98.75 155 HIS A CA 1
ATOM 1177 C C . HIS A 1 155 ? 9.188 4.547 -3.236 1 98.75 155 HIS A C 1
ATOM 1179 O O . HIS A 1 155 ? 9.898 4.512 -2.229 1 98.75 155 HIS A O 1
ATOM 1185 N N . PHE A 1 156 ? 7.984 5.07 -3.223 1 98.75 156 PHE A N 1
ATOM 1186 C CA . PHE A 1 156 ? 7.266 5.527 -2.039 1 98.75 156 PHE A CA 1
ATOM 1187 C C . PHE A 1 156 ? 5.867 4.918 -1.985 1 98.75 156 PHE A C 1
ATOM 1189 O O . PHE A 1 156 ? 5.125 4.977 -2.965 1 98.75 156 PHE A O 1
ATOM 1196 N N . TYR A 1 157 ? 5.512 4.281 -0.89 1 98.75 157 TYR A N 1
ATOM 1197 C CA . TYR A 1 157 ? 4.129 3.922 -0.583 1 98.75 157 TYR A CA 1
ATOM 1198 C C . TYR A 1 157 ? 3.66 4.605 0.695 1 98.75 157 TYR A C 1
ATOM 1200 O O . TYR A 1 157 ? 4.281 4.461 1.75 1 98.75 157 TYR A O 1
ATOM 1208 N N . GLY A 1 158 ? 2.592 5.32 0.63 1 98.62 158 GLY A N 1
ATOM 1209 C CA . GLY A 1 158 ? 2.059 6.02 1.788 1 98.62 158 GLY A CA 1
ATOM 1210 C C . GLY A 1 158 ? 0.548 5.945 1.891 1 98.62 158 GLY A C 1
ATOM 1211 O O . GLY A 1 158 ? -0.152 5.992 0.876 1 98.62 158 GLY A O 1
ATOM 1212 N N . THR A 1 159 ? 0.053 5.82 3.143 1 98.56 159 THR A N 1
ATOM 1213 C CA . THR A 1 159 ? -1.385 5.824 3.389 1 98.56 159 THR A CA 1
ATOM 1214 C C . THR A 1 159 ? -1.742 6.816 4.492 1 98.56 159 THR A C 1
ATOM 1216 O O . THR A 1 159 ? -0.886 7.203 5.289 1 98.56 159 THR A O 1
ATOM 1219 N N . HIS A 1 160 ? -2.848 7.32 4.492 1 98.25 160 HIS A N 1
ATOM 1220 C CA . HIS A 1 160 ? -3.551 7.871 5.648 1 98.25 160 HIS A CA 1
ATOM 1221 C C . HIS A 1 160 ? -4.98 7.344 5.723 1 98.25 160 HIS A C 1
ATOM 1223 O O . HIS A 1 160 ? -5.906 7.973 5.207 1 98.25 160 HIS A O 1
ATOM 1229 N N . ASN A 1 161 ? -5.156 6.227 6.461 1 97.75 161 ASN A N 1
ATOM 1230 C CA . ASN A 1 161 ? -6.414 5.492 6.559 1 97.75 161 ASN A CA 1
ATOM 1231 C C . ASN A 1 161 ? -6.98 5.539 7.973 1 97.75 161 ASN A C 1
ATOM 1233 O O . ASN A 1 161 ? -6.25 5.34 8.945 1 97.75 161 ASN A O 1
ATOM 1237 N N . GLU A 1 162 ? -8.141 5.91 8.047 1 96.94 162 GLU A N 1
ATOM 1238 C CA . GLU A 1 162 ? -8.914 5.848 9.281 1 96.94 162 GLU A CA 1
ATOM 1239 C C . GLU A 1 162 ? -10.266 5.176 9.062 1 96.94 162 GLU A C 1
ATOM 1241 O O . GLU A 1 162 ? -10.602 4.801 7.938 1 96.94 162 GLU A O 1
ATOM 1246 N N . ASP A 1 163 ? -10.977 4.914 10.109 1 96.44 163 ASP A N 1
ATOM 1247 C CA . ASP A 1 163 ? -12.273 4.254 9.938 1 96.44 163 ASP A CA 1
ATOM 1248 C C . ASP A 1 163 ? -13.367 4.992 10.703 1 96.44 163 ASP A C 1
ATOM 1250 O O . ASP A 1 163 ? -14.375 4.391 11.086 1 96.44 163 ASP A O 1
ATOM 1254 N N . TYR A 1 164 ? -13.219 6.324 10.93 1 92.56 164 TYR A N 1
ATOM 1255 C CA . TYR A 1 164 ? -14.141 7.07 11.781 1 92.56 164 TYR A CA 1
ATOM 1256 C C . TYR A 1 164 ? -15.477 7.289 11.078 1 92.56 164 TYR A C 1
ATOM 1258 O O . TYR A 1 164 ? -16.453 7.676 11.711 1 92.56 164 TYR A O 1
ATOM 1266 N N . LEU A 1 165 ? -15.539 7.047 9.781 1 94.25 165 LEU A N 1
ATOM 1267 C CA . LEU A 1 165 ? -16.797 7.152 9.055 1 94.25 165 LEU A CA 1
ATOM 1268 C C . LEU A 1 165 ? -17.188 5.809 8.445 1 94.25 165 LEU A C 1
ATOM 1270 O O . LEU A 1 165 ? -17.953 5.754 7.48 1 94.25 165 LEU A O 1
ATOM 1274 N N . ALA A 1 166 ? -16.672 4.715 8.984 1 94 166 ALA A N 1
ATOM 1275 C CA . ALA A 1 166 ? -16.953 3.381 8.453 1 94 166 ALA A CA 1
ATOM 1276 C C . ALA A 1 166 ? -18.391 2.959 8.758 1 94 166 ALA A C 1
ATOM 1278 O O . ALA A 1 166 ? -19 2.205 7.996 1 94 166 ALA A O 1
ATOM 1279 N N . ASP A 1 167 ? -18.953 3.432 9.867 1 92.81 167 ASP A N 1
ATOM 1280 C CA . ASP A 1 167 ? -20.344 3.145 10.203 1 92.81 167 ASP A CA 1
ATOM 1281 C C . ASP A 1 167 ? -21.297 3.959 9.328 1 92.81 167 ASP A C 1
ATOM 1283 O O . ASP A 1 167 ? -21.359 5.184 9.445 1 92.81 167 ASP A O 1
ATOM 1287 N N . PRO A 1 168 ? -22.047 3.311 8.492 1 92.94 168 PRO A N 1
ATOM 1288 C CA . PRO A 1 168 ? -22.938 4.043 7.598 1 92.94 168 PRO A CA 1
ATOM 1289 C C . PRO A 1 168 ? -24.062 4.77 8.344 1 92.94 168 PRO A C 1
ATOM 1291 O O . PRO A 1 168 ? -24.719 5.648 7.777 1 92.94 168 PRO A O 1
ATOM 1294 N N . ASN A 1 169 ? -24.266 4.375 9.578 1 92.5 169 ASN A N 1
ATOM 1295 C CA . ASN A 1 169 ? -25.359 4.977 10.344 1 92.5 169 ASN A CA 1
ATOM 1296 C C . ASN A 1 169 ? -24.891 6.215 11.109 1 92.5 169 ASN A C 1
ATOM 1298 O O . ASN A 1 169 ? -25.688 6.902 11.734 1 92.5 169 ASN A O 1
ATOM 1302 N N . LYS A 1 170 ? -23.609 6.496 11.086 1 93.56 170 LYS A N 1
ATOM 1303 C CA . LYS A 1 170 ? -23.141 7.766 11.633 1 93.56 170 LYS A CA 1
ATOM 1304 C C . LYS A 1 170 ? -23.703 8.945 10.852 1 93.56 170 LYS A C 1
ATOM 1306 O O . LYS A 1 170 ? -23.719 8.93 9.617 1 93.56 170 LYS A O 1
ATOM 1311 N N . HIS A 1 171 ? -24.188 9.914 11.539 1 94.12 171 HIS A N 1
ATOM 1312 C CA . HIS A 1 171 ? -24.859 11.016 10.867 1 94.12 171 HIS A CA 1
ATOM 1313 C C . HIS A 1 171 ? -23.859 11.891 10.109 1 94.12 171 HIS A C 1
ATOM 1315 O O . HIS A 1 171 ? -22.688 11.977 10.484 1 94.12 171 HIS A O 1
ATOM 1321 N N . ALA A 1 172 ? -24.375 12.523 9.055 1 93.5 172 ALA A N 1
ATOM 1322 C CA . ALA A 1 172 ? -23.562 13.438 8.242 1 93.5 172 ALA A CA 1
ATOM 1323 C C . ALA A 1 172 ? -23.188 14.68 9.039 1 93.5 172 ALA A C 1
ATOM 1325 O O . ALA A 1 172 ? -24 15.203 9.805 1 93.5 172 ALA A O 1
ATOM 1326 N N . ASP A 1 173 ? -21.984 15.102 8.898 1 88.44 173 ASP A N 1
ATOM 1327 C CA . ASP A 1 173 ? -21.531 16.391 9.414 1 88.44 173 ASP A CA 1
ATOM 1328 C C . ASP A 1 173 ? -20.797 17.188 8.336 1 88.44 173 ASP A C 1
ATOM 1330 O O . ASP A 1 173 ? -20.875 16.859 7.148 1 88.44 173 ASP A O 1
ATOM 1334 N N . TRP A 1 174 ? -20.281 18.344 8.711 1 85.56 174 TRP A N 1
ATOM 1335 C CA . TRP A 1 174 ? -19.719 19.297 7.75 1 85.56 174 TRP A CA 1
ATOM 1336 C C . TRP A 1 174 ? -18.703 18.625 6.844 1 85.56 174 TRP A C 1
ATOM 1338 O O . TRP A 1 174 ? -18.469 19.062 5.719 1 85.56 174 TRP A O 1
ATOM 1348 N N . HIS A 1 175 ? -18.125 17.453 7.18 1 87.62 175 HIS A N 1
ATOM 1349 C CA . HIS A 1 175 ? -17.094 16.719 6.441 1 87.62 175 HIS A CA 1
ATOM 1350 C C . HIS A 1 175 ? -17.672 16.094 5.18 1 87.62 175 HIS A C 1
ATOM 1352 O O . HIS A 1 175 ? -16.922 15.727 4.27 1 87.62 175 HIS A O 1
ATOM 1358 N N . CYS A 1 176 ? -18.969 15.938 5.137 1 93 176 CYS A N 1
ATOM 1359 C CA . CYS A 1 176 ? -19.594 15.141 4.082 1 93 176 CYS A CA 1
ATOM 1360 C C . CYS A 1 176 ? -20.016 16.016 2.912 1 93 176 CYS A C 1
ATOM 1362 O O . CYS A 1 176 ? -20.5 15.523 1.898 1 93 176 CYS A O 1
ATOM 1364 N N . PHE A 1 177 ? -19.75 17.375 3.047 1 92.69 177 PHE A N 1
ATOM 1365 C CA . PHE A 1 177 ? -20.297 18.297 2.064 1 92.69 177 PHE A CA 1
ATOM 1366 C C . PHE A 1 177 ? -19.203 19.109 1.396 1 92.69 177 PHE A C 1
ATOM 1368 O O . PHE A 1 177 ? -18.25 19.547 2.055 1 92.69 177 PHE A O 1
ATOM 1375 N N . LYS A 1 178 ? -19.359 19.375 0.11 1 92.12 178 LYS A N 1
ATOM 1376 C CA . LYS A 1 178 ? -18.359 20.094 -0.668 1 92.12 178 LYS A CA 1
ATOM 1377 C C . LYS A 1 178 ? -18.25 21.547 -0.206 1 92.12 178 LYS A C 1
ATOM 1379 O O . LYS A 1 178 ? -17.156 22.094 -0.104 1 92.12 178 LYS A O 1
ATOM 1384 N N . GLU A 1 179 ? -19.297 22.156 0.119 1 89.38 179 GLU A N 1
ATOM 1385 C CA . GLU A 1 179 ? -19.344 23.562 0.499 1 89.38 179 GLU A CA 1
ATOM 1386 C C . GLU A 1 179 ? -18.547 23.812 1.779 1 89.38 179 GLU A C 1
ATOM 1388 O O . GLU A 1 179 ? -17.906 24.859 1.924 1 89.38 179 GLU A O 1
ATOM 1393 N N . THR A 1 180 ? -18.531 22.891 2.666 1 88 180 THR A N 1
ATOM 1394 C CA . THR A 1 180 ? -17.922 23.109 3.971 1 88 180 THR A CA 1
ATOM 1395 C C . THR A 1 180 ? -16.547 22.469 4.047 1 88 180 THR A C 1
ATOM 1397 O O . THR A 1 180 ? -15.594 23.078 4.535 1 88 180 THR A O 1
ATOM 1400 N N . ALA A 1 181 ? -16.438 21.234 3.52 1 89.12 181 ALA A N 1
ATOM 1401 C CA . ALA A 1 181 ? -15.172 20.5 3.662 1 89.12 181 ALA A CA 1
ATOM 1402 C C . ALA A 1 181 ? -14.359 20.562 2.371 1 89.12 181 ALA A C 1
ATOM 1404 O O . ALA A 1 181 ? -13.133 20.422 2.398 1 89.12 181 ALA A O 1
ATOM 1405 N N . GLY A 1 182 ? -15.016 20.812 1.244 1 92.75 182 GLY A N 1
ATOM 1406 C CA . GLY A 1 182 ? -14.359 20.609 -0.039 1 92.75 182 GLY A CA 1
ATOM 1407 C C . GLY A 1 182 ? -14.18 19.156 -0.399 1 92.75 182 GLY A C 1
ATOM 1408 O O . GLY A 1 182 ? -15.164 18.422 -0.549 1 92.75 182 GLY A O 1
ATOM 1409 N N . LEU A 1 183 ? -12.969 18.797 -0.456 1 94.88 183 LEU A N 1
ATOM 1410 C CA . LEU A 1 183 ? -12.664 17.391 -0.739 1 94.88 183 LEU A CA 1
ATOM 1411 C C . LEU A 1 183 ? -12.938 16.516 0.48 1 94.88 183 LEU A C 1
ATOM 1413 O O . LEU A 1 183 ? -13 17.016 1.605 1 94.88 183 LEU A O 1
ATOM 1417 N N . GLY A 1 184 ? -13.172 15.227 0.253 1 96.31 184 GLY A N 1
ATOM 1418 C CA . GLY A 1 184 ? -13.414 14.266 1.32 1 96.31 184 GLY A CA 1
ATOM 1419 C C . GLY A 1 184 ? -12.141 13.742 1.955 1 96.31 184 GLY A C 1
ATOM 1420 O O . GLY A 1 184 ? -11.352 14.516 2.504 1 96.31 184 GLY A O 1
ATOM 1421 N N . ALA A 1 185 ? -11.914 12.398 1.792 1 96.88 185 ALA A N 1
ATOM 1422 C CA . ALA A 1 185 ? -10.727 11.773 2.355 1 96.88 185 ALA A CA 1
ATOM 1423 C C . ALA A 1 185 ? -9.453 12.43 1.829 1 96.88 185 ALA A C 1
ATOM 1425 O O . ALA A 1 185 ? -8.461 12.539 2.549 1 96.88 185 ALA A O 1
ATOM 1426 N N . LEU A 1 186 ? -9.422 12.914 0.625 1 96.38 186 LEU A N 1
ATOM 1427 C CA . LEU A 1 186 ? -8.258 13.562 0.025 1 96.38 186 LEU A CA 1
ATOM 1428 C C . LEU A 1 186 ? -7.867 14.805 0.811 1 96.38 186 LEU A C 1
ATOM 1430 O O . LEU A 1 186 ? -6.711 14.953 1.211 1 96.38 186 LEU A O 1
ATOM 1434 N N . GLY A 1 187 ? -8.844 15.633 1.01 1 93.69 187 GLY A N 1
ATOM 1435 C CA . GLY A 1 187 ? -8.57 16.875 1.71 1 93.69 187 GLY A CA 1
ATOM 1436 C C . GLY A 1 187 ? -8.336 16.688 3.195 1 93.69 187 GLY A C 1
ATOM 1437 O O . GLY A 1 187 ? -7.477 17.344 3.781 1 93.69 187 GLY A O 1
ATOM 1438 N N . ASP A 1 188 ? -9.031 15.75 3.793 1 92.62 188 ASP A N 1
ATOM 1439 C CA . ASP A 1 188 ? -9.023 15.547 5.238 1 92.62 188 ASP A CA 1
ATOM 1440 C C . ASP A 1 188 ? -7.785 14.773 5.68 1 92.62 188 ASP A C 1
ATOM 1442 O O . ASP A 1 188 ? -7.172 15.102 6.699 1 92.62 188 ASP A O 1
ATOM 1446 N N . LEU A 1 189 ? -7.512 13.742 4.895 1 95.62 189 LEU A N 1
ATOM 1447 C CA . LEU A 1 189 ? -6.5 12.789 5.348 1 95.62 189 LEU A CA 1
ATOM 1448 C C . LEU A 1 189 ? -5.297 12.797 4.41 1 95.62 189 LEU A C 1
ATOM 1450 O O . LEU A 1 189 ? -4.16 12.984 4.855 1 95.62 189 LEU A O 1
ATOM 1454 N N . ALA A 1 190 ? -5.539 12.742 3.146 1 97.25 190 ALA A N 1
ATOM 1455 C CA . ALA A 1 190 ? -4.449 12.555 2.195 1 97.25 190 ALA A CA 1
ATOM 1456 C C . ALA A 1 190 ? -3.516 13.766 2.186 1 97.25 190 ALA A C 1
ATOM 1458 O O . ALA A 1 190 ? -2.338 13.648 1.842 1 97.25 190 ALA A O 1
ATOM 1459 N N . ALA A 1 191 ? -4.027 14.945 2.525 1 97.56 191 ALA A N 1
ATOM 1460 C CA . ALA A 1 191 ? -3.168 16.125 2.598 1 97.56 191 ALA A CA 1
ATOM 1461 C C . ALA A 1 191 ? -1.928 15.852 3.443 1 97.56 191 ALA A C 1
ATOM 1463 O O . ALA A 1 191 ? -0.828 16.297 3.102 1 97.56 191 ALA A O 1
ATOM 1464 N N . HIS A 1 192 ? -2.113 15.07 4.484 1 97.5 192 HIS A N 1
ATOM 1465 C CA . HIS A 1 192 ? -1.011 14.75 5.383 1 97.5 192 HIS A CA 1
ATOM 1466 C C . HIS A 1 192 ? 0.01 13.844 4.703 1 97.5 192 HIS A C 1
ATOM 1468 O O . HIS A 1 192 ? 1.217 14.078 4.793 1 97.5 192 HIS A O 1
ATOM 1474 N N . ILE A 1 193 ? -0.449 12.812 4.016 1 98.19 193 ILE A N 1
ATOM 1475 C CA . ILE A 1 193 ? 0.495 11.852 3.459 1 98.19 193 ILE A CA 1
ATOM 1476 C C . ILE A 1 193 ? 1.154 12.438 2.213 1 98.19 193 ILE A C 1
ATOM 1478 O O . ILE A 1 193 ? 2.322 12.148 1.93 1 98.19 193 ILE A O 1
ATOM 1482 N N . VAL A 1 194 ? 0.42 13.297 1.518 1 98.5 194 VAL A N 1
ATOM 1483 C CA . VAL A 1 194 ? 1.036 14.016 0.406 1 98.5 194 VAL A CA 1
ATOM 1484 C C . VAL A 1 194 ? 2.164 14.898 0.926 1 98.5 194 VAL A C 1
ATOM 1486 O O . VAL A 1 194 ? 3.258 14.922 0.358 1 98.5 194 VAL A O 1
ATOM 1489 N N . ASN A 1 195 ? 1.886 15.656 1.991 1 98.12 195 ASN A N 1
ATOM 1490 C CA . ASN A 1 195 ? 2.938 16.453 2.605 1 98.12 195 ASN A CA 1
ATOM 1491 C C . ASN A 1 195 ? 4.121 15.602 3.035 1 98.12 195 ASN A C 1
ATOM 1493 O O . ASN A 1 195 ? 5.277 15.961 2.801 1 98.12 195 ASN A O 1
ATOM 1497 N N . MET A 1 196 ? 3.854 14.453 3.635 1 97.94 196 MET A N 1
ATOM 1498 C CA . MET A 1 196 ? 4.902 13.539 4.078 1 97.94 196 MET A CA 1
ATOM 1499 C C . MET A 1 196 ? 5.723 13.039 2.896 1 97.94 196 MET A C 1
ATOM 1501 O O . MET A 1 196 ? 6.949 12.961 2.977 1 97.94 196 MET A O 1
ATOM 1505 N N . ALA A 1 197 ? 5.008 12.688 1.824 1 98.69 197 ALA A N 1
ATOM 1506 C CA . ALA A 1 197 ? 5.688 12.211 0.623 1 98.69 197 ALA A CA 1
ATOM 1507 C C . ALA A 1 197 ? 6.66 13.258 0.093 1 98.69 197 ALA A C 1
ATOM 1509 O O . ALA A 1 197 ? 7.805 12.945 -0.238 1 98.69 197 ALA A O 1
ATOM 1510 N N . GLN A 1 198 ? 6.184 14.484 0.027 1 98.25 198 GLN A N 1
ATOM 1511 C CA . GLN A 1 198 ? 7.027 15.555 -0.491 1 98.25 198 GLN A CA 1
ATOM 1512 C C . GLN A 1 198 ? 8.148 15.898 0.491 1 98.25 198 GLN A C 1
ATOM 1514 O O . GLN A 1 198 ? 9.234 16.297 0.081 1 98.25 198 GLN A O 1
ATOM 1519 N N . TYR A 1 199 ? 7.91 15.781 1.807 1 97.94 199 TYR A N 1
ATOM 1520 C CA . TYR A 1 199 ? 8.906 16 2.848 1 97.94 199 TYR A CA 1
ATOM 1521 C C . TYR A 1 199 ? 10.031 14.977 2.758 1 97.94 199 TYR A C 1
ATOM 1523 O O . TYR A 1 199 ? 11.211 15.328 2.863 1 97.94 199 TYR A O 1
ATOM 1531 N N . LEU A 1 200 ? 9.703 13.711 2.52 1 98.56 200 LEU A N 1
ATOM 1532 C CA . LEU A 1 200 ? 10.664 12.609 2.596 1 98.56 200 LEU A CA 1
ATOM 1533 C C . LEU A 1 200 ? 11.336 12.383 1.246 1 98.56 200 LEU A C 1
ATOM 1535 O O . LEU A 1 200 ? 12.531 12.086 1.185 1 98.56 200 LEU A O 1
ATOM 1539 N N . VAL A 1 201 ? 10.586 12.523 0.142 1 98.44 201 VAL A N 1
ATOM 1540 C CA . VAL A 1 201 ? 11.07 12.086 -1.162 1 98.44 201 VAL A CA 1
ATOM 1541 C C . VAL A 1 201 ? 11.352 13.305 -2.043 1 98.44 201 VAL A C 1
ATOM 1543 O O . VAL A 1 201 ? 12.383 13.375 -2.707 1 98.44 201 VAL A O 1
ATOM 1546 N N . GLY A 1 202 ? 10.453 14.258 -2.1 1 97.94 202 GLY A N 1
ATOM 1547 C CA . GLY A 1 202 ? 10.57 15.438 -2.949 1 97.94 202 GLY A CA 1
ATOM 1548 C C . GLY A 1 202 ? 9.289 15.758 -3.697 1 97.94 202 GLY A C 1
ATOM 1549 O O . GLY A 1 202 ? 8.25 15.141 -3.455 1 97.94 202 GLY A O 1
ATOM 1550 N N . ASP A 1 203 ? 9.375 16.641 -4.629 1 98.06 203 ASP A N 1
ATOM 1551 C CA . ASP A 1 203 ? 8.203 17.172 -5.32 1 98.06 203 ASP A CA 1
ATOM 1552 C C . ASP A 1 203 ? 7.543 16.094 -6.176 1 98.06 203 ASP A C 1
ATOM 1554 O O . ASP A 1 203 ? 8.219 15.367 -6.906 1 98.06 203 ASP A O 1
ATOM 1558 N N . ILE A 1 204 ? 6.266 15.984 -6.055 1 98.62 204 ILE A N 1
ATOM 1559 C CA . ILE A 1 204 ? 5.465 15.148 -6.945 1 98.62 204 ILE A CA 1
ATOM 1560 C C . ILE A 1 204 ? 5.219 15.891 -8.258 1 98.62 204 ILE A C 1
ATOM 1562 O O . ILE A 1 204 ? 4.703 17.016 -8.266 1 98.62 204 ILE A O 1
ATOM 1566 N N . ALA A 1 205 ? 5.57 15.258 -9.359 1 98.56 205 ALA A N 1
ATOM 1567 C CA . ALA A 1 205 ? 5.52 15.922 -10.656 1 98.56 205 ALA A CA 1
ATOM 1568 C C . ALA A 1 205 ? 4.215 15.609 -11.383 1 98.56 205 ALA A C 1
ATOM 1570 O O . ALA A 1 205 ? 3.654 16.469 -12.062 1 98.56 205 ALA A O 1
ATOM 1571 N N . SER A 1 206 ? 3.754 14.406 -11.32 1 98 206 SER A N 1
ATOM 1572 C CA . SER A 1 206 ? 2.523 13.992 -11.992 1 98 206 SER A CA 1
ATOM 1573 C C . SER A 1 206 ? 1.78 12.938 -11.18 1 98 206 SER A C 1
ATOM 1575 O O . SER A 1 206 ? 2.375 12.266 -10.336 1 98 206 SER A O 1
ATOM 1577 N N . VAL A 1 207 ? 0.472 12.914 -11.445 1 98.12 207 VAL A N 1
ATOM 1578 C CA . VAL A 1 207 ? -0.366 12.008 -10.664 1 98.12 207 VAL A CA 1
ATOM 1579 C C . VAL A 1 207 ? -1.423 11.375 -11.57 1 98.12 207 VAL A C 1
ATOM 1581 O O . VAL A 1 207 ? -1.766 11.938 -12.617 1 98.12 207 VAL A O 1
ATOM 1584 N N . CYS A 1 208 ? -1.896 10.219 -11.211 1 97.75 208 CYS A N 1
ATOM 1585 C CA . CYS A 1 208 ? -3.111 9.578 -11.703 1 97.75 208 CYS A CA 1
ATOM 1586 C C . CYS A 1 208 ? -3.971 9.086 -10.547 1 97.75 208 CYS A C 1
ATOM 1588 O O . CYS A 1 208 ? -3.521 8.266 -9.742 1 97.75 208 CYS A O 1
ATOM 1590 N N . GLY A 1 209 ? -5.164 9.609 -10.484 1 97.62 209 GLY A N 1
ATOM 1591 C CA . GLY A 1 209 ? -5.965 9.359 -9.297 1 97.62 209 GLY A CA 1
ATOM 1592 C C . GLY A 1 209 ? -7.266 8.633 -9.594 1 97.62 209 GLY A C 1
ATOM 1593 O O . GLY A 1 209 ? -7.723 8.609 -10.742 1 97.62 209 GLY A O 1
ATOM 1594 N N . ASP A 1 210 ? -7.828 7.941 -8.609 1 98.19 210 ASP A N 1
ATOM 1595 C CA . ASP A 1 210 ? -9.117 7.254 -8.617 1 98.19 210 ASP A CA 1
ATOM 1596 C C . ASP A 1 210 ? -9.859 7.473 -7.305 1 98.19 210 ASP A C 1
ATOM 1598 O O . ASP A 1 210 ? -9.414 7.02 -6.25 1 98.19 210 ASP A O 1
ATOM 1602 N N . LEU A 1 211 ? -10.977 8.195 -7.363 1 98.25 211 LEU A N 1
ATOM 1603 C CA . LEU A 1 211 ? -11.766 8.531 -6.184 1 98.25 211 LEU A CA 1
ATOM 1604 C C . LEU A 1 211 ? -13.047 7.715 -6.133 1 98.25 211 LEU A C 1
ATOM 1606 O O . LEU A 1 211 ? -13.562 7.297 -7.172 1 98.25 211 LEU A O 1
ATOM 1610 N N . GLN A 1 212 ? -13.578 7.48 -4.898 1 98.06 212 GLN A N 1
ATOM 1611 C CA . GLN A 1 212 ? -14.82 6.73 -4.758 1 98.06 212 GLN A CA 1
ATOM 1612 C C . GLN A 1 212 ? -15.578 7.148 -3.504 1 98.06 212 GLN A C 1
ATOM 1614 O O . GLN A 1 212 ? -14.977 7.395 -2.459 1 98.06 212 GLN A O 1
ATOM 1619 N N . THR A 1 213 ? -16.859 7.336 -3.654 1 97.75 213 THR A N 1
ATOM 1620 C CA . THR A 1 213 ? -17.781 7.445 -2.52 1 97.75 213 THR A CA 1
ATOM 1621 C C . THR A 1 213 ? -18.516 6.133 -2.301 1 97.75 213 THR A C 1
ATOM 1623 O O . THR A 1 213 ? -19.422 5.785 -3.07 1 97.75 213 THR A O 1
ATOM 1626 N N . VAL A 1 214 ? -18.172 5.418 -1.275 1 97.12 214 VAL A N 1
ATOM 1627 C CA . VAL A 1 214 ? -18.75 4.109 -0.987 1 97.12 214 VAL A CA 1
ATOM 1628 C C . VAL A 1 214 ? -20.062 4.281 -0.241 1 97.12 214 VAL A C 1
ATOM 1630 O O . VAL A 1 214 ? -21.078 3.668 -0.603 1 97.12 214 VAL A O 1
ATOM 1633 N N . ILE A 1 215 ? -20.031 5.023 0.821 1 96.75 215 ILE A N 1
ATOM 1634 C CA . ILE A 1 215 ? -21.234 5.352 1.576 1 96.75 215 ILE A CA 1
ATOM 1635 C C . ILE A 1 215 ? -21.844 6.641 1.035 1 96.75 215 ILE A C 1
ATOM 1637 O O . ILE A 1 215 ? -21.422 7.738 1.41 1 96.75 215 ILE A O 1
ATOM 1641 N N . THR A 1 216 ? -22.906 6.547 0.261 1 97.06 216 THR A N 1
ATOM 1642 C CA . THR A 1 216 ? -23.391 7.648 -0.562 1 97.06 216 THR A CA 1
ATOM 1643 C C . THR A 1 216 ? -24.422 8.469 0.194 1 97.06 216 THR A C 1
ATOM 1645 O O . THR A 1 216 ? -24.781 9.578 -0.228 1 97.06 216 THR A O 1
ATOM 1648 N N . GLN A 1 217 ? -24.938 7.938 1.267 1 97.25 217 GLN A N 1
ATOM 1649 C CA . GLN A 1 217 ? -25.922 8.641 2.072 1 97.25 217 GLN A CA 1
ATOM 1650 C C . GLN A 1 217 ? -25.688 8.414 3.562 1 97.25 217 GLN A C 1
ATOM 1652 O O . GLN A 1 217 ? -25.156 7.379 3.961 1 97.25 217 GLN A O 1
ATOM 1657 N N . ARG A 1 218 ? -26.078 9.398 4.332 1 97.19 218 ARG A N 1
ATOM 1658 C CA . ARG A 1 218 ? -26.016 9.336 5.789 1 97.19 218 ARG A CA 1
ATOM 1659 C C . ARG A 1 218 ? -27.219 10.023 6.418 1 97.19 218 ARG A C 1
ATOM 1661 O O . ARG A 1 218 ? -27.812 10.922 5.812 1 97.19 218 ARG A O 1
ATOM 1668 N N . PRO A 1 219 ? -27.578 9.523 7.648 1 96.75 219 PRO A N 1
ATOM 1669 C CA . PRO A 1 219 ? -28.688 10.211 8.305 1 96.75 219 PRO A CA 1
ATOM 1670 C C . PRO A 1 219 ? -28.344 11.641 8.703 1 96.75 219 PRO A C 1
ATOM 1672 O O . PRO A 1 219 ? -27.188 11.945 9 1 96.75 219 PRO A O 1
ATOM 1675 N N . THR A 1 220 ? -29.375 12.5 8.758 1 95.19 220 THR A N 1
ATOM 1676 C CA . THR A 1 220 ? -29.172 13.906 9.086 1 95.19 220 THR A CA 1
ATOM 1677 C C . THR A 1 220 ? -28.844 14.078 10.57 1 95.19 220 THR A C 1
ATOM 1679 O O . THR A 1 220 ? -28.266 15.094 10.969 1 95.19 220 THR A O 1
ATOM 1682 N N . ALA A 1 221 ? -29.344 13.141 11.367 1 93.25 221 ALA A N 1
ATOM 1683 C CA . ALA A 1 221 ? -29.078 13.047 12.797 1 93.25 221 ALA A CA 1
ATOM 1684 C C . ALA A 1 221 ? -29.078 11.594 13.258 1 93.25 221 ALA A C 1
ATOM 1686 O O . ALA A 1 221 ? -29.5 10.703 12.523 1 93.25 221 ALA A O 1
ATOM 1687 N N . LEU A 1 222 ? -28.516 11.422 14.398 1 89.38 222 LEU A N 1
ATOM 1688 C CA . LEU A 1 222 ? -28.484 10.055 14.906 1 89.38 222 LEU A CA 1
ATOM 1689 C C . LEU A 1 222 ? -29.906 9.469 14.977 1 89.38 222 LEU A C 1
ATOM 1691 O O . LEU A 1 222 ? -30.781 10.039 15.625 1 89.38 222 LEU A O 1
ATOM 1695 N N . GLY A 1 223 ? -30.125 8.422 14.297 1 89.62 223 GLY A N 1
ATOM 1696 C CA . GLY A 1 223 ? -31.406 7.73 14.336 1 89.62 223 GLY A CA 1
ATOM 1697 C C . GLY A 1 223 ? -32.469 8.383 13.461 1 89.62 223 GLY A C 1
ATOM 1698 O O . GLY A 1 223 ? -33.625 7.953 13.445 1 89.62 223 GLY A O 1
ATOM 1699 N N . SER A 1 224 ? -32.094 9.359 12.758 1 92.31 224 SER A N 1
ATOM 1700 C CA . SER A 1 224 ? -33.062 10.078 11.906 1 92.31 224 SER A CA 1
ATOM 1701 C C . SER A 1 224 ? -33.469 9.227 10.711 1 92.31 224 SER A C 1
ATOM 1703 O O . SER A 1 224 ? -32.656 8.438 10.195 1 92.31 224 SER A O 1
ATOM 1705 N N . SER A 1 225 ? -34.656 9.328 10.258 1 94 225 SER A N 1
ATOM 1706 C CA . SER A 1 225 ? -35.156 8.68 9.047 1 94 225 SER A CA 1
ATOM 1707 C C . SER A 1 225 ? -34.812 9.5 7.809 1 94 225 SER A C 1
ATOM 1709 O O . SER A 1 225 ? -34.969 9.023 6.68 1 94 225 SER A O 1
ATOM 1711 N N . GLU A 1 226 ? -34.469 10.688 8.078 1 95.62 226 GLU A N 1
ATOM 1712 C CA . GLU A 1 226 ? -34.062 11.555 6.969 1 95.62 226 GLU A CA 1
ATOM 1713 C C . GLU A 1 226 ? -32.594 11.383 6.645 1 95.62 226 GLU A C 1
ATOM 1715 O O . GLU A 1 226 ? -31.734 11.461 7.531 1 95.62 226 GLU A O 1
ATOM 1720 N N . TRP A 1 227 ? -32.375 11.117 5.414 1 96.12 227 TRP A N 1
ATOM 1721 C CA . TRP A 1 227 ? -31.016 10.875 4.953 1 96.12 227 TRP A CA 1
ATOM 1722 C C . TRP A 1 227 ? -30.578 11.945 3.963 1 96.12 227 TRP A C 1
ATOM 1724 O O . TRP A 1 227 ? -31.406 12.555 3.287 1 96.12 227 TRP A O 1
ATOM 1734 N N . VAL A 1 228 ? -29.297 12.25 3.99 1 96.38 228 VAL A N 1
ATOM 1735 C CA . VAL A 1 228 ? -28.734 13.227 3.061 1 96.38 228 VAL A CA 1
ATOM 1736 C C . VAL A 1 228 ? -27.641 12.57 2.227 1 96.38 228 VAL A C 1
ATOM 1738 O O . VAL A 1 228 ? -27.031 11.578 2.645 1 96.38 228 VAL A O 1
ATOM 1741 N N . GLN A 1 229 ? -27.469 13.148 1.059 1 96.94 229 GLN A N 1
ATOM 1742 C CA . GLN A 1 229 ? -26.422 12.656 0.157 1 96.94 229 GLN A CA 1
ATOM 1743 C C . GLN A 1 229 ? -25.031 13.094 0.63 1 96.94 229 GLN A C 1
ATOM 1745 O O . GLN A 1 229 ? -24.844 14.234 1.047 1 96.94 229 GLN A O 1
ATOM 1750 N N . VAL A 1 230 ? -24.109 12.141 0.692 1 96.81 230 VAL A N 1
ATOM 1751 C CA . VAL A 1 230 ? -22.703 12.469 0.897 1 96.81 230 VAL A CA 1
ATOM 1752 C C . VAL A 1 230 ? -22.094 12.977 -0.406 1 96.81 230 VAL A C 1
ATOM 1754 O O . VAL A 1 230 ? -22.203 12.328 -1.447 1 96.81 230 VAL A O 1
ATOM 1757 N N . GLU A 1 231 ? -21.312 14.133 -0.366 1 95.5 231 GLU A N 1
ATOM 1758 C CA . GLU A 1 231 ? -20.969 14.828 -1.605 1 95.5 231 GLU A CA 1
ATOM 1759 C C . GLU A 1 231 ? -19.5 14.633 -1.956 1 95.5 231 GLU A C 1
ATOM 1761 O O . GLU A 1 231 ? -19.062 15 -3.049 1 95.5 231 GLU A O 1
ATOM 1766 N N . ASN A 1 232 ? -18.719 14.078 -1.031 1 95.5 232 ASN A N 1
ATOM 1767 C CA . ASN A 1 232 ? -17.297 13.938 -1.275 1 95.5 232 ASN A CA 1
ATOM 1768 C C . ASN A 1 232 ? -16.812 12.523 -0.979 1 95.5 232 ASN A C 1
ATOM 1770 O O . ASN A 1 232 ? -17.547 11.719 -0.393 1 95.5 232 ASN A O 1
ATOM 1774 N N . GLU A 1 233 ? -15.695 12.211 -1.436 1 97.31 233 GLU A N 1
ATOM 1775 C CA . GLU A 1 233 ? -15.219 10.836 -1.521 1 97.31 233 GLU A CA 1
ATOM 1776 C C . GLU A 1 233 ? -14.828 10.305 -0.147 1 97.31 233 GLU A C 1
ATOM 1778 O O . GLU A 1 233 ? -14.281 11.039 0.678 1 97.31 233 GLU A O 1
ATOM 1783 N N . ASP A 1 234 ? -15.008 8.914 0.028 1 96.31 234 ASP A N 1
ATOM 1784 C CA . ASP A 1 234 ? -14.602 8.195 1.23 1 96.31 234 ASP A CA 1
ATOM 1785 C C . ASP A 1 234 ? -13.156 7.715 1.118 1 96.31 234 ASP A C 1
ATOM 1787 O O . ASP A 1 234 ? -12.5 7.461 2.131 1 96.31 234 ASP A O 1
ATOM 1791 N N . GLN A 1 235 ? -12.844 7.445 -0.075 1 98 235 GLN A N 1
ATOM 1792 C CA . GLN A 1 235 ? -11.508 6.918 -0.302 1 98 235 GLN A CA 1
ATOM 1793 C C . GLN A 1 235 ? -10.961 7.371 -1.653 1 98 235 GLN A C 1
ATOM 1795 O O . GLN A 1 235 ? -11.727 7.73 -2.549 1 98 235 GLN A O 1
ATOM 1800 N N . ALA A 1 236 ? -9.68 7.398 -1.717 1 98.31 236 ALA A N 1
ATOM 1801 C CA . ALA A 1 236 ? -8.977 7.793 -2.938 1 98.31 236 ALA A CA 1
ATOM 1802 C C . ALA A 1 236 ? -7.621 7.098 -3.043 1 98.31 236 ALA A C 1
ATOM 1804 O O . ALA A 1 236 ? -7.039 6.707 -2.029 1 98.31 236 ALA A O 1
ATOM 1805 N N . HIS A 1 237 ? -7.195 6.906 -4.262 1 97.88 237 HIS A N 1
ATOM 1806 C CA . HIS A 1 237 ? -5.906 6.328 -4.625 1 97.88 237 HIS A CA 1
ATOM 1807 C C . HIS A 1 237 ? -5.207 7.16 -5.695 1 97.88 237 HIS A C 1
ATOM 1809 O O . HIS A 1 237 ? -5.863 7.723 -6.578 1 97.88 237 HIS A O 1
ATOM 1815 N N . ALA A 1 238 ? -3.914 7.188 -5.594 1 98.44 238 ALA A N 1
ATOM 1816 C CA . ALA A 1 238 ? -3.178 7.902 -6.633 1 98.44 238 ALA A CA 1
ATOM 1817 C C . ALA A 1 238 ? -1.808 7.27 -6.867 1 98.44 238 ALA A C 1
ATOM 1819 O O . ALA A 1 238 ? -1.101 6.938 -5.914 1 98.44 238 ALA A O 1
ATOM 1820 N N . MET A 1 239 ? -1.475 6.988 -8.102 1 98.5 239 MET A N 1
ATOM 1821 C CA . MET A 1 239 ? -0.078 6.801 -8.484 1 98.5 239 MET A CA 1
ATOM 1822 C C . MET A 1 239 ? 0.625 8.141 -8.656 1 98.5 239 MET A C 1
ATOM 1824 O O . MET A 1 239 ? 0.037 9.094 -9.172 1 98.5 239 MET A O 1
ATOM 1828 N N . VAL A 1 240 ? 1.852 8.18 -8.219 1 98.56 240 VAL A N 1
ATOM 1829 C CA . VAL A 1 240 ? 2.584 9.438 -8.273 1 98.56 240 VAL A CA 1
ATOM 1830 C C . VAL A 1 240 ? 3.951 9.211 -8.914 1 98.56 240 VAL A C 1
ATOM 1832 O O . VAL A 1 240 ? 4.57 8.164 -8.719 1 98.56 240 VAL A O 1
ATOM 1835 N N . ARG A 1 241 ? 4.371 10.156 -9.695 1 98.56 241 ARG A N 1
ATOM 1836 C CA . ARG A 1 241 ? 5.738 10.273 -10.188 1 98.56 241 ARG A CA 1
ATOM 1837 C C . ARG A 1 241 ? 6.426 11.5 -9.586 1 98.56 241 ARG A C 1
ATOM 1839 O O . ARG A 1 241 ? 5.922 12.617 -9.695 1 98.56 241 ARG A O 1
ATOM 1846 N N . PHE A 1 242 ? 7.5 11.242 -8.914 1 98.69 242 PHE A N 1
ATOM 1847 C CA . PHE A 1 242 ? 8.266 12.328 -8.32 1 98.69 242 PHE A CA 1
ATOM 1848 C C . PHE A 1 242 ? 9.195 12.969 -9.352 1 98.69 242 PHE A C 1
ATOM 1850 O O . PHE A 1 242 ? 9.609 12.305 -10.305 1 98.69 242 PHE A O 1
ATOM 1857 N N . ALA A 1 243 ? 9.57 14.211 -9.086 1 98.25 243 ALA A N 1
ATOM 1858 C CA . ALA A 1 243 ? 10.516 14.906 -9.961 1 98.25 243 ALA A CA 1
ATOM 1859 C C . ALA A 1 243 ? 11.867 14.188 -9.984 1 98.25 243 ALA A C 1
ATOM 1861 O O . ALA A 1 243 ? 12.57 14.219 -10.992 1 98.25 243 ALA A O 1
ATOM 1862 N N . SER A 1 244 ? 12.242 13.492 -8.93 1 97.12 244 SER A N 1
ATOM 1863 C CA . SER A 1 244 ? 13.508 12.773 -8.805 1 97.12 244 SER A CA 1
ATOM 1864 C C . SER A 1 244 ? 13.523 11.523 -9.68 1 97.12 244 SER A C 1
ATOM 1866 O O . SER A 1 244 ? 14.586 10.938 -9.898 1 97.12 244 SER A O 1
ATOM 1868 N N . GLY A 1 245 ? 12.414 11.109 -10.133 1 97.19 245 GLY A N 1
ATOM 1869 C CA . GLY A 1 245 ? 12.312 9.875 -10.891 1 97.19 245 GLY A CA 1
ATOM 1870 C C . GLY A 1 245 ? 11.688 8.734 -10.109 1 97.19 245 GLY A C 1
ATOM 1871 O O . GLY A 1 245 ? 11.266 7.734 -10.688 1 97.19 245 GLY A O 1
ATOM 1872 N N . ALA A 1 246 ? 11.609 8.867 -8.789 1 98 246 ALA A N 1
ATOM 1873 C CA . ALA A 1 246 ? 10.945 7.855 -7.965 1 98 246 ALA A CA 1
ATOM 1874 C C . ALA A 1 246 ? 9.469 7.738 -8.328 1 98 246 ALA A C 1
ATOM 1876 O O . ALA A 1 246 ? 8.883 8.68 -8.867 1 98 246 ALA A O 1
ATOM 1877 N N . ARG A 1 247 ? 8.938 6.57 -8.164 1 98.06 247 ARG A N 1
ATOM 1878 C CA . ARG A 1 247 ? 7.512 6.324 -8.336 1 98.06 247 ARG A CA 1
ATOM 1879 C C . ARG A 1 247 ? 6.852 5.992 -7.004 1 98.06 247 ARG A C 1
ATOM 1881 O O . ARG A 1 247 ? 7.535 5.742 -6.008 1 98.06 247 ARG A O 1
ATOM 1888 N N . GLY A 1 248 ? 5.559 6.09 -6.98 1 97.75 248 GLY A N 1
ATOM 1889 C CA . GLY A 1 248 ? 4.918 5.75 -5.719 1 97.75 248 GLY A CA 1
ATOM 1890 C C . GLY A 1 248 ? 3.408 5.637 -5.828 1 97.75 248 GLY A C 1
ATOM 1891 O O . GLY A 1 248 ? 2.844 5.812 -6.91 1 97.75 248 GLY A O 1
ATOM 1892 N N . VAL A 1 249 ? 2.812 5.242 -4.73 1 98.62 249 VAL A N 1
ATOM 1893 C CA . VAL A 1 249 ? 1.368 5.113 -4.57 1 98.62 249 VAL A CA 1
ATOM 1894 C C . VAL A 1 249 ? 0.935 5.746 -3.25 1 98.62 249 VAL A C 1
ATOM 1896 O O . VAL A 1 249 ? 1.598 5.57 -2.225 1 98.62 249 VAL A O 1
ATOM 1899 N N . ILE A 1 250 ? -0.144 6.484 -3.283 1 98.56 250 ILE A N 1
ATOM 1900 C CA . ILE A 1 250 ? -0.764 7.07 -2.1 1 98.56 250 ILE A CA 1
ATOM 1901 C C . ILE A 1 250 ? -2.211 6.594 -1.986 1 98.56 250 ILE A C 1
ATOM 1903 O O . ILE A 1 250 ? -2.932 6.539 -2.986 1 98.56 250 ILE A O 1
ATOM 1907 N N . GLU A 1 251 ? -2.592 6.219 -0.783 1 98.5 251 GLU A N 1
ATOM 1908 C CA . GLU A 1 251 ? -3.971 5.824 -0.511 1 98.5 251 GLU A CA 1
ATOM 1909 C C . GLU A 1 251 ? -4.523 6.559 0.709 1 98.5 251 GLU A C 1
ATOM 1911 O O . GLU A 1 251 ? -3.785 6.84 1.655 1 98.5 251 GLU A O 1
ATOM 1916 N N . THR A 1 252 ? -5.812 6.812 0.648 1 98.56 252 THR A N 1
ATOM 1917 C CA . THR A 1 252 ? -6.492 7.402 1.796 1 98.56 252 THR A CA 1
ATOM 1918 C C . THR A 1 252 ? -7.926 6.895 1.898 1 98.56 252 THR A C 1
ATOM 1920 O O . THR A 1 252 ? -8.562 6.605 0.882 1 98.56 252 THR A O 1
ATOM 1923 N N . SER A 1 253 ? -8.367 6.75 3.139 1 98.5 253 SER A N 1
ATOM 1924 C CA . SER A 1 253 ? -9.727 6.277 3.383 1 98.5 253 SER A CA 1
ATOM 1925 C C . SER A 1 253 ? -10.227 6.727 4.75 1 98.5 253 SER A C 1
ATOM 1927 O O . SER A 1 253 ? -9.477 6.711 5.73 1 98.5 253 SER A O 1
ATOM 1929 N N . ARG A 1 254 ? -11.5 7.141 4.781 1 97.25 254 ARG A N 1
ATOM 1930 C CA . ARG A 1 254 ? -12.156 7.406 6.055 1 97.25 254 ARG A CA 1
ATOM 1931 C C . ARG A 1 254 ? -13.016 6.223 6.488 1 97.25 254 ARG A C 1
ATOM 1933 O O . ARG A 1 254 ? -13.75 6.309 7.473 1 97.25 254 ARG A O 1
ATOM 1940 N N . ILE A 1 255 ? -12.984 5.117 5.684 1 96.81 255 ILE A N 1
ATOM 1941 C CA . ILE A 1 255 ? -13.828 3.967 5.977 1 96.81 255 ILE A CA 1
ATOM 1942 C C . ILE A 1 255 ? -12.977 2.697 6 1 96.81 255 ILE A C 1
ATOM 1944 O O . ILE A 1 255 ? -13.477 1.607 5.699 1 96.81 255 ILE A O 1
ATOM 1948 N N . ALA A 1 256 ? -11.703 2.777 6.199 1 97.56 256 ALA A N 1
ATOM 1949 C CA . ALA A 1 256 ? -10.805 1.627 6.293 1 97.56 256 ALA A CA 1
ATOM 1950 C C . ALA A 1 256 ? -10.953 0.93 7.645 1 97.56 256 ALA A C 1
ATOM 1952 O O . ALA A 1 256 ? -10.18 1.194 8.57 1 97.56 256 ALA A O 1
ATOM 1953 N N . CYS A 1 257 ? -11.805 -0.023 7.723 1 96.25 257 CYS A N 1
ATOM 1954 C CA . CYS A 1 257 ? -12.117 -0.693 8.984 1 96.25 257 CYS A CA 1
ATOM 1955 C C . CYS A 1 257 ? -10.852 -1.225 9.648 1 96.25 257 CYS A C 1
ATOM 1957 O O . CYS A 1 257 ? -10.062 -1.928 9.016 1 96.25 257 CYS A O 1
ATOM 1959 N N . GLY A 1 258 ? -10.688 -0.812 10.875 1 94.88 258 GLY A N 1
ATOM 1960 C CA . GLY A 1 258 ? -9.57 -1.302 11.664 1 94.88 258 GLY A CA 1
ATOM 1961 C C . GLY A 1 258 ? -8.406 -0.324 11.727 1 94.88 258 GLY A C 1
ATOM 1962 O O . GLY A 1 258 ? -7.52 -0.46 12.57 1 94.88 258 GLY A O 1
ATOM 1963 N N . ARG A 1 259 ? -8.391 0.601 10.82 1 95.44 259 ARG A N 1
ATOM 1964 C CA . ARG A 1 259 ? -7.344 1.617 10.875 1 95.44 259 ARG A CA 1
ATOM 1965 C C . ARG A 1 259 ? -7.805 2.834 11.672 1 95.44 259 ARG A C 1
ATOM 1967 O O . ARG A 1 259 ? -8.797 3.479 11.312 1 95.44 259 ARG A O 1
ATOM 1974 N N . LYS A 1 260 ? -7.105 3.15 12.719 1 93.44 260 LYS A N 1
ATOM 1975 C CA . LYS A 1 260 ? -7.477 4.266 13.586 1 93.44 260 LYS A CA 1
ATOM 1976 C C . LYS A 1 260 ? -6.641 5.504 13.281 1 93.44 260 LYS A C 1
ATOM 1978 O O . LYS A 1 260 ? -7.172 6.609 13.18 1 93.44 260 LYS A O 1
ATOM 1983 N N . MET A 1 261 ? -5.426 5.418 13.109 1 92.81 261 MET A N 1
ATOM 1984 C CA . MET A 1 261 ? -4.465 6.434 12.68 1 92.81 261 MET A CA 1
ATOM 1985 C C . MET A 1 261 ? -3.441 5.844 11.719 1 92.81 261 MET A C 1
ATOM 1987 O O . MET A 1 261 ? -2.252 5.773 12.039 1 92.81 261 MET A O 1
ATOM 1991 N N . GLY A 1 262 ? -4.039 5.504 10.586 1 95 262 GLY A N 1
ATOM 1992 C CA . GLY A 1 262 ? -3.256 4.723 9.633 1 95 262 GLY A CA 1
ATOM 1993 C C . GLY A 1 262 ? -2.393 5.578 8.727 1 95 262 GLY A C 1
ATOM 1994 O O . GLY A 1 262 ? -2.41 5.41 7.508 1 95 262 GLY A O 1
ATOM 1995 N N . LEU A 1 263 ? -1.738 6.609 9.305 1 97.06 263 LEU A N 1
ATOM 1996 C CA . LEU A 1 263 ? -0.661 7.25 8.555 1 97.06 263 LEU A CA 1
ATOM 1997 C C . LEU A 1 263 ? 0.567 6.348 8.492 1 97.06 263 LEU A C 1
ATOM 1999 O O . LEU A 1 263 ? 1.186 6.059 9.516 1 97.06 263 LEU A O 1
ATOM 2003 N N . THR A 1 264 ? 0.871 5.805 7.336 1 97.88 264 THR A N 1
ATOM 2004 C CA . THR A 1 264 ? 1.974 4.871 7.125 1 97.88 264 THR A CA 1
ATOM 2005 C C . THR A 1 264 ? 2.768 5.242 5.879 1 97.88 264 THR A C 1
ATOM 2007 O O . THR A 1 264 ? 2.209 5.77 4.914 1 97.88 264 THR A O 1
ATOM 2010 N N . TYR A 1 265 ? 4.066 4.992 5.926 1 98.44 265 TYR A N 1
ATOM 2011 C CA . TYR A 1 265 ? 4.84 5.117 4.695 1 98.44 265 TYR A CA 1
ATOM 2012 C C . TYR A 1 265 ? 5.945 4.07 4.637 1 98.44 265 TYR A C 1
ATOM 2014 O O . TYR A 1 265 ? 6.434 3.613 5.676 1 98.44 265 TYR A O 1
ATOM 2022 N N . VAL A 1 266 ? 6.25 3.621 3.512 1 98.75 266 VAL A N 1
ATOM 2023 C CA . VAL A 1 266 ? 7.422 2.828 3.15 1 98.75 266 VAL A CA 1
ATOM 2024 C C . VAL A 1 266 ? 8.234 3.564 2.09 1 98.75 266 VAL A C 1
ATOM 2026 O O . VAL A 1 266 ? 7.715 3.92 1.032 1 98.75 266 VAL A O 1
ATOM 2029 N N . VAL A 1 267 ? 9.461 3.887 2.395 1 98.81 267 VAL A N 1
ATOM 2030 C CA . VAL A 1 267 ? 10.391 4.504 1.456 1 98.81 267 VAL A CA 1
ATOM 2031 C C . VAL A 1 267 ? 11.469 3.504 1.065 1 98.81 267 VAL A C 1
ATOM 2033 O O . VAL A 1 267 ? 12.289 3.104 1.9 1 98.81 267 VAL A O 1
ATOM 2036 N N . THR A 1 268 ? 11.484 3.117 -0.2 1 98.69 268 THR A N 1
ATOM 2037 C CA . THR A 1 268 ? 12.445 2.137 -0.691 1 98.69 268 THR A CA 1
ATOM 2038 C C . THR A 1 268 ? 13.547 2.818 -1.498 1 98.69 268 THR A C 1
ATOM 2040 O O . THR A 1 268 ? 13.266 3.592 -2.414 1 98.69 268 THR A O 1
ATOM 2043 N N . GLY A 1 269 ? 14.742 2.584 -1.105 1 98.38 269 GLY A N 1
ATOM 2044 C CA . GLY A 1 269 ? 15.898 3.039 -1.858 1 98.38 269 GLY A CA 1
ATOM 2045 C C . GLY A 1 269 ? 16.656 1.909 -2.525 1 98.38 269 GLY A C 1
ATOM 2046 O O . GLY A 1 269 ? 16.281 0.741 -2.395 1 98.38 269 GLY A O 1
ATOM 2047 N N . THR A 1 270 ? 17.703 2.215 -3.25 1 97 270 THR A N 1
ATOM 2048 C CA . THR A 1 270 ? 18.5 1.26 -4.023 1 97 270 THR A CA 1
ATOM 2049 C C . THR A 1 270 ? 19.266 0.321 -3.1 1 97 270 THR A C 1
ATOM 2051 O O . THR A 1 270 ? 19.672 -0.77 -3.51 1 97 270 THR A O 1
ATOM 2054 N N . THR A 1 271 ? 19.484 0.732 -1.805 1 96.81 271 THR A N 1
ATOM 2055 C CA . THR A 1 271 ? 20.297 -0.111 -0.935 1 96.81 271 THR A CA 1
ATOM 2056 C C . THR A 1 271 ? 19.641 -0.246 0.442 1 96.81 271 THR A C 1
ATOM 2058 O O . THR A 1 271 ? 20.312 -0.632 1.408 1 96.81 271 THR A O 1
ATOM 2061 N N . GLY A 1 272 ? 18.422 0.115 0.567 1 97.81 272 GLY A N 1
ATOM 2062 C CA . GLY A 1 272 ? 17.75 0.008 1.853 1 97.81 272 GLY A CA 1
ATOM 2063 C C . GLY A 1 272 ? 16.297 0.458 1.809 1 97.81 272 GLY A C 1
ATOM 2064 O O . GLY A 1 272 ? 15.805 0.87 0.758 1 97.81 272 GLY A O 1
ATOM 2065 N N . THR A 1 273 ? 15.633 0.314 2.945 1 98.69 273 THR A N 1
ATOM 2066 C CA . THR A 1 273 ? 14.211 0.633 3.049 1 98.69 273 THR A CA 1
ATOM 2067 C C . THR A 1 273 ? 13.867 1.123 4.453 1 98.69 273 THR A C 1
ATOM 2069 O O . THR A 1 273 ? 14.406 0.619 5.441 1 98.69 273 THR A O 1
ATOM 2072 N N . LEU A 1 274 ? 13 2.15 4.504 1 98.69 274 LEU A N 1
ATOM 2073 C CA . LEU A 1 274 ? 12.383 2.602 5.746 1 98.69 274 LEU A CA 1
ATOM 2074 C C . LEU A 1 274 ? 10.906 2.238 5.781 1 98.69 274 LEU A C 1
ATOM 2076 O O . LEU A 1 274 ? 10.219 2.324 4.762 1 98.69 274 LEU A O 1
ATOM 2080 N N . SER A 1 275 ? 10.438 1.84 6.926 1 98.56 275 SER A N 1
ATOM 2081 C CA . SER A 1 275 ? 9.016 1.622 7.141 1 98.56 275 SER A CA 1
ATOM 2082 C C . SER A 1 275 ? 8.547 2.24 8.453 1 98.56 275 SER A C 1
ATOM 2084 O O . SER A 1 275 ? 9.219 2.105 9.477 1 98.56 275 SER A O 1
ATOM 2086 N N . PHE A 1 276 ? 7.422 2.918 8.391 1 98.25 276 PHE A N 1
ATOM 2087 C CA . PHE A 1 276 ? 6.883 3.625 9.547 1 98.25 276 PHE A CA 1
ATOM 2088 C C . PHE A 1 276 ? 5.363 3.506 9.594 1 98.25 276 PHE A C 1
ATOM 2090 O O . PHE A 1 276 ? 4.707 3.48 8.547 1 98.25 276 PHE A O 1
ATOM 2097 N N . THR A 1 277 ? 4.766 3.395 10.797 1 96.56 277 THR A N 1
ATOM 2098 C CA . THR A 1 277 ? 3.338 3.564 11.031 1 96.56 277 THR A CA 1
ATOM 2099 C C . THR A 1 277 ? 3.092 4.449 12.25 1 96.56 277 THR A C 1
ATOM 2101 O O . THR A 1 277 ? 3.742 4.281 13.281 1 96.56 277 THR A O 1
ATOM 2104 N N . GLN A 1 278 ? 2.178 5.398 12.062 1 94.38 278 GLN A N 1
ATOM 2105 C CA . GLN A 1 278 ? 1.817 6.301 13.148 1 94.38 278 GLN A CA 1
ATOM 2106 C C . GLN A 1 278 ? 1.225 5.527 14.328 1 94.38 278 GLN A C 1
ATOM 2108 O O . GLN A 1 278 ? 1.24 6.008 15.461 1 94.38 278 GLN A O 1
ATOM 2113 N N . GLU A 1 279 ? 0.695 4.34 14.102 1 93 279 GLU A N 1
ATOM 2114 C CA . GLU A 1 279 ? 0.11 3.521 15.164 1 93 279 GLU A CA 1
ATOM 2115 C C . GLU A 1 279 ? 1.189 2.941 16.078 1 93 279 GLU A C 1
ATOM 2117 O O . GLU A 1 279 ? 0.888 2.418 17.141 1 93 279 GLU A O 1
ATOM 2122 N N . ARG A 1 280 ? 2.43 3.037 15.648 1 91.5 280 ARG A N 1
ATOM 2123 C CA . ARG A 1 280 ? 3.621 2.766 16.453 1 91.5 280 ARG A CA 1
ATOM 2124 C C . ARG A 1 280 ? 4.633 3.9 16.328 1 91.5 280 ARG A C 1
ATOM 2126 O O . ARG A 1 280 ? 5.766 3.684 15.898 1 91.5 280 ARG A O 1
ATOM 2133 N N . MET A 1 281 ? 4.258 4.969 16.797 1 90.56 281 MET A N 1
ATOM 2134 C CA . MET A 1 281 ? 4.836 6.27 16.469 1 90.56 281 MET A CA 1
ATOM 2135 C C . MET A 1 281 ? 6.293 6.344 16.906 1 90.56 281 MET A C 1
ATOM 2137 O O . MET A 1 281 ? 7.078 7.113 16.359 1 90.56 281 MET A O 1
ATOM 2141 N N . ALA A 1 282 ? 6.699 5.562 17.922 1 91.06 282 ALA A N 1
ATOM 2142 C CA . ALA A 1 282 ? 8.047 5.652 18.469 1 91.06 282 ALA A CA 1
ATOM 2143 C C . ALA A 1 282 ? 9 4.707 17.75 1 91.06 282 ALA A C 1
ATOM 2145 O O . ALA A 1 282 ? 10.18 4.609 18.094 1 91.06 282 ALA A O 1
ATOM 2146 N N . GLU A 1 283 ? 8.5 4.027 16.703 1 94.75 283 GLU A N 1
ATOM 2147 C CA . GLU A 1 283 ? 9.305 3.018 16.016 1 94.75 283 GLU A CA 1
ATOM 2148 C C . GLU A 1 283 ? 9.547 3.4 14.555 1 94.75 283 GLU A C 1
ATOM 2150 O O . GLU A 1 283 ? 8.633 3.869 13.875 1 94.75 283 GLU A O 1
ATOM 2155 N N . LEU A 1 284 ? 10.766 3.27 14.156 1 97 284 LEU A N 1
ATOM 2156 C CA . LEU A 1 284 ? 11.133 3.314 12.742 1 97 284 LEU A CA 1
ATOM 2157 C C . LEU A 1 284 ? 11.867 2.041 12.336 1 97 284 LEU A C 1
ATOM 2159 O O . LEU A 1 284 ? 12.844 1.647 12.977 1 97 284 LEU A O 1
ATOM 2163 N N . LYS A 1 285 ? 11.375 1.343 11.32 1 98.19 285 LYS A N 1
ATOM 2164 C CA . LYS A 1 285 ? 12.078 0.174 10.805 1 98.19 285 LYS A CA 1
ATOM 2165 C C . LYS A 1 285 ? 13.047 0.562 9.688 1 98.19 285 LYS A C 1
ATOM 2167 O O . LYS A 1 285 ? 12.672 1.295 8.773 1 98.19 285 LYS A O 1
ATOM 2172 N N . LEU A 1 286 ? 14.25 0.089 9.805 1 98.19 286 LEU A N 1
ATOM 2173 C CA . LEU A 1 286 ? 15.305 0.378 8.844 1 98.19 286 LEU A CA 1
ATOM 2174 C C . LEU A 1 286 ? 15.938 -0.911 8.328 1 98.19 286 LEU A C 1
ATOM 2176 O O . LEU A 1 286 ? 16.344 -1.769 9.117 1 98.19 286 LEU A O 1
ATOM 2180 N N . TYR A 1 287 ? 15.961 -1.107 7.031 1 98.06 287 TYR A N 1
ATOM 2181 C CA . TYR A 1 287 ? 16.672 -2.193 6.367 1 98.06 287 TYR A CA 1
ATOM 2182 C C . TYR A 1 287 ? 17.844 -1.661 5.551 1 98.06 287 TYR A C 1
ATOM 2184 O O . TYR A 1 287 ? 17.703 -0.689 4.809 1 98.06 287 TYR A O 1
ATOM 2192 N N . ARG A 1 288 ? 18.953 -2.336 5.633 1 95.12 288 ARG A N 1
ATOM 2193 C CA . ARG A 1 288 ? 20.125 -1.982 4.848 1 95.12 288 ARG A CA 1
ATOM 2194 C C . ARG A 1 288 ? 20.703 -3.207 4.145 1 95.12 288 ARG A C 1
ATOM 2196 O O . ARG A 1 288 ? 20.75 -4.297 4.723 1 95.12 288 ARG A O 1
ATOM 2203 N N . HIS A 1 289 ? 21.188 -3.002 2.951 1 92.25 289 HIS A N 1
ATOM 2204 C CA . HIS A 1 289 ? 21.703 -4.086 2.123 1 92.25 289 HIS A CA 1
ATOM 2205 C C . HIS A 1 289 ? 23.172 -4.34 2.398 1 92.25 289 HIS A C 1
ATOM 2207 O O . HIS A 1 289 ? 23.719 -5.355 1.974 1 92.25 289 HIS A O 1
ATOM 2213 N N . ASP A 1 290 ? 23.812 -3.479 3.043 1 88.69 290 ASP A N 1
ATOM 2214 C CA . ASP A 1 290 ? 25.266 -3.582 3.217 1 88.69 290 ASP A CA 1
ATOM 2215 C C . ASP A 1 290 ? 25.609 -4.496 4.391 1 88.69 290 ASP A C 1
ATOM 2217 O O . ASP A 1 290 ? 26.781 -4.664 4.727 1 88.69 290 ASP A O 1
ATOM 2221 N N . GLU A 1 291 ? 24.75 -5.129 4.953 1 87.44 291 GLU A N 1
ATOM 2222 C CA . GLU A 1 291 ? 25 -6.137 5.977 1 87.44 291 GLU A CA 1
ATOM 2223 C C . GLU A 1 291 ? 25.234 -7.508 5.355 1 87.44 291 GLU A C 1
ATOM 2225 O O . GLU A 1 291 ? 24.891 -7.734 4.191 1 87.44 291 GLU A O 1
ATOM 2230 N N . PRO A 1 292 ? 25.922 -8.398 6.18 1 89.69 292 PRO A N 1
ATOM 2231 C CA . PRO A 1 292 ? 26.031 -9.758 5.633 1 89.69 292 PRO A CA 1
ATOM 2232 C C . PRO A 1 292 ? 24.672 -10.344 5.258 1 89.69 292 PRO A C 1
ATOM 2234 O O . PRO A 1 292 ? 23.703 -10.172 5.992 1 89.69 292 PRO A O 1
ATOM 2237 N N . GLU A 1 293 ? 24.656 -11.008 4.086 1 89 293 GLU A N 1
ATOM 2238 C CA . GLU A 1 293 ? 23.391 -11.492 3.508 1 89 293 GLU A CA 1
ATOM 2239 C C . GLU A 1 293 ? 22.609 -12.312 4.52 1 89 293 GLU A C 1
ATOM 2241 O O . GLU A 1 293 ? 21.375 -12.219 4.57 1 89 293 GLU A O 1
ATOM 2246 N N . ASN A 1 294 ? 23.312 -13.086 5.312 1 91.81 294 ASN A N 1
ATOM 2247 C CA . ASN A 1 294 ? 22.641 -13.977 6.25 1 91.81 294 ASN A CA 1
ATOM 2248 C C . ASN A 1 294 ? 22.234 -13.242 7.527 1 91.81 294 ASN A C 1
ATOM 2250 O O . ASN A 1 294 ? 21.734 -13.859 8.469 1 91.81 294 ASN A O 1
ATOM 2254 N N . ARG A 1 295 ? 22.453 -11.961 7.559 1 91.31 295 ARG A N 1
ATOM 2255 C CA . ARG A 1 295 ? 22.109 -11.18 8.742 1 91.31 295 ARG A CA 1
ATOM 2256 C C . ARG A 1 295 ? 21.297 -9.953 8.359 1 91.31 295 ARG A C 1
ATOM 2258 O O . ARG A 1 295 ? 20.938 -9.141 9.227 1 91.31 295 ARG A O 1
ATOM 2265 N N . GLN A 1 296 ? 21 -9.883 7.102 1 91.75 296 GLN A N 1
ATOM 2266 C CA . GLN A 1 296 ? 20.156 -8.773 6.66 1 91.75 296 GLN A CA 1
ATOM 2267 C C . GLN A 1 296 ? 18.75 -8.898 7.227 1 91.75 296 GLN A C 1
ATOM 2269 O O . GLN A 1 296 ? 18.203 -10 7.328 1 91.75 296 GLN A O 1
ATOM 2274 N N . GLY A 1 297 ? 18.141 -7.824 7.656 1 94.06 297 GLY A N 1
ATOM 2275 C CA . GLY A 1 297 ? 16.781 -7.734 8.172 1 94.06 297 GLY A CA 1
ATOM 2276 C C . GLY A 1 297 ? 16.406 -6.34 8.641 1 94.06 297 GLY A C 1
ATOM 2277 O O . GLY A 1 297 ? 17.281 -5.461 8.734 1 94.06 297 GLY A O 1
ATOM 2278 N N . PHE A 1 298 ? 15.156 -6.188 8.875 1 96.12 298 PHE A N 1
ATOM 2279 C CA . PHE A 1 298 ? 14.711 -4.898 9.391 1 96.12 298 PHE A CA 1
ATOM 2280 C C . PHE A 1 298 ? 15.094 -4.746 10.859 1 96.12 298 PHE A C 1
ATOM 2282 O O . PHE A 1 298 ? 14.828 -5.637 11.672 1 96.12 298 PHE A O 1
ATOM 2289 N N . LYS A 1 299 ? 15.711 -3.658 11.102 1 95.75 299 LYS A N 1
ATOM 2290 C CA . LYS A 1 299 ? 15.984 -3.223 12.469 1 95.75 299 LYS A CA 1
ATOM 2291 C C . LYS A 1 299 ? 14.938 -2.209 12.938 1 95.75 299 LYS A C 1
ATOM 2293 O O . LYS A 1 299 ? 14.578 -1.297 12.188 1 95.75 299 LYS A O 1
ATOM 2298 N N . THR A 1 300 ? 14.414 -2.438 14.133 1 96.25 300 THR A N 1
ATOM 2299 C CA . THR A 1 300 ? 13.508 -1.452 14.711 1 96.25 300 THR A CA 1
ATOM 2300 C C . THR A 1 300 ? 14.281 -0.447 15.57 1 96.25 300 THR A C 1
ATOM 2302 O O . THR A 1 300 ? 14.922 -0.821 16.547 1 96.25 300 THR A O 1
ATOM 2305 N N . LEU A 1 301 ? 14.188 0.756 15.148 1 94.88 301 LEU A N 1
ATOM 2306 C CA . LEU A 1 301 ? 14.75 1.857 15.922 1 94.88 301 LEU A CA 1
ATOM 2307 C C . LEU A 1 301 ? 13.703 2.469 16.844 1 94.88 301 LEU A C 1
ATOM 2309 O O . LEU A 1 301 ? 12.656 2.922 16.375 1 94.88 301 LEU A O 1
ATOM 2313 N N . LEU A 1 302 ? 13.984 2.496 18.109 1 93.62 302 LEU A N 1
ATOM 2314 C CA . LEU A 1 302 ? 13.141 3.209 19.062 1 93.62 302 LEU A CA 1
ATOM 2315 C C . LEU A 1 302 ? 13.633 4.637 19.266 1 93.62 302 LEU A C 1
ATOM 2317 O O . LEU A 1 302 ? 14.812 4.855 19.562 1 93.62 302 LEU A O 1
ATOM 2321 N N . THR A 1 303 ? 12.758 5.586 19.078 1 92.44 303 THR A N 1
ATOM 2322 C CA . THR A 1 303 ? 13.188 6.977 19.203 1 92.44 303 THR A CA 1
ATOM 2323 C C . THR A 1 303 ? 13.531 7.309 20.641 1 92.44 303 THR A C 1
ATOM 2325 O O . THR A 1 303 ? 12.961 6.727 21.578 1 92.44 303 THR A O 1
ATOM 2328 N N . GLY A 1 304 ? 14.508 8.211 20.812 1 91.94 304 GLY A N 1
ATOM 2329 C CA . GLY A 1 304 ? 15.023 8.656 22.094 1 91.94 304 GLY A CA 1
ATOM 2330 C C . GLY A 1 304 ? 15.688 10.016 22.031 1 91.94 304 GLY A C 1
ATOM 2331 O O . GLY A 1 304 ? 15.539 10.742 21.047 1 91.94 304 GLY A O 1
ATOM 2332 N N . PRO A 1 305 ? 16.281 10.344 23.078 1 92.12 305 PRO A N 1
ATOM 2333 C CA . PRO A 1 305 ? 16.844 11.688 23.219 1 92.12 305 PRO A CA 1
ATOM 2334 C C . PRO A 1 305 ? 17.875 12.016 22.156 1 92.12 305 PRO A C 1
ATOM 2336 O O . PRO A 1 305 ? 18.188 13.188 21.922 1 92.12 305 PRO A O 1
ATOM 2339 N N . GLN A 1 306 ? 18.453 11.016 21.531 1 92.69 306 GLN A N 1
ATOM 2340 C CA . GLN A 1 306 ? 19.453 11.25 20.5 1 92.69 306 GLN A CA 1
ATOM 2341 C C . GLN A 1 306 ? 18.797 11.617 19.172 1 92.69 306 GLN A C 1
ATOM 2343 O O . GLN A 1 306 ? 19.469 12.047 18.234 1 92.69 306 GLN A O 1
ATOM 2348 N N . HIS A 1 307 ? 17.578 11.477 19.141 1 93.06 307 HIS A N 1
ATOM 2349 C CA . HIS A 1 307 ? 16.859 11.75 17.906 1 93.06 307 HIS A CA 1
ATOM 2350 C C . HIS A 1 307 ? 16.281 13.164 17.906 1 93.06 307 HIS A C 1
ATOM 2352 O O . HIS A 1 307 ? 16.078 13.75 18.969 1 93.06 307 HIS A O 1
ATOM 2358 N N . PRO A 1 308 ? 16.031 13.688 16.672 1 89.56 308 PRO A N 1
ATOM 2359 C CA . PRO A 1 308 ? 15.625 15.094 16.562 1 89.56 308 PRO A CA 1
ATOM 2360 C C . PRO A 1 308 ? 14.398 15.422 17.406 1 89.56 308 PRO A C 1
ATOM 2362 O O . PRO A 1 308 ? 13.383 14.719 17.344 1 89.56 308 PRO A O 1
ATOM 2365 N N . ASP A 1 309 ? 14.523 16.5 18.266 1 90.88 309 ASP A N 1
ATOM 2366 C CA . ASP A 1 309 ? 13.469 17.172 19 1 90.88 309 ASP A CA 1
ATOM 2367 C C . ASP A 1 309 ? 12.938 16.297 20.125 1 90.88 309 ASP A C 1
ATOM 2369 O O . ASP A 1 309 ? 12.039 16.703 20.875 1 90.88 309 ASP A O 1
ATOM 2373 N N . TYR A 1 310 ? 13.438 15.094 20.281 1 89.5 310 TYR A N 1
ATOM 2374 C CA . TYR A 1 310 ? 12.898 14.148 21.266 1 89.5 310 TYR A CA 1
ATOM 2375 C C . TYR A 1 310 ? 13.336 14.523 22.672 1 89.5 310 TYR A C 1
ATOM 2377 O O . TYR A 1 310 ? 12.539 14.445 23.625 1 89.5 310 TYR A O 1
ATOM 2385 N N . ALA A 1 311 ? 14.523 14.945 22.75 1 90.56 311 ALA A N 1
ATOM 2386 C CA . ALA A 1 311 ? 15.164 15.117 24.062 1 90.56 311 ALA A CA 1
ATOM 2387 C C . ALA A 1 311 ? 14.406 16.125 24.906 1 90.56 311 ALA A C 1
ATOM 2389 O O . ALA A 1 311 ? 14.391 16.031 26.141 1 90.56 311 ALA A O 1
ATOM 2390 N N . ALA A 1 312 ? 13.797 17.062 24.297 1 91.44 312 ALA A N 1
ATOM 2391 C CA . ALA A 1 312 ? 13.078 18.109 25.016 1 91.44 312 ALA A CA 1
ATOM 2392 C C . ALA A 1 312 ? 11.859 17.547 25.75 1 91.44 312 ALA A C 1
ATOM 2394 O O . ALA A 1 312 ? 11.398 18.109 26.734 1 91.44 312 ALA A O 1
ATOM 2395 N N . PHE A 1 313 ? 11.406 16.438 25.312 1 90.75 313 PHE A N 1
ATOM 2396 C CA . PHE A 1 313 ? 10.172 15.875 25.844 1 90.75 313 PHE A CA 1
ATOM 2397 C C . PHE A 1 313 ? 10.477 14.805 26.891 1 90.75 313 PHE A C 1
ATOM 2399 O O . PHE A 1 313 ? 9.82 14.742 27.938 1 90.75 313 PHE A O 1
ATOM 2406 N N . CYS A 1 314 ? 11.43 13.945 26.547 1 87.19 314 CYS A N 1
ATOM 2407 C CA . CYS A 1 314 ? 11.703 12.797 27.406 1 87.19 314 CYS A CA 1
ATOM 2408 C C . CYS A 1 314 ? 13.195 12.484 27.438 1 87.19 314 CYS A C 1
ATOM 2410 O O . CYS A 1 314 ? 13.859 12.508 26.391 1 87.19 314 CYS A O 1
ATOM 2412 N N . ALA A 1 315 ? 13.625 12.156 28.609 1 84.12 315 ALA A N 1
ATOM 2413 C CA . ALA A 1 315 ? 15.047 11.844 28.766 1 84.12 315 ALA A CA 1
ATOM 2414 C C . ALA A 1 315 ? 15.32 10.383 28.438 1 84.12 315 ALA A C 1
ATOM 2416 O O . ALA A 1 315 ? 16.469 10.008 28.156 1 84.12 315 ALA A O 1
ATOM 2417 N N . SER A 1 316 ? 14.297 9.633 28.5 1 82.75 316 SER A N 1
ATOM 2418 C CA . SER A 1 316 ? 14.477 8.203 28.281 1 82.75 316 SER A CA 1
ATOM 2419 C C . SER A 1 316 ? 13.898 7.773 26.938 1 82.75 316 SER A C 1
ATOM 2421 O O . SER A 1 316 ? 12.844 8.25 26.531 1 82.75 316 SER A O 1
ATOM 2423 N N . ALA A 1 317 ? 14.609 6.875 26.344 1 81.69 317 ALA A N 1
ATOM 2424 C CA . ALA A 1 317 ? 14.211 6.363 25.031 1 81.69 317 ALA A CA 1
ATOM 2425 C C . ALA A 1 317 ? 12.969 5.48 25.141 1 81.69 317 ALA A C 1
ATOM 2427 O O . ALA A 1 317 ? 12.766 4.809 26.156 1 81.69 317 ALA A O 1
ATOM 2428 N N . GLY A 1 318 ? 12.18 5.504 24.188 1 77.38 318 GLY A N 1
ATOM 2429 C CA . GLY A 1 318 ? 11.125 4.52 24.016 1 77.38 318 GLY A CA 1
ATOM 2430 C C . GLY A 1 318 ? 9.836 4.906 24.719 1 77.38 318 GLY A C 1
ATOM 2431 O O . GLY A 1 318 ? 8.812 4.227 24.578 1 77.38 318 GLY A O 1
ATOM 2432 N N . HIS A 1 319 ? 9.789 5.984 25.516 1 76.88 319 HIS A N 1
ATOM 2433 C CA . HIS A 1 319 ? 8.594 6.359 26.266 1 76.88 319 HIS A CA 1
ATOM 2434 C C . HIS A 1 319 ? 7.531 6.953 25.344 1 76.88 319 HIS A C 1
ATOM 2436 O O . HIS A 1 319 ? 6.367 7.078 25.734 1 76.88 319 HIS A O 1
ATOM 2442 N N . GLY A 1 320 ? 7.797 7.164 24.109 1 78.38 320 GLY A N 1
ATOM 2443 C CA . GLY A 1 320 ? 6.836 7.613 23.109 1 78.38 320 GLY A CA 1
ATOM 2444 C C . GLY A 1 320 ? 6.559 9.102 23.188 1 78.38 320 GLY A C 1
ATOM 2445 O O . GLY A 1 320 ? 6.68 9.711 24.25 1 78.38 320 GLY A O 1
ATOM 2446 N N . ILE A 1 321 ? 6.301 9.75 22.109 1 84 321 ILE A N 1
ATOM 2447 C CA . ILE A 1 321 ? 5.773 11.102 21.969 1 84 321 ILE A CA 1
ATOM 2448 C C . ILE A 1 321 ? 4.414 11.047 21.266 1 84 321 ILE A C 1
ATOM 2450 O O . ILE A 1 321 ? 4.145 10.133 20.484 1 84 321 ILE A O 1
ATOM 2454 N N . GLY A 1 322 ? 3.564 11.977 21.688 1 85.75 322 GLY A N 1
ATOM 2455 C CA . GLY A 1 322 ? 2.201 11.891 21.188 1 85.75 322 GLY A CA 1
ATOM 2456 C C . GLY A 1 322 ? 1.854 13 20.203 1 85.75 322 GLY A C 1
ATOM 2457 O O . GLY A 1 322 ? 2.723 13.781 19.812 1 85.75 322 GLY A O 1
ATOM 2458 N N . PHE A 1 323 ? 0.607 12.914 19.766 1 89.56 323 PHE A N 1
ATOM 2459 C CA . PHE A 1 323 ? 0.047 13.875 18.828 1 89.56 323 PHE A CA 1
ATOM 2460 C C . PHE A 1 323 ? 0.239 15.305 19.344 1 89.56 323 PHE A C 1
ATOM 2462 O O . PHE A 1 323 ? 0.683 16.172 18.594 1 89.56 323 PHE A O 1
ATOM 2469 N N . ASN A 1 324 ? 0.022 15.562 20.547 1 92.06 324 ASN A N 1
ATOM 2470 C CA . ASN A 1 324 ? 0.126 16.891 21.141 1 92.06 324 ASN A CA 1
ATOM 2471 C C . ASN A 1 324 ? 1.571 17.375 21.172 1 92.06 324 ASN A C 1
ATOM 2473 O O . ASN A 1 324 ? 1.83 18.578 21.031 1 92.06 324 ASN A O 1
ATOM 2477 N N . ASP A 1 325 ? 2.447 16.469 21.328 1 93 325 ASP A N 1
ATOM 2478 C CA . ASP A 1 325 ? 3.863 16.828 21.328 1 93 325 ASP A CA 1
ATOM 2479 C C . ASP A 1 325 ? 4.297 17.344 19.969 1 93 325 ASP A C 1
ATOM 2481 O O . ASP A 1 325 ? 5.129 18.25 19.875 1 93 325 ASP A O 1
ATOM 2485 N N . GLN A 1 326 ? 3.75 16.797 18.953 1 93.88 326 GLN A N 1
ATOM 2486 C CA . GLN A 1 326 ? 4.066 17.281 17.609 1 93.88 326 GLN A CA 1
ATOM 2487 C C . GLN A 1 326 ? 3.607 18.719 17.422 1 93.88 326 GLN A C 1
ATOM 2489 O O . GLN A 1 326 ? 4.312 19.531 16.812 1 93.88 326 GLN A O 1
ATOM 2494 N N . LYS A 1 327 ? 2.471 19.031 17.953 1 96.25 327 LYS A N 1
ATOM 2495 C CA . LYS A 1 327 ? 1.956 20.391 17.891 1 96.25 327 LYS A CA 1
ATOM 2496 C C . LYS A 1 327 ? 2.842 21.359 18.672 1 96.25 327 LYS A C 1
ATOM 2498 O O . LYS A 1 327 ? 3.012 22.516 18.297 1 96.25 327 LYS A O 1
ATOM 2503 N N . THR A 1 328 ? 3.381 20.844 19.75 1 96.75 328 THR A N 1
ATOM 2504 C CA . THR A 1 328 ? 4.281 21.656 20.562 1 96.75 328 THR A CA 1
ATOM 2505 C C . THR A 1 328 ? 5.527 22.031 19.766 1 96.75 328 THR A C 1
ATOM 2507 O O . THR A 1 328 ? 6.023 23.156 19.875 1 96.75 328 THR A O 1
ATOM 2510 N N . VAL A 1 329 ? 6.012 21.109 18.969 1 95.88 329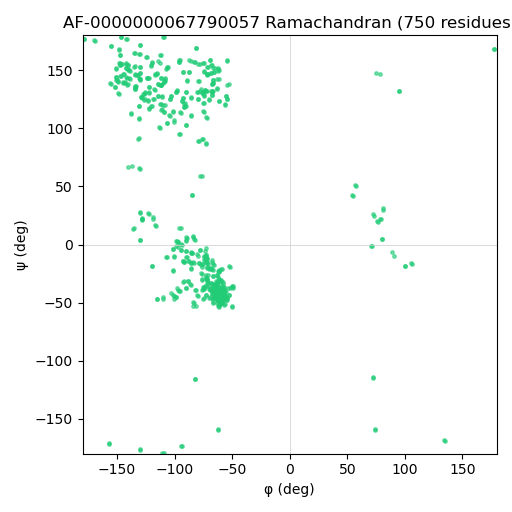 VAL A N 1
ATOM 2511 C CA . VAL A 1 329 ? 7.152 21.406 18.109 1 95.88 329 VAL A CA 1
ATOM 2512 C C . VAL A 1 329 ? 6.766 22.484 17.094 1 95.88 329 VAL A C 1
ATOM 2514 O O . VAL A 1 329 ? 7.547 23.391 16.828 1 95.88 329 VAL A O 1
ATOM 2517 N N . GLU A 1 330 ? 5.566 22.438 16.547 1 96.81 330 GLU A N 1
ATOM 2518 C CA . GLU A 1 330 ? 5.082 23.453 15.625 1 96.81 330 GLU A CA 1
ATOM 2519 C C . GLU A 1 330 ? 5.031 24.828 16.281 1 96.81 330 GLU A C 1
ATOM 2521 O O . GLU A 1 330 ? 5.418 25.828 15.68 1 96.81 330 GLU A O 1
ATOM 2526 N N . VAL A 1 331 ? 4.594 24.844 17.484 1 97.69 331 VAL A N 1
ATOM 2527 C CA . VAL A 1 331 ? 4.465 26.094 18.219 1 97.69 331 VAL A CA 1
ATOM 2528 C C . VAL A 1 331 ? 5.852 26.672 18.5 1 97.69 331 VAL A C 1
ATOM 2530 O O . VAL A 1 331 ? 6.059 27.875 18.422 1 97.69 331 VAL A O 1
ATOM 2533 N N . ARG A 1 332 ? 6.812 25.766 18.906 1 97.56 332 ARG A N 1
ATOM 2534 C CA . ARG A 1 332 ? 8.188 26.234 19.047 1 97.56 332 ARG A CA 1
ATOM 2535 C C . ARG A 1 332 ? 8.68 26.891 17.766 1 97.56 332 ARG A C 1
ATOM 2537 O O . ARG A 1 332 ? 9.234 28 17.812 1 97.56 332 ARG A O 1
ATOM 2544 N N . ASP A 1 333 ? 8.445 26.281 16.625 1 97.44 333 ASP A N 1
ATOM 2545 C CA . ASP A 1 333 ? 8.867 26.828 15.344 1 97.44 333 ASP A CA 1
ATOM 2546 C C . ASP A 1 333 ? 8.188 28.172 15.078 1 97.44 333 ASP A C 1
ATOM 2548 O O . ASP A 1 333 ? 8.805 29.094 14.523 1 97.44 333 ASP A O 1
ATOM 2552 N N . LEU A 1 334 ? 6.934 28.281 15.43 1 98.19 334 LEU A N 1
ATOM 2553 C CA . LEU A 1 334 ? 6.164 29.5 15.266 1 98.19 334 LEU A CA 1
ATOM 2554 C C . LEU A 1 334 ? 6.777 30.641 16.078 1 98.19 334 LEU A C 1
ATOM 2556 O O . LEU A 1 334 ? 7.098 31.703 15.516 1 98.19 334 LEU A O 1
ATOM 2560 N N . ILE A 1 335 ? 6.996 30.453 17.375 1 98.44 335 ILE A N 1
ATOM 2561 C CA . ILE A 1 335 ? 7.469 31.484 18.281 1 98.44 335 ILE A CA 1
ATOM 2562 C C . ILE A 1 335 ? 8.898 31.875 17.922 1 98.44 335 ILE A C 1
ATOM 2564 O O . ILE A 1 335 ? 9.211 33.062 17.812 1 98.44 335 ILE A O 1
ATOM 2568 N N . ASP A 1 336 ? 9.727 30.859 17.703 1 97.81 336 ASP A N 1
ATOM 2569 C CA . ASP A 1 336 ? 11.125 31.125 17.375 1 97.81 336 ASP A CA 1
ATOM 2570 C C . ASP A 1 336 ? 11.258 31.781 16.016 1 97.81 336 ASP A C 1
ATOM 2572 O O . ASP A 1 336 ? 12.102 32.656 15.82 1 97.81 336 ASP A O 1
ATOM 2576 N N . GLY A 1 337 ? 10.422 31.328 15.07 1 97.75 337 GLY A N 1
ATOM 2577 C CA . GLY A 1 337 ? 10.453 31.922 13.75 1 97.75 337 GLY A CA 1
ATOM 2578 C C . GLY A 1 337 ? 10.117 33.406 13.75 1 97.75 337 GLY A C 1
ATOM 2579 O O . GLY A 1 337 ? 10.758 34.188 13.047 1 97.75 337 GLY A O 1
ATOM 2580 N N . ILE A 1 338 ? 9.156 33.781 14.523 1 97.75 338 ILE A N 1
ATOM 2581 C CA . ILE A 1 338 ? 8.719 35.188 14.594 1 97.75 338 ILE A CA 1
ATOM 2582 C C . ILE A 1 338 ? 9.727 36 15.398 1 97.75 338 ILE A C 1
ATOM 2584 O O . ILE A 1 338 ? 10.18 37.062 14.953 1 97.75 338 ILE A O 1
ATOM 2588 N N . ALA A 1 339 ? 10.125 35.469 16.547 1 97.62 339 ALA A N 1
ATOM 2589 C CA . ALA A 1 339 ? 10.992 36.219 17.453 1 97.62 339 ALA A CA 1
ATOM 2590 C C . ALA A 1 339 ? 12.375 36.438 16.859 1 97.62 339 ALA A C 1
ATOM 2592 O O . ALA A 1 339 ? 12.977 37.5 17.016 1 97.62 339 ALA A O 1
ATOM 2593 N N . ALA A 1 340 ? 12.891 35.406 16.188 1 96.88 340 ALA A N 1
ATOM 2594 C CA . ALA A 1 340 ? 14.234 35.469 15.633 1 96.88 340 ALA A CA 1
ATOM 2595 C C . ALA A 1 340 ? 14.203 35.844 14.148 1 96.88 340 ALA A C 1
ATOM 2597 O O . ALA A 1 340 ? 15.25 35.938 13.508 1 96.88 340 ALA A O 1
ATOM 2598 N N . ASP A 1 341 ? 13.078 36 13.633 1 96.38 341 ASP A N 1
ATOM 2599 C CA . ASP A 1 341 ? 12.875 36.406 12.242 1 96.38 341 ASP A CA 1
ATOM 2600 C C . ASP A 1 341 ? 13.555 35.406 11.289 1 96.38 341 ASP A C 1
ATOM 2602 O O . ASP A 1 341 ? 14.352 35.812 10.438 1 96.38 341 ASP A O 1
ATOM 2606 N N . VAL A 1 342 ? 13.281 34.156 11.5 1 95.19 342 VAL A N 1
ATOM 2607 C CA . VAL A 1 342 ? 13.789 33.094 10.617 1 95.19 342 VAL A CA 1
ATOM 2608 C C . VAL A 1 342 ? 12.633 32.438 9.867 1 95.19 342 VAL A C 1
ATOM 2610 O O . VAL A 1 342 ? 11.484 32.5 10.312 1 95.19 342 VAL A O 1
ATOM 2613 N N . PRO A 1 343 ? 12.906 31.844 8.727 1 94 343 PRO A N 1
ATOM 2614 C CA . PRO A 1 343 ? 11.844 31.188 7.957 1 94 343 PRO A CA 1
ATOM 2615 C C . PRO A 1 343 ? 11.18 30.031 8.711 1 94 343 PRO A C 1
ATOM 2617 O O . PRO A 1 343 ? 11.852 29.328 9.477 1 94 343 PRO A O 1
ATOM 2620 N N . MET A 1 344 ? 9.945 29.953 8.508 1 95.88 344 MET A N 1
ATOM 2621 C CA . MET A 1 344 ? 9.18 28.875 9.117 1 95.88 344 MET A CA 1
ATOM 2622 C C . MET A 1 344 ? 8.773 27.844 8.062 1 95.88 344 MET A C 1
ATOM 2624 O O . MET A 1 344 ? 8.594 28.188 6.895 1 95.88 344 MET A O 1
ATOM 2628 N N . TRP A 1 345 ? 8.633 26.641 8.484 1 94.94 345 TRP A N 1
ATOM 2629 C CA . TRP A 1 345 ? 8.172 25.531 7.652 1 94.94 345 TRP A CA 1
ATOM 2630 C C . TRP A 1 345 ? 7.324 24.547 8.461 1 94.94 345 TRP A C 1
ATOM 2632 O O . TRP A 1 345 ? 7.648 24.234 9.609 1 94.94 345 TRP A O 1
ATOM 2642 N N . PRO A 1 346 ? 6.258 24.047 7.895 1 96.94 346 PRO A N 1
ATOM 2643 C CA . PRO A 1 346 ? 5.777 24.344 6.543 1 96.94 346 PRO A CA 1
ATOM 2644 C C . PRO A 1 346 ? 5.004 25.656 6.465 1 96.94 346 PRO A C 1
ATOM 2646 O O . PRO A 1 346 ? 4.113 25.906 7.281 1 96.94 346 PRO A O 1
ATOM 2649 N N . ASP A 1 347 ? 5.355 26.484 5.484 1 98.12 347 ASP A N 1
ATOM 2650 C CA . ASP A 1 347 ? 4.672 27.75 5.293 1 98.12 347 ASP A CA 1
ATOM 2651 C C . ASP A 1 347 ? 3.535 27.625 4.285 1 98.12 347 ASP A C 1
ATOM 2653 O O . ASP A 1 347 ? 3.15 26.516 3.914 1 98.12 347 ASP A O 1
ATOM 2657 N N . PHE A 1 348 ? 2.92 28.734 3.92 1 98.56 348 PHE A N 1
ATOM 2658 C CA . PHE A 1 348 ? 1.78 28.734 3.01 1 98.56 348 PHE A CA 1
ATOM 2659 C C . PHE A 1 348 ? 2.178 28.188 1.645 1 98.56 348 PHE A C 1
ATOM 2661 O O . PHE A 1 348 ? 1.372 27.547 0.969 1 98.56 348 PHE A O 1
ATOM 2668 N N . GLU A 1 349 ? 3.418 28.406 1.247 1 97.81 349 GLU A N 1
ATOM 2669 C CA . GLU A 1 349 ? 3.885 27.828 -0.014 1 97.81 349 GLU A CA 1
ATOM 2670 C C . GLU A 1 349 ? 3.812 26.312 0.005 1 97.81 349 GLU A C 1
ATOM 2672 O O . GLU A 1 349 ? 3.377 25.688 -0.968 1 97.81 349 GLU A O 1
ATOM 2677 N N . GLU A 1 350 ? 4.254 25.734 1.079 1 97.12 350 GLU A N 1
ATOM 2678 C CA . GLU A 1 350 ? 4.168 24.281 1.219 1 97.12 350 GLU A CA 1
ATOM 2679 C C . GLU A 1 350 ? 2.717 23.812 1.218 1 97.12 350 GLU A C 1
ATOM 2681 O O . GLU A 1 350 ? 2.396 22.766 0.641 1 97.12 350 GLU A O 1
ATOM 2686 N N . GLY A 1 351 ? 1.883 24.578 1.934 1 97.75 351 GLY A N 1
ATOM 2687 C CA . GLY A 1 351 ? 0.463 24.266 1.898 1 97.75 351 GLY A CA 1
ATOM 2688 C C . GLY A 1 351 ? -0.12 24.297 0.498 1 97.75 351 GLY A C 1
ATOM 2689 O O . GLY A 1 351 ? -0.938 23.453 0.143 1 97.75 351 GLY A O 1
ATOM 2690 N N . TRP A 1 352 ? 0.302 25.266 -0.271 1 98 352 TRP A N 1
ATOM 2691 C CA . TRP A 1 352 ? -0.139 25.391 -1.655 1 98 352 TRP A CA 1
ATOM 2692 C C . TRP A 1 352 ? 0.32 24.203 -2.488 1 98 352 TRP A C 1
ATOM 2694 O O . TRP A 1 352 ? -0.451 23.656 -3.281 1 98 352 TRP A O 1
ATOM 2704 N N . LYS A 1 353 ? 1.545 23.797 -2.33 1 97.88 353 LYS A N 1
ATOM 2705 C CA . LYS A 1 353 ? 2.07 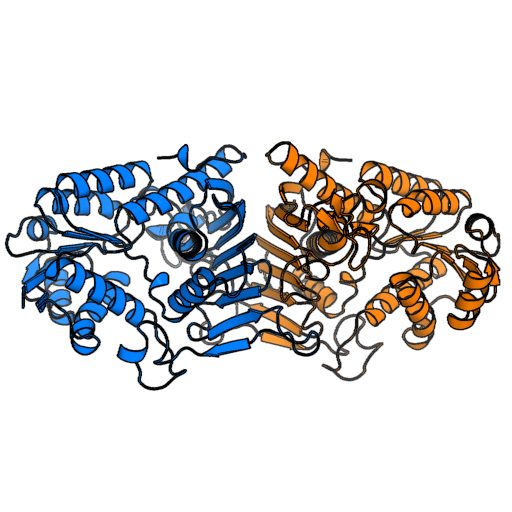22.641 -3.066 1 97.88 353 LYS A CA 1
ATOM 2706 C C . LYS A 1 353 ? 1.227 21.406 -2.816 1 97.88 353 LYS A C 1
ATOM 2708 O O . LYS A 1 353 ? 0.941 20.641 -3.744 1 97.88 353 LYS A O 1
ATOM 2713 N N . VAL A 1 354 ? 0.875 21.188 -1.577 1 98.06 354 VAL A N 1
ATOM 2714 C CA . VAL A 1 354 ? 0.041 20.047 -1.228 1 98.06 354 VAL A CA 1
ATOM 2715 C C . VAL A 1 354 ? -1.317 20.172 -1.913 1 98.06 354 VAL A C 1
ATOM 2717 O O . VAL A 1 354 ? -1.801 19.203 -2.521 1 98.06 354 VAL A O 1
ATOM 2720 N N . SER A 1 355 ? -1.929 21.375 -1.849 1 97.44 355 SER A N 1
ATOM 2721 C CA . SER A 1 355 ? -3.23 21.609 -2.465 1 97.44 355 SER A CA 1
ATOM 2722 C C . SER A 1 355 ? -3.186 21.344 -3.967 1 97.44 355 SER A C 1
ATOM 2724 O O . SER A 1 355 ? -4.145 20.828 -4.539 1 97.44 355 SER A O 1
ATOM 2726 N N . ARG A 1 356 ? -2.09 21.672 -4.574 1 97.94 356 ARG A N 1
ATOM 2727 C CA . ARG A 1 356 ? -1.934 21.469 -6.012 1 97.94 356 ARG A CA 1
ATOM 2728 C C . ARG A 1 356 ? -1.941 19.984 -6.352 1 97.94 356 ARG A C 1
ATOM 2730 O O . ARG A 1 356 ? -2.561 19.578 -7.336 1 97.94 356 ARG A O 1
ATOM 2737 N N . VAL A 1 357 ? -1.272 19.219 -5.602 1 98.5 357 VAL A N 1
ATOM 2738 C CA . VAL A 1 357 ? -1.234 17.781 -5.82 1 98.5 357 VAL A CA 1
ATOM 2739 C C . VAL A 1 357 ? -2.633 17.188 -5.648 1 98.5 357 VAL A C 1
ATOM 2741 O O . VAL A 1 357 ? -3.074 16.375 -6.453 1 98.5 357 VAL A O 1
ATOM 2744 N N . LEU A 1 358 ? -3.348 17.625 -4.586 1 98.25 358 LEU A N 1
ATOM 2745 C CA . LEU A 1 358 ? -4.699 17.141 -4.34 1 98.25 358 LEU A CA 1
ATOM 2746 C C . LEU A 1 358 ? -5.625 17.469 -5.5 1 98.25 358 LEU A C 1
ATOM 2748 O O . LEU A 1 358 ? -6.363 16.609 -5.984 1 98.25 358 LEU A O 1
ATOM 2752 N N . ASP A 1 359 ? -5.535 18.719 -5.945 1 98.19 359 ASP A N 1
ATOM 2753 C CA . ASP A 1 359 ? -6.363 19.125 -7.074 1 98.19 359 ASP A CA 1
ATOM 2754 C C . ASP A 1 359 ? -6.008 18.344 -8.336 1 98.19 359 ASP A C 1
ATOM 2756 O O . ASP A 1 359 ? -6.887 18.016 -9.133 1 98.19 359 ASP A O 1
ATOM 2760 N N . ALA A 1 360 ? -4.738 18.109 -8.516 1 98.38 360 ALA A N 1
ATOM 2761 C CA . ALA A 1 360 ? -4.297 17.328 -9.664 1 98.38 360 ALA A CA 1
ATOM 2762 C C . ALA A 1 360 ? -4.871 15.914 -9.617 1 98.38 360 ALA A C 1
ATOM 2764 O O . ALA A 1 360 ? -5.258 15.367 -10.648 1 98.38 360 ALA A O 1
ATOM 2765 N N . ILE A 1 361 ? -4.934 15.297 -8.469 1 98.25 361 ILE A N 1
ATOM 2766 C CA . ILE A 1 361 ? -5.492 13.961 -8.305 1 98.25 361 ILE A CA 1
ATOM 2767 C C . ILE A 1 361 ? -6.969 13.969 -8.695 1 98.25 361 ILE A C 1
ATOM 2769 O O . ILE A 1 361 ? -7.43 13.078 -9.414 1 98.25 361 ILE A O 1
ATOM 2773 N N . VAL A 1 362 ? -7.684 14.984 -8.25 1 97.81 362 VAL A N 1
ATOM 2774 C CA . VAL A 1 362 ? -9.094 15.109 -8.586 1 97.81 362 VAL A CA 1
ATOM 2775 C C . VAL A 1 362 ? -9.266 15.258 -10.094 1 97.81 362 VAL A C 1
ATOM 2777 O O . VAL A 1 362 ? -10.078 14.57 -10.711 1 97.81 362 VAL A O 1
ATOM 2780 N N . GLN A 1 363 ? -8.469 16.172 -10.641 1 97.19 363 GLN A N 1
ATOM 2781 C CA . GLN A 1 363 ? -8.531 16.391 -12.078 1 97.19 363 GLN A CA 1
ATOM 2782 C C . GLN A 1 363 ? -8.219 15.102 -12.844 1 97.19 363 GLN A C 1
ATOM 2784 O O . GLN A 1 363 ? -8.867 14.805 -13.852 1 97.19 363 GLN A O 1
ATOM 2789 N N . SER A 1 364 ? -7.203 14.43 -12.406 1 96.94 364 SER A N 1
ATOM 2790 C CA . SER A 1 364 ? -6.832 13.164 -13.039 1 96.94 364 SER A CA 1
ATOM 2791 C C . SER A 1 364 ? -7.988 12.172 -13.008 1 96.94 364 SER A C 1
ATOM 2793 O O . SER A 1 364 ? -8.289 11.523 -14.016 1 96.94 364 SER A O 1
ATOM 2795 N N . HIS A 1 365 ? -8.641 11.992 -11.883 1 96.62 365 HIS A N 1
ATOM 2796 C CA . HIS A 1 365 ? -9.797 11.109 -11.758 1 96.62 365 HIS A CA 1
ATOM 2797 C C . HIS A 1 365 ? -10.898 11.5 -12.742 1 96.62 365 HIS A C 1
ATOM 2799 O O . HIS A 1 365 ? -11.453 10.648 -13.43 1 96.62 365 HIS A O 1
ATOM 2805 N N . GLU A 1 366 ? -11.188 12.758 -12.812 1 95.56 366 GLU A N 1
ATOM 2806 C CA . GLU A 1 366 ? -12.273 13.266 -13.648 1 95.56 366 GLU A CA 1
ATOM 2807 C C . GLU A 1 366 ? -11.969 13.055 -15.133 1 95.56 366 GLU A C 1
ATOM 2809 O O . GLU A 1 366 ? -12.875 12.773 -15.922 1 95.56 366 GLU A O 1
ATOM 2814 N N . THR A 1 367 ? -10.727 13.148 -15.484 1 92.88 367 THR A N 1
ATOM 2815 C CA . THR A 1 367 ? -10.359 13.07 -16.891 1 92.88 367 THR A CA 1
ATOM 2816 C C . THR A 1 367 ? -9.812 11.688 -17.234 1 92.88 367 THR A C 1
ATOM 2818 O O . THR A 1 367 ? -9.453 11.422 -18.391 1 92.88 367 THR A O 1
ATOM 2821 N N . ALA A 1 368 ? -9.688 10.852 -16.25 1 90.81 368 ALA A N 1
ATOM 2822 C CA . ALA A 1 368 ? -9.211 9.484 -16.422 1 90.81 368 ALA A CA 1
ATOM 2823 C C . ALA A 1 368 ? -7.863 9.453 -17.125 1 90.81 368 ALA A C 1
ATOM 2825 O O . ALA A 1 368 ? -7.664 8.672 -18.062 1 90.81 368 ALA A O 1
ATOM 2826 N N . ARG A 1 369 ? -6.973 10.352 -16.766 1 90.69 369 ARG A N 1
ATOM 2827 C CA . ARG A 1 369 ? -5.633 10.414 -17.328 1 90.69 369 ARG A CA 1
ATOM 2828 C C . ARG A 1 369 ? -4.625 10.922 -16.312 1 90.69 369 ARG A C 1
ATOM 2830 O O . ARG A 1 369 ? -5.008 11.492 -15.281 1 90.69 369 ARG A O 1
ATOM 2837 N N . TRP A 1 370 ? -3.361 10.758 -16.688 1 95.19 370 TRP A N 1
ATOM 2838 C CA . TRP A 1 370 ? -2.305 11.391 -15.898 1 95.19 370 TRP A CA 1
ATOM 2839 C C . TRP A 1 370 ? -2.377 12.906 -16 1 95.19 370 TRP A C 1
ATOM 2841 O O . TRP A 1 370 ? -2.662 13.453 -17.078 1 95.19 370 TRP A O 1
ATOM 2851 N N . VAL A 1 371 ? -2.111 13.586 -14.891 1 96.44 371 VAL A N 1
ATOM 2852 C CA . VAL A 1 371 ? -2.107 15.047 -14.844 1 96.44 371 VAL A CA 1
ATOM 2853 C C . VAL A 1 371 ? -0.787 15.539 -14.258 1 96.44 371 VAL A C 1
ATOM 2855 O O . VAL A 1 371 ? -0.325 15.031 -13.234 1 96.44 371 VAL A O 1
ATOM 2858 N N . ASN A 1 372 ? -0.146 16.469 -14.961 1 97.69 372 ASN A N 1
ATOM 2859 C CA . ASN A 1 372 ? 1.013 17.141 -14.391 1 97.69 372 ASN A CA 1
ATOM 2860 C C . ASN A 1 372 ? 0.602 18.141 -13.305 1 97.69 372 ASN A C 1
ATOM 2862 O O . ASN A 1 372 ? -0.329 18.922 -13.492 1 97.69 372 ASN A O 1
ATOM 2866 N N . VAL A 1 373 ? 1.314 18.078 -12.18 1 97.81 373 VAL A N 1
ATOM 2867 C CA . VAL A 1 373 ? 0.947 18.906 -11.039 1 97.81 373 VAL A CA 1
ATOM 2868 C C . VAL A 1 373 ? 1.097 20.375 -11.391 1 97.81 373 VAL A C 1
ATOM 2870 O O . VAL A 1 373 ? 0.314 21.219 -10.938 1 97.81 373 VAL A O 1
ATOM 2873 N N . ASP A 1 374 ? 2.02 20.672 -12.227 1 94.94 374 ASP A N 1
ATOM 2874 C CA . ASP A 1 374 ? 2.297 22.062 -12.555 1 94.94 374 ASP A CA 1
ATOM 2875 C C . ASP A 1 374 ? 1.2 22.656 -13.438 1 94.94 374 ASP A C 1
ATOM 2877 O O . ASP A 1 374 ? 1.164 23.859 -13.672 1 94.94 374 ASP A O 1
ATOM 2881 N N . GLU A 1 375 ? 0.32 21.781 -13.891 1 92.31 375 GLU A N 1
ATOM 2882 C CA . GLU A 1 375 ? -0.798 22.25 -14.711 1 92.31 375 GLU A CA 1
ATOM 2883 C C . GLU A 1 375 ? -1.961 22.719 -13.844 1 92.31 375 GLU A C 1
ATOM 2885 O O . GLU A 1 375 ? -2.939 23.266 -14.352 1 92.31 375 GLU A O 1
ATOM 2890 N N . VAL A 1 376 ? -1.788 22.484 -12.656 1 91.62 376 VAL A N 1
ATOM 2891 C CA . VAL A 1 376 ? -2.887 22.766 -11.742 1 91.62 376 VAL A CA 1
ATOM 2892 C C . VAL A 1 376 ? -2.535 23.969 -10.867 1 91.62 376 VAL A C 1
ATOM 2894 O O . VAL A 1 376 ? -1.42 24.062 -10.344 1 91.62 376 VAL A O 1
ATOM 2897 N N . GLY A 1 377 ? -3.529 24.859 -10.625 1 78.5 377 GLY A N 1
ATOM 2898 C CA . GLY A 1 377 ? -3.416 25.906 -9.633 1 78.5 377 GLY A CA 1
ATOM 2899 C C . GLY A 1 377 ? -2.752 27.172 -10.172 1 78.5 377 GLY A C 1
ATOM 2900 O O . GLY A 1 377 ? -2.008 27.109 -11.148 1 78.5 377 GLY A O 1
ATOM 2901 N N . MET B 1 1 ? -7.207 -48.188 -8.305 1 87.38 1 MET B N 1
ATOM 2902 C CA . MET B 1 1 ? -7.305 -46.781 -8.625 1 87.38 1 MET B CA 1
ATOM 2903 C C . MET B 1 1 ? -6.75 -46.5 -10.023 1 87.38 1 MET B C 1
ATOM 2905 O O . MET B 1 1 ? -5.855 -47.188 -10.492 1 87.38 1 MET B O 1
ATOM 2909 N N . LYS B 1 2 ? -7.305 -45.5 -10.688 1 94.94 2 LYS B N 1
ATOM 2910 C CA . LYS B 1 2 ? -6.848 -45.125 -12.016 1 94.94 2 LYS B CA 1
ATOM 2911 C C . LYS B 1 2 ? -5.43 -44.531 -11.969 1 94.94 2 LYS B C 1
ATOM 2913 O O . LYS B 1 2 ? -5.113 -43.719 -11.102 1 94.94 2 LYS B O 1
ATOM 2918 N N . ASP B 1 3 ? -4.582 -45.062 -12.883 1 97.75 3 ASP B N 1
ATOM 2919 C CA . ASP B 1 3 ? -3.227 -44.531 -12.969 1 97.75 3 ASP B CA 1
ATOM 2920 C C . ASP B 1 3 ? -3.23 -43.125 -13.609 1 97.75 3 ASP B C 1
ATOM 2922 O O . ASP B 1 3 ? -3.949 -42.875 -14.578 1 97.75 3 ASP B O 1
ATOM 2926 N N . VAL B 1 4 ? -2.564 -42.25 -13.008 1 98.56 4 VAL B N 1
ATOM 2927 C CA . VAL B 1 4 ? -2.264 -40.969 -13.578 1 98.56 4 VAL B CA 1
ATOM 2928 C C . VAL B 1 4 ? -0.761 -40.844 -13.82 1 98.56 4 VAL B C 1
ATOM 2930 O O . VAL B 1 4 ? 0.009 -40.625 -12.883 1 98.56 4 VAL B O 1
ATOM 2933 N N . ARG B 1 5 ? -0.302 -41.031 -15.062 1 98.75 5 ARG B N 1
ATOM 2934 C CA . ARG B 1 5 ? 1.109 -41.094 -15.438 1 98.75 5 ARG B CA 1
ATOM 2935 C C . ARG B 1 5 ? 1.63 -39.688 -15.82 1 98.75 5 ARG B C 1
ATOM 2937 O O . ARG B 1 5 ? 1.202 -39.125 -16.812 1 98.75 5 ARG B O 1
ATOM 2944 N N . ILE B 1 6 ? 2.604 -39.281 -15.07 1 98.81 6 ILE B N 1
ATOM 2945 C CA . ILE B 1 6 ? 3.104 -37.906 -15.164 1 98.81 6 ILE B CA 1
ATOM 2946 C C . ILE B 1 6 ? 4.359 -37.875 -16.031 1 98.81 6 ILE B C 1
ATOM 2948 O O . ILE B 1 6 ? 5.273 -38.656 -15.844 1 98.81 6 ILE B O 1
ATOM 2952 N N . GLY B 1 7 ? 4.383 -36.969 -16.953 1 98.88 7 GLY B N 1
ATOM 2953 C CA . GLY B 1 7 ? 5.605 -36.562 -17.625 1 98.88 7 GLY B CA 1
ATOM 2954 C C . GLY B 1 7 ? 6.035 -35.156 -17.234 1 98.88 7 GLY B C 1
ATOM 2955 O O . GLY B 1 7 ? 5.301 -34.188 -17.453 1 98.88 7 GLY B O 1
ATOM 2956 N N . LEU B 1 8 ? 7.199 -34.969 -16.672 1 98.81 8 LEU B N 1
ATOM 2957 C CA . LEU B 1 8 ? 7.723 -33.688 -16.203 1 98.81 8 LEU B CA 1
ATOM 2958 C C . LEU B 1 8 ? 8.758 -33.125 -17.172 1 98.81 8 LEU B C 1
ATOM 2960 O O . LEU B 1 8 ? 9.68 -33.844 -17.578 1 98.81 8 LEU B O 1
ATOM 2964 N N . ILE B 1 9 ? 8.57 -31.875 -17.578 1 98.69 9 ILE B N 1
ATOM 2965 C CA . ILE B 1 9 ? 9.531 -31.203 -18.438 1 98.69 9 ILE B CA 1
ATOM 2966 C C . ILE B 1 9 ? 10.227 -30.094 -17.656 1 98.69 9 ILE B C 1
ATOM 2968 O O . ILE B 1 9 ? 9.602 -29.094 -17.281 1 98.69 9 ILE B O 1
ATOM 2972 N N . GLY B 1 10 ? 11.516 -30.203 -17.469 1 97.38 10 GLY B N 1
ATOM 2973 C CA . GLY B 1 10 ? 12.281 -29.203 -16.766 1 97.38 10 GLY B CA 1
ATOM 2974 C C . GLY B 1 10 ? 12.461 -29.516 -15.289 1 97.38 10 GLY B C 1
ATOM 2975 O O . GLY B 1 10 ? 11.5 -29.859 -14.602 1 97.38 10 GLY B O 1
ATOM 2976 N N . THR B 1 11 ? 13.742 -29.391 -14.797 1 95.69 11 THR B N 1
ATOM 2977 C CA . THR B 1 11 ? 14.039 -29.797 -13.43 1 95.69 11 THR B CA 1
ATOM 2978 C C . THR B 1 11 ? 14.758 -28.672 -12.68 1 95.69 11 THR B C 1
ATOM 2980 O O . THR B 1 11 ? 15.477 -28.938 -11.719 1 95.69 11 THR B O 1
ATOM 2983 N N . GLY B 1 12 ? 14.609 -27.422 -13.164 1 92.19 12 GLY B N 1
ATOM 2984 C CA . GLY B 1 12 ? 15.125 -26.297 -12.398 1 92.19 12 GLY B CA 1
ATOM 2985 C C . GLY B 1 12 ? 14.461 -26.141 -11.039 1 92.19 12 GLY B C 1
ATOM 2986 O O . GLY B 1 12 ? 13.977 -27.125 -10.469 1 92.19 12 GLY B O 1
ATOM 2987 N N . TYR B 1 13 ? 14.547 -24.984 -10.5 1 90.38 13 TYR B N 1
ATOM 2988 C CA . TYR B 1 13 ? 14.016 -24.688 -9.172 1 90.38 13 TYR B CA 1
ATOM 2989 C C . TYR B 1 13 ? 12.578 -25.156 -9.039 1 90.38 13 TYR B C 1
ATOM 2991 O O . TYR B 1 13 ? 12.25 -25.922 -8.125 1 90.38 13 TYR B O 1
ATOM 2999 N N . ILE B 1 14 ? 11.766 -24.734 -9.953 1 93.19 14 ILE B N 1
ATOM 3000 C CA . ILE B 1 14 ? 10.344 -25.031 -9.836 1 93.19 14 ILE B CA 1
ATOM 3001 C C . ILE B 1 14 ? 10.086 -26.5 -10.188 1 93.19 14 ILE B C 1
ATOM 3003 O O . ILE B 1 14 ? 9.188 -27.125 -9.633 1 93.19 14 ILE B O 1
ATOM 3007 N N . GLY B 1 15 ? 10.836 -27.047 -11.195 1 95.88 15 GLY B N 1
ATOM 3008 C CA . GLY B 1 15 ? 10.727 -28.469 -11.484 1 95.88 15 GLY B CA 1
ATOM 3009 C C . GLY B 1 15 ? 11 -29.344 -10.273 1 95.88 15 GLY B C 1
ATOM 3010 O O . GLY B 1 15 ? 10.312 -30.344 -10.062 1 95.88 15 GLY B O 1
ATOM 3011 N N . ARG B 1 16 ? 11.977 -28.953 -9.523 1 95.38 16 ARG B N 1
ATOM 3012 C CA . ARG B 1 16 ? 12.281 -29.672 -8.297 1 95.38 16 ARG B CA 1
ATOM 3013 C C . ARG B 1 16 ? 11.133 -29.562 -7.297 1 95.38 16 ARG B C 1
ATOM 3015 O O . ARG B 1 16 ? 10.797 -30.531 -6.625 1 95.38 16 ARG B O 1
ATOM 3022 N N . ALA B 1 17 ? 10.555 -28.391 -7.195 1 95.56 17 ALA B N 1
ATOM 3023 C CA . ALA B 1 17 ? 9.414 -28.203 -6.301 1 95.56 17 ALA B CA 1
ATOM 3024 C C . ALA B 1 17 ? 8.266 -29.141 -6.684 1 95.56 17 ALA B C 1
ATOM 3026 O O . ALA B 1 17 ? 7.621 -29.734 -5.816 1 95.56 17 ALA B O 1
ATOM 3027 N N . HIS B 1 18 ? 8.008 -29.266 -8.008 1 97.88 18 HIS B N 1
ATOM 3028 C CA . HIS B 1 18 ? 6.977 -30.188 -8.477 1 97.88 18 HIS B CA 1
ATOM 3029 C C . HIS B 1 18 ? 7.32 -31.625 -8.141 1 97.88 18 HIS B C 1
ATOM 3031 O O . HIS B 1 18 ? 6.465 -32.375 -7.68 1 97.88 18 HIS B O 1
ATOM 3037 N N . ALA B 1 19 ? 8.57 -31.984 -8.32 1 97.75 19 ALA B N 1
ATOM 3038 C CA . ALA B 1 19 ? 9.008 -33.344 -8.008 1 97.75 19 ALA B CA 1
ATOM 3039 C C . ALA B 1 19 ? 8.828 -33.656 -6.527 1 97.75 19 ALA B C 1
ATOM 3041 O O . ALA B 1 19 ? 8.406 -34.781 -6.168 1 97.75 19 ALA B O 1
ATOM 3042 N N . ILE B 1 20 ? 9.141 -32.75 -5.688 1 96.44 20 ILE B N 1
ATOM 3043 C CA . ILE B 1 20 ? 8.945 -32.906 -4.25 1 96.44 20 ILE B CA 1
ATOM 3044 C C . ILE B 1 20 ? 7.465 -33.125 -3.955 1 96.44 20 ILE B C 1
ATOM 3046 O O . ILE B 1 20 ? 7.105 -34.031 -3.178 1 96.44 20 ILE B O 1
ATOM 3050 N N . ALA B 1 21 ? 6.66 -32.375 -4.586 1 97.56 21 ALA B N 1
ATOM 3051 C CA . ALA B 1 21 ? 5.219 -32.5 -4.391 1 97.56 21 ALA B CA 1
ATOM 3052 C C . ALA B 1 21 ? 4.707 -33.844 -4.828 1 97.56 21 ALA B C 1
ATOM 3054 O O . ALA B 1 21 ? 3.875 -34.469 -4.148 1 97.56 21 ALA B O 1
ATOM 3055 N N . TYR B 1 22 ? 5.195 -34.375 -5.957 1 98.31 22 TYR B N 1
ATOM 3056 C CA . TYR B 1 22 ? 4.809 -35.688 -6.43 1 98.31 22 TYR B CA 1
ATOM 3057 C C . TYR B 1 22 ? 5.199 -36.75 -5.426 1 98.31 22 TYR B C 1
ATOM 3059 O O . TYR B 1 22 ? 4.473 -37.75 -5.242 1 98.31 22 TYR B O 1
ATOM 3067 N N . ALA B 1 23 ? 6.32 -36.531 -4.828 1 96.81 23 ALA B N 1
ATOM 3068 C CA . ALA B 1 23 ? 6.812 -37.5 -3.859 1 96.81 23 ALA B CA 1
ATOM 3069 C C . ALA B 1 23 ? 5.984 -37.469 -2.576 1 96.81 23 ALA B C 1
ATOM 3071 O O . ALA B 1 23 ? 5.754 -38.531 -1.952 1 96.81 23 ALA B O 1
ATOM 3072 N N . GLN B 1 24 ? 5.469 -36.375 -2.266 1 95.62 24 GLN B N 1
ATOM 3073 C CA . GLN B 1 24 ? 4.828 -36.156 -0.974 1 95.62 24 GLN B CA 1
ATOM 3074 C C . GLN B 1 24 ? 3.33 -36.438 -1.049 1 95.62 24 GLN B C 1
ATOM 3076 O O . GLN B 1 24 ? 2.73 -36.875 -0.075 1 95.62 24 GLN B O 1
ATOM 3081 N N . ALA B 1 25 ? 2.76 -36.188 -2.133 1 97.38 25 ALA B N 1
ATOM 3082 C CA . ALA B 1 25 ? 1.31 -36.094 -2.277 1 97.38 25 ALA B CA 1
ATOM 3083 C C . ALA B 1 25 ? 0.619 -37.375 -1.829 1 97.38 25 ALA B C 1
ATOM 3085 O O . ALA B 1 25 ? -0.352 -37.344 -1.069 1 97.38 25 ALA B O 1
ATOM 3086 N N . PRO B 1 26 ? 1.186 -38.594 -2.176 1 96.69 26 PRO B N 1
ATOM 3087 C CA . PRO B 1 26 ? 0.489 -39.812 -1.775 1 96.69 26 PRO B CA 1
ATOM 3088 C C . PRO B 1 26 ? 0.524 -40.062 -0.267 1 96.69 26 PRO B C 1
ATOM 3090 O O . PRO B 1 26 ? -0.318 -40.781 0.27 1 96.69 26 PRO B O 1
ATOM 3093 N N . THR B 1 27 ? 1.449 -39.469 0.363 1 96 27 THR B N 1
ATOM 3094 C CA . THR B 1 27 ? 1.564 -39.625 1.81 1 96 27 THR B CA 1
ATOM 3095 C C . THR B 1 27 ? 0.674 -38.594 2.527 1 96 27 THR B C 1
ATOM 3097 O O . THR B 1 27 ? 0.113 -38.906 3.584 1 96 27 THR B O 1
ATOM 3100 N N . VAL B 1 28 ? 0.51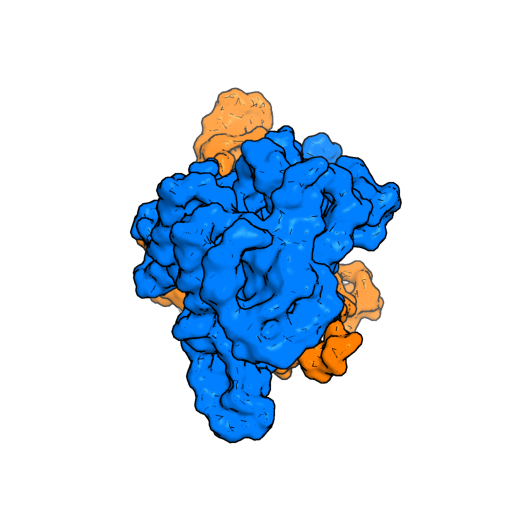1 -37.469 2.025 1 95.25 28 VAL B N 1
ATOM 3101 C CA . VAL B 1 28 ? -0.19 -36.375 2.67 1 95.25 28 VAL B CA 1
ATOM 3102 C C . VAL B 1 28 ? -1.697 -36.531 2.482 1 95.25 28 VAL B C 1
ATOM 3104 O O . VAL B 1 28 ? -2.475 -36.281 3.404 1 95.25 28 VAL B O 1
ATOM 3107 N N . PHE B 1 29 ? -2.043 -36.969 1.3 1 96.38 29 PHE B N 1
ATOM 3108 C CA . PHE B 1 29 ? -3.459 -37.031 0.958 1 96.38 29 PHE B CA 1
ATOM 3109 C C . PHE B 1 29 ? -3.842 -38.438 0.529 1 96.38 29 PHE B C 1
ATOM 3111 O O . PHE B 1 29 ? -3.051 -39.125 -0.107 1 96.38 29 PHE B O 1
ATOM 3118 N N . PRO B 1 30 ? -5.078 -38.844 0.914 1 96.44 30 PRO B N 1
ATOM 3119 C CA . PRO B 1 30 ? -5.625 -40.031 0.267 1 96.44 30 PRO B CA 1
ATOM 3120 C C . PRO B 1 30 ? -6.062 -39.781 -1.174 1 96.44 30 PRO B C 1
ATOM 3122 O O . PRO B 1 30 ? -7.25 -39.562 -1.434 1 96.44 30 PRO B O 1
ATOM 3125 N N . LEU B 1 31 ? -5.148 -39.906 -2.107 1 97.62 31 LEU B N 1
ATOM 3126 C CA . LEU B 1 31 ? -5.379 -39.562 -3.508 1 97.62 31 LEU B CA 1
ATOM 3127 C C . LEU B 1 31 ? -6.422 -40.5 -4.129 1 97.62 31 LEU B C 1
ATOM 3129 O O . LEU B 1 31 ? -6.488 -41.688 -3.791 1 97.62 31 LEU B O 1
ATOM 3133 N N . LYS B 1 32 ? -7.145 -39.969 -5.055 1 97.62 32 LYS B N 1
ATOM 3134 C CA . LYS B 1 32 ? -8.188 -40.75 -5.73 1 97.62 32 LYS B CA 1
ATOM 3135 C C . LYS B 1 32 ? -7.617 -41.531 -6.898 1 97.62 32 LYS B C 1
ATOM 3137 O O . LYS B 1 32 ? -8.273 -42.438 -7.43 1 97.62 32 LYS B O 1
ATOM 3142 N N . GLY B 1 33 ? -6.449 -41.188 -7.348 1 98 33 GLY B N 1
ATOM 3143 C CA . GLY B 1 33 ? -5.73 -41.906 -8.398 1 98 33 GLY B CA 1
ATOM 3144 C C . GLY B 1 33 ? -4.348 -42.344 -7.973 1 98 33 GLY B C 1
ATOM 3145 O O . GLY B 1 33 ? -3.832 -41.906 -6.945 1 98 33 GLY B O 1
ATOM 3146 N N . ASN B 1 34 ? -3.885 -43.281 -8.734 1 97.94 34 ASN B N 1
ATOM 3147 C CA . ASN B 1 34 ? -2.514 -43.719 -8.523 1 97.94 34 ASN B CA 1
ATOM 3148 C C . ASN B 1 34 ? -1.515 -42.875 -9.273 1 97.94 34 ASN B C 1
ATOM 3150 O O . ASN B 1 34 ? -1.482 -42.875 -10.508 1 97.94 34 ASN B O 1
ATOM 3154 N N . LEU B 1 35 ? -0.738 -42.094 -8.547 1 98.5 35 LEU B N 1
ATOM 3155 C CA . LEU B 1 35 ? 0.256 -41.219 -9.125 1 98.5 35 LEU B CA 1
ATOM 3156 C C . LEU B 1 35 ? 1.468 -42 -9.617 1 98.5 35 LEU B C 1
ATOM 3158 O O . LEU B 1 35 ? 2.119 -42.688 -8.844 1 98.5 35 LEU B O 1
ATOM 3162 N N . VAL B 1 36 ? 1.809 -41.906 -10.883 1 98.62 36 VAL B N 1
ATOM 3163 C CA . VAL B 1 36 ? 2.947 -42.594 -11.477 1 98.62 36 VAL B CA 1
ATOM 3164 C C . VAL B 1 36 ? 3.898 -41.594 -12.102 1 98.62 36 VAL B C 1
ATOM 3166 O O . VAL B 1 36 ? 3.518 -40.844 -13.023 1 98.62 36 VAL B O 1
ATOM 3169 N N . LYS B 1 37 ? 5.141 -41.5 -11.625 1 98.69 37 LYS B N 1
ATOM 3170 C CA . LYS B 1 37 ? 6.184 -40.688 -12.227 1 98.69 37 LYS B CA 1
ATOM 3171 C C . LYS B 1 37 ? 6.816 -41.375 -13.422 1 98.69 37 LYS B C 1
ATOM 3173 O O . LYS B 1 37 ? 7.844 -42.031 -13.289 1 98.69 37 LYS B O 1
ATOM 3178 N N . ALA B 1 38 ? 6.23 -41.125 -14.562 1 98.69 38 ALA B N 1
ATOM 3179 C CA . ALA B 1 38 ? 6.461 -42 -15.711 1 98.69 38 ALA B CA 1
ATOM 3180 C C . ALA B 1 38 ? 7.738 -41.625 -16.453 1 98.69 38 ALA B C 1
ATOM 3182 O O . ALA B 1 38 ? 8.578 -42.469 -16.75 1 98.69 38 ALA B O 1
ATOM 3183 N N . MET B 1 39 ? 7.84 -40.312 -16.75 1 98.75 39 MET B N 1
ATOM 3184 C CA . MET B 1 39 ? 8.969 -39.906 -17.578 1 98.75 39 MET B CA 1
ATOM 3185 C C . MET B 1 39 ? 9.383 -38.469 -17.266 1 98.75 39 MET B C 1
ATOM 3187 O O . MET B 1 39 ? 8.531 -37.625 -16.969 1 98.75 39 MET B O 1
ATOM 3191 N N . LEU B 1 40 ? 10.68 -38.219 -17.328 1 98.69 40 LEU B N 1
ATOM 3192 C CA . LEU B 1 40 ? 11.25 -36.906 -17.109 1 98.69 40 LEU B CA 1
ATOM 3193 C C . LEU B 1 40 ? 12.062 -36.438 -18.328 1 98.69 40 LEU B C 1
ATOM 3195 O O . LEU B 1 40 ? 12.812 -37.25 -18.891 1 98.69 40 LEU B O 1
ATOM 3199 N N . ALA B 1 41 ? 11.805 -35.188 -18.797 1 98.75 41 ALA B N 1
ATOM 3200 C CA . ALA B 1 41 ? 12.547 -34.656 -19.938 1 98.75 41 ALA B CA 1
ATOM 3201 C C . ALA B 1 41 ? 13.453 -33.5 -19.5 1 98.75 41 ALA B C 1
ATOM 3203 O O . ALA B 1 41 ? 13.039 -32.656 -18.719 1 98.75 41 ALA B O 1
ATOM 3204 N N . GLU B 1 42 ? 14.664 -33.469 -20 1 97.56 42 GLU B N 1
ATOM 3205 C CA . GLU B 1 42 ? 15.648 -32.406 -19.844 1 97.56 42 GLU B CA 1
ATOM 3206 C C . GLU B 1 42 ? 16.438 -32.188 -21.125 1 97.56 42 GLU B C 1
ATOM 3208 O O . GLU B 1 42 ? 16.203 -32.875 -22.125 1 97.56 42 GLU B O 1
ATOM 3213 N N . VAL B 1 43 ? 17.312 -31.188 -21.062 1 95.38 43 VAL B N 1
ATOM 3214 C CA . VAL B 1 43 ? 17.938 -30.672 -22.281 1 95.38 43 VAL B CA 1
ATOM 3215 C C . VAL B 1 43 ? 19.016 -31.641 -22.766 1 95.38 43 VAL B C 1
ATOM 3217 O O . VAL B 1 43 ? 19.406 -31.609 -23.938 1 95.38 43 VAL B O 1
ATOM 3220 N N . SER B 1 44 ? 19.5 -32.594 -21.906 1 97.38 44 SER B N 1
ATOM 3221 C CA . SER B 1 44 ? 20.5 -33.594 -22.281 1 97.38 44 SER B CA 1
ATOM 3222 C C . SER B 1 44 ? 20.172 -34.938 -21.688 1 97.38 44 SER B C 1
ATOM 3224 O O . SER B 1 44 ? 19.547 -35.031 -20.625 1 97.38 44 SER B O 1
ATOM 3226 N N . PRO B 1 45 ? 20.609 -36 -22.438 1 97.31 45 PRO B N 1
ATOM 3227 C CA . PRO B 1 45 ? 20.312 -37.344 -21.922 1 97.31 45 PRO B CA 1
ATOM 3228 C C . PRO B 1 45 ? 20.906 -37.594 -20.547 1 97.31 45 PRO B C 1
ATOM 3230 O O . PRO B 1 45 ? 20.266 -38.188 -19.688 1 97.31 45 PRO B O 1
ATOM 3233 N N . GLU B 1 46 ? 22.078 -37.062 -20.375 1 97.88 46 GLU B N 1
ATOM 3234 C CA . GLU B 1 46 ? 22.766 -37.281 -19.109 1 97.88 46 GLU B CA 1
ATOM 3235 C C . GLU B 1 46 ? 22.031 -36.594 -17.953 1 97.88 46 GLU B C 1
ATOM 3237 O O . GLU B 1 46 ? 21.797 -37.188 -16.906 1 97.88 46 GLU B O 1
ATOM 3242 N N . LEU B 1 47 ? 21.75 -35.375 -18.188 1 97.5 47 LEU B N 1
ATOM 3243 C CA . LEU B 1 47 ? 21.031 -34.625 -17.156 1 97.5 47 LEU B CA 1
ATOM 3244 C C . LEU B 1 47 ? 19.656 -35.219 -16.906 1 97.5 47 LEU B C 1
ATOM 3246 O O . LEU B 1 47 ? 19.219 -35.281 -15.758 1 97.5 47 LEU B O 1
ATOM 3250 N N . ALA B 1 48 ? 18.969 -35.625 -17.938 1 98.38 48 ALA B N 1
ATOM 3251 C CA . ALA B 1 48 ? 17.641 -36.219 -17.812 1 98.38 48 ALA B CA 1
ATOM 3252 C C . ALA B 1 48 ? 17.688 -37.5 -16.969 1 98.38 48 ALA B C 1
ATOM 3254 O O . ALA B 1 48 ? 16.875 -37.656 -16.062 1 98.38 48 ALA B O 1
ATOM 3255 N N . ALA B 1 49 ? 18.625 -38.281 -17.25 1 98.25 49 ALA B N 1
ATOM 3256 C CA . ALA B 1 49 ? 18.766 -39.562 -16.531 1 98.25 49 ALA B CA 1
ATOM 3257 C C . ALA B 1 49 ? 19.078 -39.312 -15.055 1 98.25 49 ALA B C 1
ATOM 3259 O O . ALA B 1 49 ? 18.516 -39.969 -14.172 1 98.25 49 ALA B O 1
ATOM 3260 N N . LYS B 1 50 ? 19.984 -38.438 -14.828 1 98.12 50 LYS B N 1
ATOM 3261 C CA . LYS B 1 50 ? 20.375 -38.094 -13.461 1 98.12 50 LYS B CA 1
ATOM 3262 C C . LYS B 1 50 ? 19.188 -37.562 -12.656 1 98.12 50 LYS B C 1
ATOM 3264 O O . LYS B 1 50 ? 18.953 -38.031 -11.539 1 98.12 50 LYS B O 1
ATOM 3269 N N . ARG B 1 51 ? 18.469 -36.625 -13.227 1 98.25 51 ARG B N 1
ATOM 3270 C CA . ARG B 1 51 ? 17.344 -36.031 -12.523 1 98.25 51 ARG B CA 1
ATOM 3271 C C . ARG B 1 51 ? 16.203 -37.031 -12.352 1 98.25 51 ARG B C 1
ATOM 3273 O O . ARG B 1 51 ? 15.5 -37 -11.344 1 98.25 51 ARG B O 1
ATOM 3280 N N . ALA B 1 52 ? 16 -37.844 -13.344 1 98.44 52 ALA B N 1
ATOM 3281 C CA . ALA B 1 52 ? 14.969 -38.875 -13.219 1 98.44 52 ALA B CA 1
ATOM 3282 C C . ALA B 1 52 ? 15.242 -39.781 -12.023 1 98.44 52 ALA B C 1
ATOM 3284 O O . ALA B 1 52 ? 14.328 -40.125 -11.266 1 98.44 52 ALA B O 1
ATOM 3285 N N . GLN B 1 53 ? 16.438 -40.156 -11.891 1 98.06 53 GLN B N 1
ATOM 3286 C CA . GLN B 1 53 ? 16.828 -41 -10.75 1 98.06 53 GLN B CA 1
ATOM 3287 C C . GLN B 1 53 ? 16.609 -40.25 -9.43 1 98.06 53 GLN B C 1
ATOM 3289 O O . GLN B 1 53 ? 16.031 -40.812 -8.492 1 98.06 53 GLN B O 1
ATOM 3294 N N . GLU B 1 54 ? 17.031 -39.062 -9.383 1 97.38 54 GLU B N 1
ATOM 3295 C CA . GLU B 1 54 ? 16.938 -38.25 -8.172 1 97.38 54 GLU B CA 1
ATOM 3296 C C . GLU B 1 54 ? 15.477 -38.031 -7.777 1 97.38 54 GLU B C 1
ATOM 3298 O O . GLU B 1 54 ? 15.141 -38.031 -6.594 1 97.38 54 GLU B O 1
ATOM 3303 N N . PHE B 1 55 ? 14.641 -37.812 -8.812 1 97.94 55 PHE B N 1
ATOM 3304 C CA . PHE B 1 55 ? 13.266 -37.406 -8.562 1 97.94 55 PHE B CA 1
ATOM 3305 C C . PHE B 1 55 ? 12.336 -38.594 -8.547 1 97.94 55 PHE B C 1
ATOM 3307 O O . PHE B 1 55 ? 11.156 -38.469 -8.227 1 97.94 55 PHE B O 1
ATOM 3314 N N . GLY B 1 56 ? 12.844 -39.812 -8.859 1 97.88 56 GLY B N 1
ATOM 3315 C CA . GLY B 1 56 ? 12.078 -41.062 -8.781 1 97.88 56 GLY B CA 1
ATOM 3316 C C . GLY B 1 56 ? 11.188 -41.281 -9.984 1 97.88 56 GLY B C 1
ATOM 3317 O O . GLY B 1 56 ? 10.102 -41.844 -9.859 1 97.88 56 GLY B O 1
ATOM 3318 N N . PHE B 1 57 ? 11.609 -40.781 -11.18 1 98.69 57 PHE B N 1
ATOM 3319 C CA . PHE B 1 57 ? 10.875 -41.062 -12.406 1 98.69 57 PHE B CA 1
ATOM 3320 C C . PHE B 1 57 ? 11.344 -42.344 -13.047 1 98.69 57 PHE B C 1
ATOM 3322 O O . PHE B 1 57 ? 12.531 -42.688 -12.984 1 98.69 57 PHE B O 1
ATOM 3329 N N . GLN B 1 58 ? 10.508 -43.094 -13.727 1 98.5 58 GLN B N 1
ATOM 3330 C CA . GLN B 1 58 ? 10.773 -44.406 -14.266 1 98.5 58 GLN B CA 1
ATOM 3331 C C . GLN B 1 58 ? 11.672 -44.344 -15.5 1 98.5 58 GLN B C 1
ATOM 3333 O O . GLN B 1 58 ? 12.484 -45.25 -15.734 1 98.5 58 GLN B O 1
ATOM 3338 N N . ARG B 1 59 ? 11.438 -43.281 -16.344 1 98.56 59 ARG B N 1
ATOM 3339 C CA . ARG B 1 59 ? 12.148 -43.094 -17.609 1 98.56 59 ARG B CA 1
ATOM 3340 C C . ARG B 1 59 ? 12.609 -41.656 -17.766 1 98.56 59 ARG B C 1
ATOM 3342 O O . ARG B 1 59 ? 12.188 -40.781 -17.016 1 98.56 59 ARG B O 1
ATOM 3349 N N . SER B 1 60 ? 13.508 -41.469 -18.703 1 98.62 60 SER B N 1
ATOM 3350 C CA . SER B 1 60 ? 13.992 -40.125 -19.016 1 98.62 60 SER B CA 1
ATOM 3351 C C . SER B 1 60 ? 14.219 -39.969 -20.516 1 98.62 60 SER B C 1
ATOM 3353 O O . SER B 1 60 ? 14.359 -40.938 -21.234 1 98.62 60 SER B O 1
ATOM 3355 N N . THR B 1 61 ? 14.164 -38.75 -20.953 1 98.69 61 THR B N 1
ATOM 3356 C CA . THR B 1 61 ? 14.453 -38.438 -22.344 1 98.69 61 THR B CA 1
ATOM 3357 C C . THR B 1 61 ? 15.094 -37.062 -22.469 1 98.69 61 THR B C 1
ATOM 3359 O O . THR B 1 61 ? 14.922 -36.219 -21.594 1 98.69 61 THR B O 1
ATOM 3362 N N . ALA B 1 62 ? 15.828 -36.812 -23.516 1 98.12 62 ALA B N 1
ATOM 3363 C CA . ALA B 1 62 ? 16.453 -35.531 -23.781 1 98.12 62 ALA B CA 1
ATOM 3364 C C . ALA B 1 62 ? 15.609 -34.688 -24.75 1 98.12 62 ALA B C 1
ATOM 3366 O O . ALA B 1 62 ? 15.984 -33.594 -25.125 1 98.12 62 ALA B O 1
ATOM 3367 N N . ASP B 1 63 ? 14.5 -35.281 -25.078 1 98.19 63 ASP B N 1
ATOM 3368 C CA . ASP B 1 63 ? 13.609 -34.625 -26.047 1 98.19 63 ASP B CA 1
ATOM 3369 C C . ASP B 1 63 ? 12.172 -34.594 -25.531 1 98.19 63 ASP B C 1
ATOM 3371 O O . ASP B 1 63 ? 11.477 -35.625 -25.594 1 98.19 63 ASP B O 1
ATOM 3375 N N . TRP B 1 64 ? 11.719 -33.406 -25.156 1 98.38 64 TRP B N 1
ATOM 3376 C CA . TRP B 1 64 ? 10.375 -33.281 -24.594 1 98.38 64 TRP B CA 1
ATOM 3377 C C . TRP B 1 64 ? 9.32 -33.719 -25.609 1 98.38 64 TRP B C 1
ATOM 3379 O O . TRP B 1 64 ? 8.211 -34.094 -25.234 1 98.38 64 TRP B O 1
ATOM 3389 N N . ARG B 1 65 ? 9.586 -33.688 -26.938 1 98.56 65 ARG B N 1
ATOM 3390 C CA . ARG B 1 65 ? 8.625 -34.125 -27.953 1 98.56 65 ARG B CA 1
ATOM 3391 C C . ARG B 1 65 ? 8.32 -35.594 -27.828 1 98.56 65 ARG B C 1
ATOM 33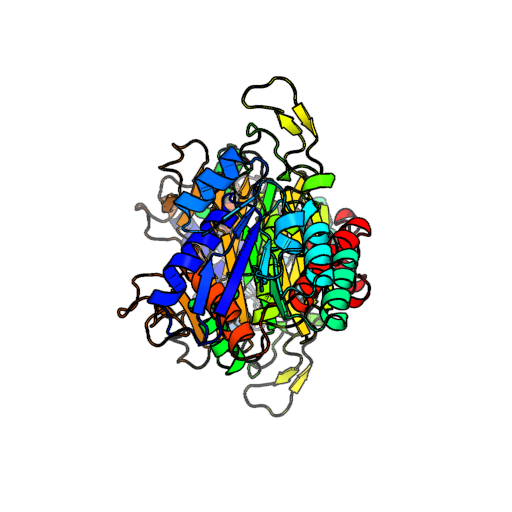93 O O . ARG B 1 65 ? 7.199 -36.031 -28.109 1 98.56 65 ARG B O 1
ATOM 3400 N N . GLU B 1 66 ? 9.352 -36.344 -27.453 1 98.5 66 GLU B N 1
ATOM 3401 C CA . GLU B 1 66 ? 9.141 -37.75 -27.188 1 98.5 66 GLU B CA 1
ATOM 3402 C C . GLU B 1 66 ? 8.188 -37.969 -26.016 1 98.5 66 GLU B C 1
ATOM 3404 O O . GLU B 1 66 ? 7.332 -38.844 -26.062 1 98.5 66 GLU B O 1
ATOM 3409 N N . LEU B 1 67 ? 8.398 -37.188 -25.016 1 98.56 67 LEU B N 1
ATOM 3410 C CA . LEU B 1 67 ? 7.57 -37.281 -23.812 1 98.56 67 LEU B CA 1
ATOM 3411 C C . LEU B 1 67 ? 6.113 -36.938 -24.141 1 98.56 67 LEU B C 1
ATOM 3413 O O . LEU B 1 67 ? 5.207 -37.688 -23.75 1 98.56 67 LEU B O 1
ATOM 3417 N N . VAL B 1 68 ? 5.781 -35.938 -24.906 1 98.31 68 VAL B N 1
ATOM 3418 C CA . VAL B 1 68 ? 4.418 -35.469 -25.172 1 98.31 68 VAL B CA 1
ATOM 3419 C C . VAL B 1 68 ? 3.725 -36.469 -26.094 1 98.31 68 VAL B C 1
ATOM 3421 O O . VAL B 1 68 ? 2.502 -36.625 -26.047 1 98.31 68 VAL B O 1
ATOM 3424 N N . ALA B 1 69 ? 4.5 -37.219 -26.922 1 98.19 69 ALA B N 1
ATOM 3425 C CA . ALA B 1 69 ? 3.932 -38.156 -27.891 1 98.19 69 ALA B CA 1
ATOM 3426 C C . ALA B 1 69 ? 3.762 -39.531 -27.281 1 98.19 69 ALA B C 1
ATOM 3428 O O . ALA B 1 69 ? 3.143 -40.406 -27.891 1 98.19 69 ALA B O 1
ATOM 3429 N N . ASP B 1 70 ? 4.293 -39.75 -26.156 1 98.44 70 ASP B N 1
ATOM 3430 C CA . ASP B 1 70 ? 4.297 -41.094 -25.547 1 98.44 70 ASP B CA 1
ATOM 3431 C C . ASP B 1 70 ? 2.896 -41.5 -25.094 1 98.44 70 ASP B C 1
ATOM 3433 O O . ASP B 1 70 ? 2.281 -40.812 -24.266 1 98.44 70 ASP B O 1
ATOM 3437 N N . PRO B 1 71 ? 2.389 -42.625 -25.547 1 97.44 71 PRO B N 1
ATOM 3438 C CA . PRO B 1 71 ? 1.027 -43.031 -25.188 1 97.44 71 PRO B CA 1
ATOM 3439 C C . PRO B 1 71 ? 0.888 -43.375 -23.719 1 97.44 71 PRO B C 1
ATOM 3441 O O . PRO B 1 71 ? -0.229 -43.469 -23.188 1 97.44 71 PRO B O 1
ATOM 3444 N N . ASP B 1 72 ? 1.989 -43.531 -23.031 1 97.44 72 ASP B N 1
ATOM 3445 C CA . ASP B 1 72 ? 1.949 -43.938 -21.625 1 97.44 72 ASP B CA 1
ATOM 3446 C C . ASP B 1 72 ? 2.045 -42.688 -20.719 1 97.44 72 ASP B C 1
ATOM 3448 O O . ASP B 1 72 ? 2.352 -42.812 -19.531 1 97.44 72 ASP B O 1
ATOM 3452 N N . ILE B 1 73 ? 1.874 -41.562 -21.219 1 98.56 73 ILE B N 1
ATOM 3453 C CA . ILE B 1 73 ? 1.824 -40.312 -20.453 1 98.56 73 ILE B CA 1
ATOM 3454 C C . ILE B 1 73 ? 0.407 -39.75 -20.469 1 98.56 73 ILE B C 1
ATOM 3456 O O . ILE B 1 73 ? -0.195 -39.625 -21.531 1 98.56 73 ILE B O 1
ATOM 3460 N N . ASP B 1 74 ? -0.131 -39.469 -19.297 1 98.56 74 ASP B N 1
ATOM 3461 C CA . ASP B 1 74 ? -1.471 -38.906 -19.203 1 98.56 74 ASP B CA 1
ATOM 3462 C C . ASP B 1 74 ? -1.412 -37.375 -19.031 1 98.56 74 ASP B C 1
ATOM 3464 O O . ASP B 1 74 ? -2.279 -36.656 -19.531 1 98.56 74 ASP B O 1
ATOM 3468 N N . VAL B 1 75 ? -0.447 -36.906 -18.281 1 98.75 75 VAL B N 1
ATOM 3469 C CA . VAL B 1 75 ? -0.311 -35.5 -17.922 1 98.75 75 VAL B CA 1
ATOM 3470 C C . VAL B 1 75 ? 1.081 -35 -18.312 1 98.75 75 VAL B C 1
ATOM 3472 O O . VAL B 1 75 ? 2.084 -35.656 -18 1 98.75 75 VAL B O 1
ATOM 3475 N N . VAL B 1 76 ? 1.133 -33.906 -18.984 1 98.88 76 VAL B N 1
ATOM 3476 C CA . VAL B 1 76 ? 2.402 -33.219 -19.219 1 98.88 76 VAL B CA 1
ATOM 3477 C C . VAL B 1 76 ? 2.543 -32.031 -18.266 1 98.88 76 VAL B C 1
ATOM 3479 O O . VAL B 1 76 ? 1.736 -31.109 -18.297 1 98.88 76 VAL B O 1
ATOM 3482 N N . ASP B 1 77 ? 3.51 -32.094 -17.359 1 98.88 77 ASP B N 1
ATOM 3483 C CA . ASP B 1 77 ? 3.863 -31.062 -16.406 1 98.88 77 ASP B CA 1
ATOM 3484 C C . ASP B 1 77 ? 5 -30.188 -16.953 1 98.88 77 ASP B C 1
ATOM 3486 O O . ASP B 1 77 ? 6.141 -30.656 -17.062 1 98.88 77 ASP B O 1
ATOM 3490 N N . ILE B 1 78 ? 4.695 -28.938 -17.219 1 98.69 78 ILE B N 1
ATOM 3491 C CA . ILE B 1 78 ? 5.633 -28.062 -17.906 1 98.69 78 ILE B CA 1
ATOM 3492 C C . ILE B 1 78 ? 6.254 -27.094 -16.891 1 98.69 78 ILE B C 1
ATOM 3494 O O . ILE B 1 78 ? 5.59 -26.156 -16.438 1 98.69 78 ILE B O 1
ATOM 3498 N N . CYS B 1 79 ? 7.535 -27.234 -16.594 1 97.31 79 CYS B N 1
ATOM 3499 C CA . CYS B 1 79 ? 8.32 -26.375 -15.703 1 97.31 79 CYS B CA 1
ATOM 3500 C C . CYS B 1 79 ? 9.523 -25.797 -16.438 1 97.31 79 CYS B C 1
ATOM 3502 O O . CYS B 1 79 ? 10.57 -25.562 -15.828 1 97.31 79 CYS B O 1
ATOM 3504 N N . ALA B 1 80 ? 9.438 -25.641 -17.766 1 94.12 80 ALA B N 1
ATOM 3505 C CA . ALA B 1 80 ? 10.453 -25.047 -18.625 1 94.12 80 ALA B CA 1
ATOM 3506 C C . ALA B 1 80 ? 10.367 -23.531 -18.594 1 94.12 80 ALA B C 1
ATOM 3508 O O . ALA B 1 80 ? 9.445 -22.953 -18 1 94.12 80 ALA B O 1
ATOM 3509 N N . PRO B 1 81 ? 11.367 -22.797 -19.156 1 90.5 81 PRO B N 1
ATOM 3510 C CA . PRO B 1 81 ? 11.297 -21.328 -19.219 1 90.5 81 PRO B CA 1
ATOM 3511 C C . PRO B 1 81 ? 10.023 -20.828 -19.891 1 90.5 81 PRO B C 1
ATOM 3513 O O . PRO B 1 81 ? 9.453 -21.531 -20.734 1 90.5 81 PRO B O 1
ATOM 3516 N N . ASN B 1 82 ? 9.656 -19.578 -19.594 1 91.38 82 ASN B N 1
ATOM 3517 C CA . ASN B 1 82 ? 8.359 -19.016 -19.953 1 91.38 82 ASN B CA 1
ATOM 3518 C C . ASN B 1 82 ? 8.102 -19.094 -21.453 1 91.38 82 ASN B C 1
ATOM 3520 O O . ASN B 1 82 ? 6.996 -19.438 -21.875 1 91.38 82 ASN B O 1
ATOM 3524 N N . PHE B 1 83 ? 9.117 -18.906 -22.234 1 92.19 83 PHE B N 1
ATOM 3525 C CA . PHE B 1 83 ? 8.938 -18.781 -23.672 1 92.19 83 PHE B CA 1
ATOM 3526 C C . PHE B 1 83 ? 8.609 -20.125 -24.297 1 92.19 83 PHE B C 1
ATOM 3528 O O . PHE B 1 83 ? 8.156 -20.203 -25.438 1 92.19 83 PHE B O 1
ATOM 3535 N N . LEU B 1 84 ? 8.734 -21.234 -23.547 1 94.62 84 LEU B N 1
ATOM 3536 C CA . LEU B 1 84 ? 8.508 -22.578 -24.078 1 94.62 84 LEU B CA 1
ATOM 3537 C C . LEU B 1 84 ? 7.125 -23.094 -23.688 1 94.62 84 LEU B C 1
ATOM 3539 O O . LEU B 1 84 ? 6.664 -24.109 -24.203 1 94.62 84 LEU B O 1
ATOM 3543 N N . HIS B 1 85 ? 6.422 -22.406 -22.781 1 96.81 85 HIS B N 1
ATOM 3544 C CA . HIS B 1 85 ? 5.164 -22.891 -22.234 1 96.81 85 HIS B CA 1
ATOM 3545 C C . HIS B 1 85 ? 4.148 -23.172 -23.328 1 96.81 85 HIS B C 1
ATOM 3547 O O . HIS B 1 85 ? 3.611 -24.281 -23.422 1 96.81 85 HIS B O 1
ATOM 3553 N N . LYS B 1 86 ? 3.986 -22.172 -24.156 1 97.75 86 LYS B N 1
ATOM 3554 C CA . LYS B 1 86 ? 2.961 -22.328 -25.188 1 97.75 86 LYS B CA 1
ATOM 3555 C C . LYS B 1 86 ? 3.287 -23.5 -26.109 1 97.75 86 LYS B C 1
ATOM 3557 O O . LYS B 1 86 ? 2.449 -24.375 -26.344 1 97.75 86 LYS B O 1
ATOM 3562 N N . THR B 1 87 ? 4.512 -23.484 -26.625 1 98.19 87 THR B N 1
ATOM 3563 C CA . THR B 1 87 ? 4.926 -24.516 -27.578 1 98.19 87 THR B CA 1
ATOM 3564 C C . THR B 1 87 ? 4.723 -25.906 -27 1 98.19 87 THR B C 1
ATOM 3566 O O . THR B 1 87 ? 4.145 -26.781 -27.641 1 98.19 87 THR B O 1
ATOM 3569 N N . MET B 1 88 ? 5.109 -26.141 -25.828 1 98.62 88 MET B N 1
ATOM 3570 C CA . MET B 1 88 ? 5.059 -27.453 -25.188 1 98.62 88 MET B CA 1
ATOM 3571 C C . MET B 1 88 ? 3.625 -27.828 -24.844 1 98.62 88 MET B C 1
ATOM 3573 O O . MET B 1 88 ? 3.217 -28.969 -25.031 1 98.62 88 MET B O 1
ATOM 3577 N N . ALA B 1 89 ? 2.883 -26.859 -24.312 1 98.81 89 ALA B N 1
ATOM 3578 C CA . ALA B 1 89 ? 1.495 -27.109 -23.938 1 98.81 89 ALA B CA 1
ATOM 3579 C C . ALA B 1 89 ? 0.654 -27.453 -25.172 1 98.81 89 ALA B C 1
ATOM 3581 O O . ALA B 1 89 ? -0.139 -28.406 -25.141 1 98.81 89 ALA B O 1
ATOM 3582 N N . MET B 1 90 ? 0.855 -26.672 -26.25 1 98.75 90 MET B N 1
ATOM 3583 C CA . MET B 1 90 ? 0.096 -26.922 -27.469 1 98.75 90 MET B CA 1
ATOM 3584 C C . MET B 1 90 ? 0.397 -28.297 -28.031 1 98.75 90 MET B C 1
ATOM 3586 O O . MET B 1 90 ? -0.511 -29.016 -28.469 1 98.75 90 MET B O 1
ATOM 3590 N N . ALA B 1 91 ? 1.646 -28.672 -28 1 98.81 91 ALA B N 1
ATOM 3591 C CA . ALA B 1 91 ? 2.035 -30 -28.469 1 98.81 91 ALA B CA 1
ATOM 3592 C C . ALA B 1 91 ? 1.381 -31.094 -27.609 1 98.81 91 ALA B C 1
ATOM 3594 O O . ALA B 1 91 ? 0.883 -32.094 -28.141 1 98.81 91 ALA B O 1
ATOM 3595 N N . ALA B 1 92 ? 1.413 -30.922 -26.297 1 98.81 92 ALA B N 1
ATOM 3596 C CA . ALA B 1 92 ? 0.797 -31.875 -25.375 1 98.81 92 ALA B CA 1
ATOM 3597 C C . ALA B 1 92 ? -0.698 -32 -25.656 1 98.81 92 ALA B C 1
ATOM 3599 O O . ALA B 1 92 ? -1.226 -33.125 -25.719 1 98.81 92 ALA B O 1
ATOM 3600 N N . ILE B 1 93 ? -1.385 -30.938 -25.828 1 98.62 93 ILE B N 1
ATOM 3601 C CA . ILE B 1 93 ? -2.822 -30.891 -26.078 1 98.62 93 ILE B CA 1
ATOM 3602 C C . ILE B 1 93 ? -3.143 -31.609 -27.391 1 98.62 93 ILE B C 1
ATOM 3604 O O . ILE B 1 93 ? -4.113 -32.375 -27.469 1 98.62 93 ILE B O 1
ATOM 3608 N N . GLN B 1 94 ? -2.311 -31.375 -28.359 1 98.31 94 GLN B N 1
ATOM 3609 C CA . GLN B 1 94 ? -2.496 -32.031 -29.656 1 98.31 94 GLN B CA 1
ATOM 3610 C C . GLN B 1 94 ? -2.445 -33.562 -29.516 1 98.31 94 GLN B C 1
ATOM 3612 O O . GLN B 1 94 ? -3.119 -34.281 -30.266 1 98.31 94 GLN B O 1
ATOM 3617 N N . HIS B 1 95 ? -1.701 -34.031 -28.609 1 98.5 95 HIS B N 1
ATOM 3618 C CA . HIS B 1 95 ? -1.574 -35.469 -28.375 1 98.5 95 HIS B CA 1
ATOM 3619 C C . HIS B 1 95 ? -2.615 -35.938 -27.375 1 98.5 95 HIS B C 1
ATOM 3621 O O . HIS B 1 95 ? -2.537 -37.094 -26.891 1 98.5 95 HIS B O 1
ATOM 3627 N N . GLY B 1 96 ? -3.516 -35.094 -26.969 1 98.19 96 GLY B N 1
ATOM 3628 C CA . GLY B 1 96 ? -4.617 -35.438 -26.109 1 98.19 96 GLY B CA 1
ATOM 3629 C C . GLY B 1 96 ? -4.211 -35.562 -24.641 1 98.19 96 GLY B C 1
ATOM 3630 O O . GLY B 1 96 ? -4.855 -36.281 -23.875 1 98.19 96 GLY B O 1
ATOM 3631 N N . LYS B 1 97 ? -3.094 -34.938 -24.25 1 98.69 97 LYS B N 1
ATOM 3632 C CA . LYS B 1 97 ? -2.609 -35.031 -22.875 1 98.69 97 LYS B CA 1
ATOM 3633 C C . LYS B 1 97 ? -3.223 -33.906 -22.016 1 98.69 97 LYS B C 1
ATOM 3635 O O . LYS B 1 97 ? -3.43 -32.781 -22.469 1 98.69 97 LYS B O 1
ATOM 3640 N N . HIS B 1 98 ? -3.586 -34.219 -20.719 1 98.69 98 HIS B N 1
ATOM 3641 C CA . HIS B 1 98 ? -3.801 -33.156 -19.75 1 98.69 98 HIS B CA 1
ATOM 3642 C C . HIS B 1 98 ? -2.525 -32.344 -19.516 1 98.69 98 HIS B C 1
ATOM 3644 O O . HIS B 1 98 ? -1.42 -32.875 -19.703 1 98.69 98 HIS B O 1
ATOM 3650 N N . VAL B 1 99 ? -2.682 -31.062 -19.156 1 98.88 99 VAL B N 1
ATOM 3651 C CA . VAL B 1 99 ? -1.492 -30.234 -19.031 1 98.88 99 VAL B CA 1
ATOM 3652 C C . VAL B 1 99 ? -1.497 -29.516 -17.688 1 98.88 99 VAL B C 1
ATOM 3654 O O . VAL B 1 99 ? -2.512 -28.938 -17.281 1 98.88 99 VAL B O 1
ATOM 3657 N N . TYR B 1 100 ? -0.436 -29.641 -16.922 1 98.69 100 TYR B N 1
ATOM 3658 C CA . TYR B 1 100 ? -0.066 -28.828 -15.766 1 98.69 100 TYR B CA 1
ATOM 3659 C C . TYR B 1 100 ? 1.096 -27.906 -16.094 1 98.69 100 TYR B C 1
ATOM 3661 O O . TYR B 1 100 ? 2.234 -28.359 -16.25 1 98.69 100 TYR B O 1
ATOM 3669 N N . SER B 1 101 ? 0.793 -26.609 -16.281 1 98.31 101 SER B N 1
ATOM 3670 C CA . SER B 1 101 ? 1.817 -25.656 -16.703 1 98.31 101 SER B CA 1
ATOM 3671 C C . SER B 1 101 ? 2.084 -24.625 -15.609 1 98.31 101 SER B C 1
ATOM 3673 O O . SER B 1 101 ? 1.148 -24.109 -14.992 1 98.31 101 SER B O 1
ATOM 3675 N N . GLU B 1 102 ? 3.305 -24.328 -15.414 1 96.06 102 GLU B N 1
ATOM 3676 C CA . GLU B 1 102 ? 3.662 -23.25 -14.5 1 96.06 102 GLU B CA 1
ATOM 3677 C C . GLU B 1 102 ? 3.26 -21.891 -15.07 1 96.06 102 GLU B C 1
ATOM 3679 O O . GLU B 1 102 ? 2.98 -21.766 -16.266 1 96.06 102 GLU B O 1
ATOM 3684 N N . LYS B 1 103 ? 3.135 -20.969 -14.18 1 94.5 103 LYS B N 1
ATOM 3685 C CA . LYS B 1 103 ? 2.867 -19.578 -14.562 1 94.5 103 LYS B CA 1
ATOM 3686 C C . LYS B 1 103 ? 4.141 -18.891 -15.047 1 94.5 103 LYS B C 1
ATOM 3688 O O . LYS B 1 103 ? 5.246 -19.266 -14.648 1 94.5 103 LYS B O 1
ATOM 3693 N N . PRO B 1 104 ? 4.051 -17.875 -15.852 1 93.81 104 PRO B N 1
ATOM 3694 C CA . PRO B 1 104 ? 2.828 -17.484 -16.562 1 93.81 104 PRO B CA 1
ATOM 3695 C C . PRO B 1 104 ? 2.404 -18.484 -17.625 1 93.81 104 PRO B C 1
ATOM 3697 O O . PRO B 1 104 ? 3.24 -19.234 -18.141 1 93.81 104 PRO B O 1
ATOM 3700 N N . LEU B 1 105 ? 1.133 -18.5 -17.922 1 95.12 105 LEU B N 1
ATOM 3701 C CA . LEU B 1 105 ? 0.619 -19.469 -18.891 1 95.12 105 LEU B CA 1
ATOM 3702 C C . LEU B 1 105 ? 1.271 -19.281 -20.25 1 95.12 105 LEU B C 1
ATOM 3704 O O . LEU B 1 105 ? 1.621 -20.25 -20.922 1 95.12 105 LEU B O 1
ATOM 3708 N N . ALA B 1 106 ? 1.371 -18.047 -20.688 1 94.44 106 ALA B N 1
ATOM 3709 C CA . ALA B 1 106 ? 2.033 -17.625 -21.906 1 94.44 106 ALA B CA 1
ATOM 3710 C C . ALA B 1 106 ? 2.68 -16.25 -21.75 1 94.44 106 ALA B C 1
ATOM 3712 O O . ALA B 1 106 ? 2.57 -15.633 -20.688 1 94.44 106 ALA B O 1
ATOM 3713 N N . LEU B 1 107 ? 3.34 -15.805 -22.812 1 92.25 107 LEU B N 1
ATOM 3714 C CA . LEU B 1 107 ? 4.031 -14.523 -22.719 1 92.25 107 LEU B CA 1
ATOM 3715 C C . LEU B 1 107 ? 3.053 -13.359 -22.859 1 92.25 107 LEU B C 1
ATOM 3717 O O . LEU B 1 107 ? 3.385 -12.219 -22.547 1 92.25 107 LEU B O 1
ATOM 3721 N N . ASN B 1 108 ? 1.878 -13.68 -23.359 1 94.12 108 ASN B N 1
ATOM 3722 C CA . ASN B 1 108 ? 0.849 -12.656 -23.516 1 94.12 108 ASN B CA 1
ATOM 3723 C C . ASN B 1 108 ? -0.551 -13.266 -23.516 1 94.12 108 ASN B C 1
ATOM 3725 O O . ASN B 1 108 ? -0.702 -14.484 -23.594 1 94.12 108 ASN B O 1
ATOM 3729 N N . ALA B 1 109 ? -1.508 -12.398 -23.469 1 96.81 109 ALA B N 1
ATOM 3730 C CA . ALA B 1 109 ? -2.896 -12.828 -23.312 1 96.81 109 ALA B CA 1
ATOM 3731 C C . ALA B 1 109 ? -3.398 -13.523 -24.562 1 96.81 109 ALA B C 1
ATOM 3733 O O . ALA B 1 109 ? -4.18 -14.477 -24.484 1 96.81 109 ALA B O 1
ATOM 3734 N N . ARG B 1 110 ? -3.023 -13.047 -25.688 1 96.94 110 ARG B N 1
ATOM 3735 C CA . ARG B 1 110 ? -3.459 -13.656 -26.938 1 96.94 110 ARG B CA 1
ATOM 3736 C C . ARG B 1 110 ? -3.033 -15.117 -27.016 1 96.94 110 ARG B C 1
ATOM 3738 O O . ARG B 1 110 ? -3.848 -15.992 -27.312 1 96.94 110 ARG B O 1
ATOM 3745 N N . ASP B 1 111 ? -1.777 -15.344 -26.75 1 97.06 111 ASP B N 1
ATOM 3746 C CA . ASP B 1 111 ? -1.256 -16.703 -26.766 1 97.06 111 ASP B CA 1
ATOM 3747 C C . ASP B 1 111 ? -1.95 -17.562 -25.703 1 97.06 111 ASP B C 1
ATOM 3749 O O . ASP B 1 111 ? -2.271 -18.734 -25.953 1 97.06 111 ASP B O 1
ATOM 3753 N N . ALA B 1 112 ? -2.162 -17.016 -24.531 1 97.88 112 ALA B N 1
ATOM 3754 C CA . ALA B 1 112 ? -2.863 -17.734 -23.469 1 97.88 112 ALA B CA 1
ATOM 3755 C C . ALA B 1 112 ? -4.266 -18.141 -23.922 1 97.88 112 ALA B C 1
ATOM 3757 O O . ALA B 1 112 ? -4.719 -19.25 -23.641 1 97.88 112 ALA B O 1
ATOM 3758 N N . ARG B 1 113 ? -4.926 -17.219 -24.609 1 97.94 113 ARG B N 1
ATOM 3759 C CA . ARG B 1 113 ? -6.262 -17.516 -25.109 1 97.94 113 ARG B CA 1
ATOM 3760 C C . ARG B 1 113 ? -6.238 -18.688 -26.078 1 97.94 113 ARG B C 1
ATOM 3762 O O . ARG B 1 113 ? -7.102 -19.578 -26.031 1 97.94 113 ARG B O 1
ATOM 3769 N N . GLU B 1 114 ? -5.289 -18.688 -26.953 1 98.25 114 GLU B N 1
ATOM 3770 C CA . GLU B 1 114 ? -5.133 -19.797 -27.891 1 98.25 114 GLU B CA 1
ATOM 3771 C C . GLU B 1 114 ? -4.977 -21.125 -27.156 1 98.25 114 GLU B C 1
ATOM 3773 O O . GLU B 1 114 ? -5.531 -22.141 -27.578 1 98.25 114 GLU B O 1
ATOM 3778 N N . MET B 1 115 ? -4.25 -21.109 -26.094 1 98.56 115 MET B N 1
ATOM 3779 C CA . MET B 1 115 ? -4.016 -22.312 -25.312 1 98.56 115 MET B CA 1
ATOM 3780 C C . MET B 1 115 ? -5.309 -22.797 -24.656 1 98.56 115 MET B C 1
ATOM 3782 O O . MET B 1 115 ? -5.582 -24 -24.609 1 98.56 115 MET B O 1
ATOM 3786 N N . VAL B 1 116 ? -6.082 -21.844 -24.125 1 98.44 116 VAL B N 1
ATOM 3787 C CA . VAL B 1 116 ? -7.367 -22.172 -23.516 1 98.44 116 VAL B CA 1
ATOM 3788 C C . VAL B 1 116 ? -8.266 -22.844 -24.547 1 98.44 116 VAL B C 1
ATOM 3790 O O . VAL B 1 116 ? -8.828 -23.906 -24.281 1 98.44 116 VAL B O 1
ATOM 3793 N N . ASP B 1 117 ? -8.383 -22.234 -25.688 1 98.5 117 ASP B N 1
ATOM 3794 C CA . ASP B 1 117 ? -9.266 -22.734 -26.75 1 98.5 117 ASP B CA 1
ATOM 3795 C C . ASP B 1 117 ? -8.836 -24.125 -27.203 1 98.5 117 ASP B C 1
ATOM 3797 O O . ASP B 1 117 ? -9.68 -25 -27.438 1 98.5 117 ASP B O 1
ATOM 3801 N N . ALA B 1 118 ? -7.555 -24.312 -27.359 1 98.62 118 ALA B N 1
ATOM 3802 C CA . ALA B 1 118 ? -7.023 -25.609 -27.781 1 98.62 118 ALA B CA 1
ATOM 3803 C C . ALA B 1 118 ? -7.367 -26.688 -26.766 1 98.62 118 ALA B C 1
ATOM 3805 O O . ALA B 1 118 ? -7.77 -27.797 -27.156 1 98.62 118 ALA B O 1
ATOM 3806 N N . ALA B 1 119 ? -7.176 -26.422 -25.5 1 98.62 119 ALA B N 1
ATOM 3807 C CA . ALA B 1 119 ? -7.48 -27.391 -24.453 1 98.62 119 ALA B CA 1
ATOM 3808 C C . ALA B 1 119 ? -8.961 -27.75 -24.438 1 98.62 119 ALA B C 1
ATOM 3810 O O . ALA B 1 119 ? -9.328 -28.906 -24.312 1 98.62 119 ALA B O 1
ATOM 3811 N N . GLN B 1 120 ? -9.797 -26.719 -24.594 1 98.06 120 GLN B N 1
ATOM 3812 C CA . GLN B 1 120 ? -11.242 -26.938 -24.625 1 98.06 120 GLN B CA 1
ATOM 3813 C C . GLN B 1 120 ? -11.656 -27.797 -25.812 1 98.06 120 GLN B C 1
ATOM 3815 O O . GLN B 1 120 ? -12.453 -28.719 -25.672 1 98.06 120 GLN B O 1
ATOM 3820 N N . ARG B 1 121 ? -11.125 -27.516 -26.953 1 98.25 121 ARG B N 1
ATOM 3821 C CA . ARG B 1 121 ? -11.438 -28.266 -28.156 1 98.25 121 ARG B CA 1
ATOM 3822 C C . ARG B 1 121 ? -11.008 -29.719 -28.016 1 98.25 121 ARG B C 1
ATOM 3824 O O . ARG B 1 121 ? -11.719 -30.625 -28.469 1 98.25 121 ARG B O 1
ATOM 3831 N N . ALA B 1 122 ? -9.867 -29.938 -27.422 1 98.25 122 ALA B N 1
ATOM 3832 C CA . ALA B 1 122 ? -9.32 -31.281 -27.266 1 98.25 122 ALA B CA 1
ATOM 3833 C C . ALA B 1 122 ? -10.016 -32.031 -26.141 1 98.25 122 ALA B C 1
ATOM 3835 O O . ALA B 1 122 ? -9.898 -33.25 -26.047 1 98.25 122 ALA B O 1
ATOM 3836 N N . GLY B 1 123 ? -10.711 -31.281 -25.266 1 97.69 123 GLY B N 1
ATOM 3837 C CA . GLY B 1 123 ? -11.391 -31.875 -24.125 1 97.69 123 GLY B CA 1
ATOM 3838 C C . GLY B 1 123 ? -10.445 -32.344 -23.047 1 97.69 123 GLY B C 1
ATOM 3839 O O . GLY B 1 123 ? -10.727 -33.344 -22.359 1 97.69 123 GLY B O 1
ATOM 3840 N N . VAL B 1 124 ? -9.289 -31.766 -22.953 1 98.25 124 VAL B N 1
ATOM 3841 C CA . VAL B 1 124 ? -8.32 -32.156 -21.938 1 98.25 124 VAL B CA 1
ATOM 3842 C C . VAL B 1 124 ? -8.422 -31.234 -20.734 1 98.25 124 VAL B C 1
ATOM 3844 O O . VAL B 1 124 ? -8.898 -30.094 -20.859 1 98.25 124 VAL B O 1
ATOM 3847 N N . LYS B 1 125 ? -7.941 -31.656 -19.547 1 98.38 125 LYS B N 1
ATOM 3848 C CA . LYS B 1 125 ? -7.926 -30.859 -18.328 1 98.38 125 LYS B CA 1
ATOM 3849 C C . LYS B 1 125 ? -6.602 -30.109 -18.188 1 98.38 125 LYS B C 1
ATOM 3851 O O . LYS B 1 125 ? -5.562 -30.578 -18.656 1 98.38 125 LYS B O 1
ATOM 3856 N N . THR B 1 126 ? -6.711 -28.953 -17.578 1 98.62 126 THR B N 1
ATOM 3857 C CA . THR B 1 126 ? -5.516 -28.141 -17.438 1 98.62 126 THR B CA 1
ATOM 3858 C C . THR B 1 126 ? -5.402 -27.578 -16.031 1 98.62 126 THR B C 1
ATOM 3860 O O . THR B 1 126 ? -6.402 -27.469 -15.312 1 98.62 126 THR B O 1
ATOM 3863 N N . LEU B 1 127 ? -4.242 -27.312 -15.594 1 98.25 127 LEU B N 1
ATOM 3864 C CA . LEU B 1 127 ? -3.91 -26.656 -14.328 1 98.25 127 LEU B CA 1
ATOM 3865 C C . LEU B 1 127 ? -2.752 -25.688 -14.508 1 98.25 127 LEU B C 1
ATOM 3867 O O . LEU B 1 127 ? -1.821 -25.953 -15.273 1 98.25 127 LEU B O 1
ATOM 3871 N N . VAL B 1 128 ? -2.826 -24.516 -13.898 1 97.75 128 VAL B N 1
ATOM 3872 C CA . VAL B 1 128 ? -1.75 -23.531 -13.922 1 97.75 128 VAL B CA 1
ATOM 3873 C C 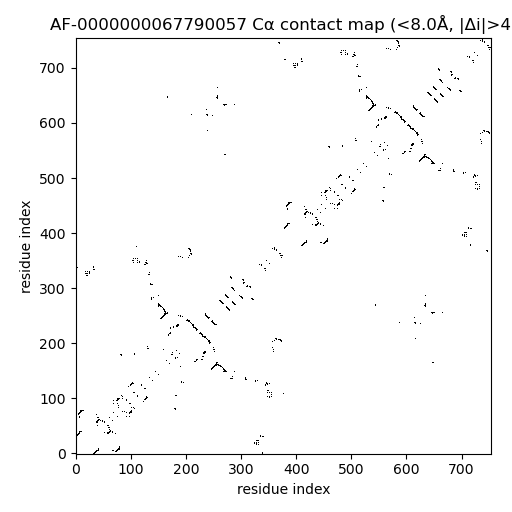. VAL B 1 128 ? -1.147 -23.391 -12.523 1 97.75 128 VAL B C 1
ATOM 3875 O O . VAL B 1 128 ? -1.871 -23.406 -11.531 1 97.75 128 VAL B O 1
ATOM 3878 N N . GLY B 1 129 ? 0.124 -23.203 -12.5 1 96.19 129 GLY B N 1
ATOM 3879 C CA . GLY B 1 129 ? 0.883 -23.234 -11.266 1 96.19 129 GLY B CA 1
ATOM 3880 C C . GLY B 1 129 ? 0.737 -21.953 -10.453 1 96.19 129 GLY B C 1
ATOM 3881 O O . GLY B 1 129 ? 1.73 -21.297 -10.133 1 96.19 129 GLY B O 1
ATOM 3882 N N . PHE B 1 130 ? -0.432 -21.547 -10.039 1 95.19 130 PHE B N 1
ATOM 3883 C CA . PHE B 1 130 ? -0.676 -20.516 -9.039 1 95.19 130 PHE B CA 1
ATOM 3884 C C . PHE B 1 130 ? -0.887 -21.125 -7.664 1 95.19 130 PHE B C 1
ATOM 3886 O O . PHE B 1 130 ? -2.023 -21.391 -7.262 1 95.19 130 PHE B O 1
ATOM 3893 N N . ASN B 1 131 ? 0.168 -21.188 -6.895 1 94 131 ASN B N 1
ATOM 3894 C CA . ASN B 1 131 ? 0.163 -22.031 -5.703 1 94 131 ASN B CA 1
ATOM 3895 C C . ASN B 1 131 ? -0.263 -21.25 -4.465 1 94 131 ASN B C 1
ATOM 3897 O O . ASN B 1 131 ? -0.643 -21.844 -3.451 1 94 131 ASN B O 1
ATOM 3901 N N . TYR B 1 132 ? -0.308 -19.969 -4.488 1 94.38 132 TYR B N 1
ATOM 3902 C CA . TYR B 1 132 ? -0.436 -19.203 -3.252 1 94.38 132 TYR B CA 1
ATOM 3903 C C . TYR B 1 132 ? -1.866 -19.234 -2.729 1 94.38 132 TYR B C 1
ATOM 3905 O O . TYR B 1 132 ? -2.1 -19.094 -1.526 1 94.38 132 TYR B O 1
ATOM 3913 N N . MET B 1 133 ? -2.812 -19.469 -3.65 1 94.06 133 MET B N 1
ATOM 3914 C CA . MET B 1 133 ? -4.184 -19.625 -3.178 1 94.06 133 MET B CA 1
ATOM 3915 C C . MET B 1 133 ? -4.375 -20.969 -2.5 1 94.06 133 MET B C 1
ATOM 3917 O O . MET B 1 133 ? -5.387 -21.203 -1.832 1 94.06 133 MET B O 1
ATOM 3921 N N . LYS B 1 134 ? -3.408 -21.859 -2.627 1 94.12 134 LYS B N 1
ATOM 3922 C CA . LYS B 1 134 ? -3.471 -23.172 -1.997 1 94.12 134 LYS B CA 1
ATOM 3923 C C . LYS B 1 134 ? -2.967 -23.109 -0.558 1 94.12 134 LYS B C 1
ATOM 3925 O O . LYS B 1 134 ? -3.047 -24.109 0.172 1 94.12 134 LYS B O 1
ATOM 3930 N N . ASN B 1 135 ? -2.432 -21.969 -0.149 1 93.5 135 ASN B N 1
ATOM 3931 C CA . ASN B 1 135 ? -2.123 -21.734 1.257 1 93.5 135 ASN B CA 1
ATOM 3932 C C . ASN B 1 135 ? -3.377 -21.781 2.123 1 93.5 135 ASN B C 1
ATOM 3934 O O . ASN B 1 135 ? -4.336 -21.047 1.879 1 93.5 135 ASN B O 1
ATOM 3938 N N . PRO B 1 136 ? -3.359 -22.672 3.133 1 93.94 136 PRO B N 1
ATOM 3939 C CA . PRO B 1 136 ? -4.523 -22.734 4.02 1 93.94 136 PRO B CA 1
ATOM 3940 C C . PRO B 1 136 ? -4.961 -21.375 4.535 1 93.94 136 PRO B C 1
ATOM 3942 O O . PRO B 1 136 ? -6.16 -21.125 4.703 1 93.94 136 PRO B O 1
ATOM 3945 N N . THR B 1 137 ? -4.039 -20.531 4.785 1 95 137 THR B N 1
ATOM 3946 C CA . THR B 1 137 ? -4.352 -19.188 5.273 1 95 137 THR B CA 1
ATOM 3947 C C . THR B 1 137 ? -5.141 -18.406 4.234 1 95 137 THR B C 1
ATOM 3949 O O . THR B 1 137 ? -6.113 -17.719 4.566 1 95 137 THR B O 1
ATOM 3952 N N . SER B 1 138 ? -4.738 -18.5 2.955 1 95.69 138 SER B N 1
ATOM 3953 C CA . SER B 1 138 ? -5.457 -17.828 1.874 1 95.69 138 SER B CA 1
ATOM 3954 C C . SER B 1 138 ? -6.836 -18.453 1.667 1 95.69 138 SER B C 1
ATOM 3956 O O . SER B 1 138 ? -7.801 -17.75 1.368 1 95.69 138 SER B O 1
ATOM 3958 N N . GLN B 1 139 ? -6.93 -19.703 1.796 1 96.5 139 GLN B N 1
ATOM 3959 C CA . GLN B 1 139 ? -8.219 -20.375 1.699 1 96.5 139 GLN B CA 1
ATOM 3960 C C . GLN B 1 139 ? -9.156 -19.938 2.82 1 96.5 139 GLN B C 1
ATOM 3962 O O . GLN B 1 139 ? -10.359 -19.75 2.6 1 96.5 139 GLN B O 1
ATOM 3967 N N . LEU B 1 140 ? -8.562 -19.797 4.023 1 97.12 140 LEU B N 1
ATOM 3968 C CA . LEU B 1 140 ? -9.344 -19.266 5.137 1 97.12 140 LEU B CA 1
ATOM 3969 C C . LEU B 1 140 ? -9.836 -17.859 4.836 1 97.12 140 LEU B C 1
ATOM 3971 O O . LEU B 1 140 ? -10.992 -17.531 5.098 1 97.12 140 LEU B O 1
ATOM 3975 N N . ALA B 1 141 ? -8.961 -17.016 4.316 1 98.38 141 ALA B N 1
ATOM 3976 C CA . ALA B 1 141 ? -9.352 -15.664 3.936 1 98.38 141 ALA B CA 1
ATOM 3977 C C . ALA B 1 141 ? -10.539 -15.688 2.975 1 98.38 141 ALA B C 1
ATOM 3979 O O . ALA B 1 141 ? -11.5 -14.93 3.146 1 98.38 141 ALA B O 1
ATOM 3980 N N . LYS B 1 142 ? -10.461 -16.531 1.934 1 98.19 142 LYS B N 1
ATOM 3981 C CA . LYS B 1 142 ? -11.555 -16.672 0.97 1 98.19 142 LYS B CA 1
ATOM 3982 C C . LYS B 1 142 ? -12.852 -17.062 1.663 1 98.19 142 LYS B C 1
ATOM 3984 O O . LYS B 1 142 ? -13.922 -16.531 1.34 1 98.19 142 LYS B O 1
ATOM 3989 N N . GLU B 1 143 ? -12.758 -18.016 2.605 1 98 143 GLU B N 1
ATOM 3990 C CA . GLU B 1 143 ? -13.922 -18.469 3.357 1 98 143 GLU B CA 1
ATOM 3991 C C . GLU B 1 143 ? -14.547 -17.328 4.152 1 98 143 GLU B C 1
ATOM 3993 O O . GLU B 1 143 ? -15.766 -17.141 4.145 1 98 143 GLU B O 1
ATOM 3998 N N . ILE B 1 144 ? -13.727 -16.578 4.812 1 98.06 144 ILE B N 1
ATOM 3999 C CA . ILE B 1 144 ? -14.188 -15.461 5.641 1 98.06 144 ILE B CA 1
ATOM 4000 C C . ILE B 1 144 ? -14.906 -14.43 4.773 1 98.06 144 ILE B C 1
ATOM 4002 O O . ILE B 1 144 ? -15.977 -13.945 5.137 1 98.06 144 ILE B O 1
ATOM 4006 N N . ILE B 1 145 ? -14.367 -14.094 3.6 1 98.44 145 ILE B N 1
ATOM 4007 C CA . ILE B 1 145 ? -14.953 -13.133 2.668 1 98.44 145 ILE B CA 1
ATOM 4008 C C . ILE B 1 145 ? -16.281 -13.672 2.139 1 98.44 145 ILE B C 1
ATOM 4010 O O . ILE B 1 145 ? -17.281 -12.953 2.125 1 98.44 145 ILE B O 1
ATOM 4014 N N . ALA B 1 146 ? -16.297 -14.914 1.743 1 97.75 146 ALA B N 1
ATOM 4015 C CA . ALA B 1 146 ? -17.484 -15.539 1.174 1 97.75 146 ALA B CA 1
ATOM 4016 C C . ALA B 1 146 ? -18.625 -15.586 2.193 1 97.75 146 ALA B C 1
ATOM 4018 O O . ALA B 1 146 ? -19.797 -15.461 1.831 1 97.75 146 ALA B O 1
ATOM 4019 N N . ASN B 1 147 ? -18.25 -15.773 3.447 1 97.62 147 ASN B N 1
ATOM 4020 C CA . ASN B 1 147 ? -19.234 -15.836 4.523 1 97.62 147 ASN B CA 1
ATOM 4021 C C . ASN B 1 147 ? -19.734 -14.453 4.918 1 97.62 147 ASN B C 1
ATOM 4023 O O . ASN B 1 147 ? -20.578 -14.32 5.801 1 97.62 147 ASN B O 1
ATOM 4027 N N . GLY B 1 148 ? -19.188 -13.445 4.348 1 97.25 148 GLY B N 1
ATOM 4028 C CA . GLY B 1 148 ? -19.625 -12.086 4.613 1 97.25 148 GLY B CA 1
ATOM 4029 C C . GLY B 1 148 ? -19.156 -11.562 5.957 1 97.25 148 GLY B C 1
ATOM 4030 O O . GLY B 1 148 ? -19.75 -10.625 6.5 1 97.25 148 GLY B O 1
ATOM 4031 N N . GLU B 1 149 ? -18.109 -12.156 6.543 1 96.81 149 GLU B N 1
ATOM 4032 C CA . GLU B 1 149 ? -17.703 -11.828 7.902 1 96.81 149 GLU B CA 1
ATOM 4033 C C . GLU B 1 149 ? -17.062 -10.438 7.965 1 96.81 149 GLU B C 1
ATOM 4035 O O . GLU B 1 149 ? -16.969 -9.844 9.039 1 96.81 149 GLU B O 1
ATOM 4040 N N . ILE B 1 150 ? -16.672 -9.891 6.84 1 97.88 150 ILE B N 1
ATOM 4041 C CA . ILE B 1 150 ? -16.109 -8.547 6.848 1 97.88 150 ILE B CA 1
ATOM 4042 C C . ILE B 1 150 ? -17.016 -7.609 6.043 1 97.88 150 ILE B C 1
ATOM 4044 O O . ILE B 1 150 ? -16.578 -6.535 5.621 1 97.88 150 ILE B O 1
ATOM 4048 N N . GLY B 1 151 ? -18.219 -7.965 5.758 1 97.38 151 GLY B N 1
ATOM 4049 C CA . GLY B 1 151 ? -19.125 -7.176 4.938 1 97.38 151 GLY B CA 1
ATOM 4050 C C . GLY B 1 151 ? -18.781 -7.223 3.459 1 97.38 151 GLY B C 1
ATOM 4051 O O . GLY B 1 151 ? -18.156 -8.172 2.99 1 97.38 151 GLY B O 1
ATOM 4052 N N . GLU B 1 152 ? -19.281 -6.215 2.713 1 97.56 152 GLU B N 1
ATOM 4053 C CA . GLU B 1 152 ? -18.969 -6.105 1.295 1 97.56 152 GLU B CA 1
ATOM 4054 C C . GLU B 1 152 ? -17.547 -5.582 1.092 1 97.56 152 GLU B C 1
ATOM 4056 O O . GLU B 1 152 ? -17.156 -4.578 1.692 1 97.56 152 GLU B O 1
ATOM 4061 N N . VAL B 1 153 ? -16.781 -6.273 0.257 1 98.62 153 VAL B N 1
ATOM 4062 C CA . VAL B 1 153 ? -15.422 -5.832 -0.007 1 98.62 153 VAL B CA 1
ATOM 4063 C C . VAL B 1 153 ? -15.438 -4.508 -0.766 1 98.62 153 VAL B C 1
ATOM 4065 O O . VAL B 1 153 ? -16.094 -4.391 -1.802 1 98.62 153 VAL B O 1
ATOM 4068 N N . VAL B 1 154 ? -14.672 -3.471 -0.258 1 98.25 154 VAL B N 1
ATOM 4069 C CA . VAL B 1 154 ? -14.695 -2.162 -0.903 1 98.25 154 VAL B CA 1
ATOM 4070 C C . VAL B 1 154 ? -13.297 -1.795 -1.376 1 98.25 154 VAL B C 1
ATOM 4072 O O . VAL B 1 154 ? -13.125 -0.895 -2.203 1 98.25 154 VAL B O 1
ATOM 4075 N N . HIS B 1 155 ? -12.273 -2.447 -0.835 1 98.75 155 HIS B N 1
ATOM 4076 C CA . HIS B 1 155 ? -10.906 -2.076 -1.19 1 98.75 155 HIS B CA 1
ATOM 4077 C C . HIS B 1 155 ? -9.969 -3.277 -1.109 1 98.75 155 HIS B C 1
ATOM 4079 O O . HIS B 1 155 ? -10.117 -4.125 -0.226 1 98.75 155 HIS B O 1
ATOM 4085 N N . PHE B 1 156 ? -9.039 -3.379 -2.025 1 98.75 156 PHE B N 1
ATOM 4086 C CA . PHE B 1 156 ? -7.973 -4.371 -2.047 1 98.75 156 PHE B CA 1
ATOM 4087 C C . PHE B 1 156 ? -6.613 -3.703 -2.225 1 98.75 156 PHE B C 1
ATOM 4089 O O . PHE B 1 156 ? -6.434 -2.879 -3.123 1 98.75 156 PHE B O 1
ATOM 4096 N N . TYR B 1 157 ? -5.668 -3.986 -1.358 1 98.75 157 TYR B N 1
ATOM 4097 C CA . TYR B 1 157 ? -4.258 -3.67 -1.569 1 98.75 157 TYR B CA 1
ATOM 4098 C C . TYR B 1 157 ? -3.412 -4.938 -1.589 1 98.75 157 TYR B C 1
ATOM 4100 O O . TYR B 1 157 ? -3.443 -5.727 -0.642 1 98.75 157 TYR B O 1
ATOM 4108 N N . GLY B 1 158 ? -2.668 -5.133 -2.617 1 98.62 158 GLY B N 1
ATOM 4109 C CA . GLY B 1 158 ? -1.825 -6.312 -2.736 1 98.62 158 GLY B CA 1
ATOM 4110 C C . GLY B 1 158 ? -0.458 -6.012 -3.322 1 98.62 158 GLY B C 1
ATOM 4111 O O . GLY B 1 158 ? -0.33 -5.176 -4.219 1 98.62 158 GLY B O 1
ATOM 4112 N N . THR B 1 159 ? 0.565 -6.723 -2.793 1 98.5 159 THR B N 1
ATOM 4113 C CA . THR B 1 159 ? 1.918 -6.594 -3.324 1 98.5 159 THR B CA 1
ATOM 4114 C C . THR B 1 159 ? 2.518 -7.969 -3.609 1 98.5 159 THR B C 1
ATOM 4116 O O . THR B 1 159 ? 2.057 -8.977 -3.07 1 98.5 159 THR B O 1
ATOM 4119 N N . HIS B 1 160 ? 3.373 -8.07 -4.469 1 98.19 160 HIS B N 1
ATOM 4120 C CA . HIS B 1 160 ? 4.387 -9.109 -4.566 1 98.19 160 HIS B CA 1
ATOM 4121 C C . HIS B 1 160 ? 5.77 -8.516 -4.809 1 98.19 160 HIS B C 1
ATOM 4123 O O . HIS B 1 160 ? 6.203 -8.383 -5.957 1 98.19 160 HIS B O 1
ATOM 4129 N N . ASN B 1 161 ? 6.5 -8.242 -3.707 1 97.75 161 ASN B N 1
ATOM 4130 C CA . ASN B 1 161 ? 7.785 -7.555 -3.715 1 97.75 161 ASN B CA 1
ATOM 4131 C C . ASN B 1 161 ? 8.914 -8.469 -3.254 1 97.75 161 ASN B C 1
ATOM 4133 O O . ASN B 1 161 ? 8.773 -9.188 -2.26 1 97.75 161 ASN B O 1
ATOM 4137 N N . GLU B 1 162 ? 9.875 -8.523 -4.012 1 96.81 162 GLU B N 1
ATOM 4138 C CA . GLU B 1 162 ? 11.117 -9.203 -3.66 1 96.81 162 GLU B CA 1
ATOM 4139 C C . GLU B 1 162 ? 12.328 -8.305 -3.924 1 96.81 162 GLU B C 1
ATOM 4141 O O . GLU B 1 162 ? 12.18 -7.18 -4.41 1 96.81 162 GLU B O 1
ATOM 4146 N N . ASP B 1 163 ? 13.469 -8.711 -3.506 1 96.25 163 ASP B N 1
ATOM 4147 C CA . ASP B 1 163 ? 14.648 -7.875 -3.727 1 96.25 163 ASP B CA 1
ATOM 4148 C C . ASP B 1 163 ? 15.789 -8.68 -4.348 1 96.25 163 ASP B C 1
ATOM 4150 O O . ASP B 1 163 ? 16.953 -8.336 -4.176 1 96.25 163 ASP B O 1
ATOM 4154 N N . TYR B 1 164 ? 15.477 -9.758 -5.117 1 92.44 164 TYR B N 1
ATOM 4155 C CA . TYR B 1 164 ? 16.5 -10.672 -5.617 1 92.44 164 TYR B CA 1
ATOM 4156 C C . TYR B 1 164 ? 17.281 -10.031 -6.762 1 92.44 164 TYR B C 1
ATOM 4158 O O . TYR B 1 164 ? 18.344 -10.531 -7.148 1 92.44 164 TYR B O 1
ATOM 4166 N N . LEU B 1 165 ? 16.797 -8.945 -7.301 1 94.12 165 LEU B N 1
ATOM 4167 C CA . LEU B 1 165 ? 17.531 -8.227 -8.344 1 94.12 165 LEU B CA 1
ATOM 4168 C C . LEU B 1 165 ? 17.859 -6.812 -7.891 1 94.12 165 LEU B C 1
ATOM 4170 O O . LEU B 1 165 ? 18.094 -5.93 -8.719 1 94.12 165 LEU B O 1
ATOM 4174 N N . ALA B 1 166 ? 17.906 -6.57 -6.594 1 93.88 166 ALA B N 1
ATOM 4175 C CA . ALA B 1 166 ? 18.188 -5.242 -6.059 1 93.88 166 ALA B CA 1
ATOM 4176 C C . ALA B 1 166 ? 19.656 -4.867 -6.254 1 93.88 166 ALA B C 1
ATOM 4178 O O . ALA B 1 166 ? 19.984 -3.688 -6.406 1 93.88 166 ALA B O 1
ATOM 4179 N N . ASP B 1 167 ? 20.547 -5.848 -6.262 1 92.75 167 ASP B N 1
ATOM 4180 C CA . ASP B 1 167 ? 21.953 -5.586 -6.516 1 92.75 167 ASP B CA 1
ATOM 4181 C C . ASP B 1 167 ? 22.203 -5.309 -7.996 1 92.75 167 ASP B C 1
ATOM 4183 O O . ASP B 1 167 ? 22.062 -6.203 -8.836 1 92.75 167 ASP B O 1
ATOM 4187 N N . PRO B 1 168 ? 22.609 -4.133 -8.32 1 92.88 168 PRO B N 1
ATOM 4188 C CA . PRO B 1 168 ? 22.828 -3.793 -9.734 1 92.88 168 PRO B CA 1
ATOM 4189 C C . PRO B 1 168 ? 23.969 -4.57 -10.359 1 92.88 168 PRO B C 1
ATOM 4191 O O . PRO B 1 168 ? 24.094 -4.617 -11.586 1 92.88 168 PRO B O 1
ATOM 4194 N N . ASN B 1 169 ? 24.812 -5.141 -9.516 1 92.38 169 ASN B N 1
ATOM 4195 C CA . ASN B 1 169 ? 25.969 -5.859 -10.031 1 92.38 169 ASN B CA 1
ATOM 4196 C C . ASN B 1 169 ? 25.656 -7.328 -10.281 1 92.38 169 ASN B C 1
ATOM 4198 O O . ASN B 1 169 ? 26.484 -8.07 -10.805 1 92.38 169 ASN B O 1
ATOM 4202 N N . LYS B 1 170 ? 24.484 -7.777 -9.914 1 93.5 170 LYS B N 1
ATOM 4203 C CA . LYS B 1 170 ? 24.062 -9.117 -10.305 1 93.5 170 LYS B CA 1
ATOM 4204 C C . LYS B 1 170 ? 23.938 -9.234 -11.82 1 93.5 170 LYS B C 1
ATOM 4206 O O . LYS B 1 170 ? 23.391 -8.344 -12.477 1 93.5 170 LYS B O 1
ATOM 4211 N N . HIS B 1 171 ? 24.453 -10.273 -12.352 1 94.06 171 HIS B N 1
ATOM 4212 C CA . HIS B 1 171 ? 24.484 -10.398 -13.805 1 94.06 171 HIS B CA 1
ATOM 4213 C C . HIS B 1 171 ? 23.094 -10.656 -14.367 1 94.06 171 HIS B C 1
ATOM 4215 O O . HIS B 1 171 ? 22.25 -11.234 -13.695 1 94.06 171 HIS B O 1
ATOM 4221 N N . ALA B 1 172 ? 22.922 -10.227 -15.625 1 93.38 172 ALA B N 1
ATOM 4222 C CA . ALA B 1 172 ? 21.656 -10.438 -16.328 1 93.38 172 ALA B CA 1
ATOM 4223 C C . ALA B 1 172 ? 21.438 -11.922 -16.609 1 93.38 172 ALA B C 1
ATOM 4225 O O . ALA B 1 172 ? 22.375 -12.648 -16.938 1 93.38 172 ALA B O 1
ATOM 4226 N N . ASP B 1 173 ? 20.234 -12.352 -16.422 1 88.12 173 ASP B N 1
ATOM 4227 C CA . ASP B 1 173 ? 19.812 -13.68 -16.859 1 88.12 173 ASP B CA 1
ATOM 4228 C C . ASP B 1 173 ? 18.516 -13.609 -17.656 1 88.12 173 ASP B C 1
ATOM 4230 O O . ASP B 1 173 ? 18.094 -12.523 -18.094 1 88.12 173 ASP B O 1
ATOM 4234 N N . TRP B 1 174 ? 17.984 -14.766 -18.031 1 85.19 174 TRP B N 1
ATOM 4235 C CA . TRP B 1 174 ? 16.859 -14.844 -18.953 1 85.19 174 TRP B CA 1
ATOM 4236 C C . TRP B 1 174 ? 15.711 -13.969 -18.484 1 85.19 174 TRP B C 1
ATOM 4238 O O . TRP B 1 174 ? 14.898 -13.516 -19.297 1 85.19 174 TRP B O 1
ATOM 4248 N N . HIS B 1 175 ? 15.625 -13.539 -17.219 1 87.25 175 HIS B N 1
ATOM 4249 C CA . HIS B 1 175 ? 14.555 -12.734 -16.625 1 87.25 175 HIS B CA 1
ATOM 4250 C C . HIS B 1 175 ? 14.602 -11.297 -17.125 1 87.25 175 HIS B C 1
ATOM 4252 O O . HIS B 1 175 ? 13.617 -10.562 -17.016 1 87.25 175 HIS B O 1
ATOM 4258 N N . CYS B 1 176 ? 15.742 -10.891 -17.656 1 92.81 176 CYS B N 1
ATOM 4259 C CA . CYS B 1 176 ? 15.953 -9.477 -17.938 1 92.81 176 CYS B CA 1
ATOM 4260 C C . CYS B 1 176 ? 15.594 -9.148 -19.391 1 92.81 176 CYS B C 1
ATOM 4262 O O . CYS B 1 176 ? 15.656 -7.992 -19.797 1 92.81 176 CYS B O 1
ATOM 4264 N N . PHE B 1 177 ? 15.133 -10.219 -20.156 1 92.56 177 PHE B N 1
ATOM 4265 C CA . PHE B 1 177 ? 14.969 -10.031 -21.578 1 92.56 177 PHE B CA 1
ATOM 4266 C C . PHE B 1 177 ? 13.531 -10.328 -22 1 92.56 177 PHE B C 1
ATOM 4268 O O . PHE B 1 177 ? 12.93 -11.289 -21.531 1 92.56 177 PHE B O 1
ATOM 4275 N N . LYS B 1 178 ? 13.023 -9.555 -22.953 1 91.88 178 LYS B N 1
ATOM 4276 C CA . LYS B 1 178 ? 11.656 -9.711 -23.438 1 91.88 178 LYS B CA 1
ATOM 4277 C C . LYS B 1 178 ? 11.469 -11.031 -24.156 1 91.88 178 LYS B C 1
ATOM 4279 O O . LYS B 1 178 ? 10.445 -11.703 -24 1 91.88 178 LYS B O 1
ATOM 4284 N N . GLU B 1 179 ? 12.398 -11.438 -24.891 1 89.12 179 GLU B N 1
ATOM 4285 C CA . GLU B 1 179 ? 12.32 -12.648 -25.703 1 89.12 179 GLU B CA 1
ATOM 4286 C C . GLU B 1 179 ? 12.172 -13.891 -24.828 1 89.12 179 GLU B C 1
ATOM 4288 O O . GLU B 1 179 ? 11.469 -14.836 -25.203 1 89.12 179 GLU B O 1
ATOM 4293 N N . THR B 1 180 ? 12.758 -13.891 -23.688 1 87.69 180 THR B N 1
ATOM 4294 C CA . THR B 1 180 ? 12.781 -15.102 -22.875 1 87.69 180 THR B CA 1
ATOM 4295 C C . THR B 1 180 ? 11.766 -15 -21.734 1 87.69 180 THR B C 1
ATOM 4297 O O . THR B 1 180 ? 11.031 -15.953 -21.469 1 87.69 180 THR B O 1
ATOM 4300 N N . ALA B 1 181 ? 11.68 -13.836 -21.094 1 88.75 181 ALA B N 1
ATOM 4301 C CA . ALA B 1 181 ? 10.82 -13.703 -19.922 1 88.75 181 ALA B CA 1
ATOM 4302 C C . ALA B 1 181 ? 9.516 -13 -20.281 1 88.75 181 ALA B C 1
ATOM 4304 O O . ALA B 1 181 ? 8.492 -13.188 -19.609 1 88.75 181 ALA B O 1
ATOM 4305 N N . GLY B 1 182 ? 9.5 -12.234 -21.375 1 92.5 182 GLY B N 1
ATOM 4306 C CA . GLY B 1 182 ? 8.391 -11.336 -21.625 1 92.5 182 GLY B CA 1
ATOM 4307 C C . GLY B 1 182 ? 8.375 -10.133 -20.703 1 92.5 182 GLY B C 1
ATOM 4308 O O . GLY B 1 182 ? 9.297 -9.312 -20.719 1 92.5 182 GLY B O 1
ATOM 4309 N N . LEU B 1 183 ? 7.379 -10.109 -19.906 1 94.75 183 LEU B N 1
ATOM 4310 C CA . LEU B 1 183 ? 7.277 -9.039 -18.938 1 94.75 183 LEU B CA 1
ATOM 4311 C C . LEU B 1 183 ? 8.258 -9.258 -17.781 1 94.75 183 LEU B C 1
ATOM 4313 O O . LEU B 1 183 ? 8.719 -10.383 -17.562 1 94.75 183 LEU B O 1
ATOM 4317 N N . GLY B 1 184 ? 8.641 -8.18 -17.094 1 96.25 184 GLY B N 1
ATOM 4318 C CA . GLY B 1 184 ? 9.547 -8.242 -15.953 1 96.25 184 GLY B CA 1
ATOM 4319 C C . GLY B 1 184 ? 8.852 -8.609 -14.656 1 96.25 184 GLY B C 1
ATOM 4320 O O . GLY B 1 184 ? 8.25 -9.68 -14.555 1 96.25 184 GLY B O 1
ATOM 4321 N N . ALA B 1 185 ? 8.867 -7.641 -13.688 1 96.81 185 ALA B N 1
ATOM 4322 C CA . ALA B 1 185 ? 8.234 -7.871 -12.391 1 96.81 185 ALA B CA 1
ATOM 4323 C C . ALA B 1 185 ? 6.754 -8.211 -12.562 1 96.81 185 ALA B C 1
ATOM 4325 O O . ALA B 1 185 ? 6.199 -8.992 -11.789 1 96.81 185 ALA B O 1
ATOM 4326 N N . LEU B 1 186 ? 6.078 -7.668 -13.523 1 96.38 186 LEU B N 1
ATOM 4327 C CA . LEU B 1 186 ? 4.66 -7.926 -13.773 1 96.38 186 LEU B CA 1
ATOM 4328 C C . LEU B 1 186 ? 4.418 -9.406 -14.062 1 96.38 186 LEU B C 1
ATOM 4330 O O . LEU B 1 186 ? 3.564 -10.031 -13.43 1 96.38 186 LEU B O 1
ATOM 4334 N N . GLY B 1 187 ? 5.18 -9.891 -14.977 1 93.62 187 GLY B N 1
ATOM 4335 C CA . GLY B 1 187 ? 5.008 -11.281 -15.367 1 93.62 187 GLY B CA 1
ATOM 4336 C C . GLY B 1 187 ? 5.52 -12.258 -14.328 1 93.62 187 GLY B C 1
ATOM 4337 O O . GLY B 1 187 ? 4.906 -13.305 -14.094 1 93.62 187 GLY B O 1
ATOM 4338 N N . ASP B 1 188 ? 6.59 -11.914 -13.664 1 92.5 188 ASP B N 1
ATOM 4339 C CA . ASP B 1 188 ? 7.289 -12.805 -12.742 1 92.5 188 ASP B CA 1
ATOM 4340 C C . ASP B 1 188 ? 6.586 -12.867 -11.391 1 92.5 188 ASP B C 1
ATOM 4342 O O . ASP B 1 188 ? 6.457 -13.938 -10.797 1 92.5 188 ASP B O 1
ATOM 4346 N N . LEU B 1 189 ? 6.207 -11.672 -10.953 1 95.56 189 LEU B N 1
ATOM 4347 C CA . LEU B 1 189 ? 5.742 -11.562 -9.578 1 95.56 189 LEU B CA 1
ATOM 4348 C C . LEU B 1 189 ? 4.273 -11.156 -9.523 1 95.56 189 LEU B C 1
ATOM 4350 O O . LEU B 1 189 ? 3.459 -11.844 -8.906 1 95.56 189 LEU B O 1
ATOM 4354 N N . ALA B 1 190 ? 3.912 -10.18 -10.281 1 97.19 190 ALA B N 1
ATOM 4355 C CA . ALA B 1 190 ? 2.572 -9.609 -10.156 1 97.19 190 ALA B CA 1
ATOM 4356 C C . ALA B 1 190 ? 1.509 -10.617 -10.594 1 97.19 190 ALA B C 1
ATOM 4358 O O . ALA B 1 190 ? 0.358 -10.539 -10.156 1 97.19 190 ALA B O 1
ATOM 4359 N N . ALA B 1 191 ? 1.856 -11.539 -11.484 1 97.5 191 ALA B N 1
ATOM 4360 C CA . ALA B 1 191 ? 0.899 -12.562 -11.883 1 97.5 191 ALA B CA 1
ATOM 4361 C C . ALA B 1 191 ? 0.275 -13.242 -10.672 1 97.5 191 ALA B C 1
ATOM 4363 O O . ALA B 1 191 ? -0.924 -13.531 -10.656 1 97.5 191 ALA B O 1
ATOM 4364 N N . HIS B 1 192 ? 1.081 -13.414 -9.641 1 97.44 192 HIS B N 1
ATOM 4365 C CA . HIS B 1 192 ? 0.609 -14.07 -8.43 1 97.44 192 HIS B CA 1
ATOM 4366 C C . HIS B 1 192 ? -0.391 -13.188 -7.684 1 97.44 192 HIS B C 1
ATOM 4368 O O . HIS B 1 192 ? -1.438 -13.672 -7.242 1 97.44 192 HIS B O 1
ATOM 4374 N N . ILE B 1 193 ? -0.09 -11.914 -7.527 1 98.19 193 ILE B N 1
ATOM 4375 C CA . ILE B 1 193 ? -0.956 -11.07 -6.711 1 98.19 193 ILE B CA 1
ATOM 4376 C C . ILE B 1 193 ? -2.223 -10.727 -7.488 1 98.19 193 ILE B C 1
ATOM 4378 O O . ILE B 1 193 ? -3.299 -10.586 -6.902 1 98.19 193 ILE B O 1
ATOM 4382 N N . VAL B 1 194 ? -2.09 -10.656 -8.805 1 98.44 194 VAL B N 1
ATOM 4383 C CA . VAL B 1 194 ? -3.285 -10.484 -9.625 1 98.44 194 VAL B CA 1
ATOM 4384 C C . VAL B 1 194 ? -4.207 -11.688 -9.461 1 98.44 194 VAL B C 1
ATOM 4386 O O . VAL B 1 194 ? -5.414 -11.531 -9.266 1 98.44 194 VAL B O 1
ATOM 4389 N N . ASN B 1 195 ? -3.641 -12.883 -9.562 1 98.12 195 ASN B N 1
ATOM 4390 C CA . ASN B 1 195 ? -4.434 -14.086 -9.32 1 98.12 195 ASN B CA 1
ATOM 4391 C C . ASN B 1 195 ? -5.078 -14.062 -7.934 1 98.12 195 ASN B C 1
ATOM 4393 O O . ASN B 1 195 ? -6.258 -14.383 -7.789 1 98.12 195 ASN B O 1
ATOM 4397 N N . MET B 1 196 ? -4.316 -13.672 -6.926 1 97.88 196 MET B N 1
ATOM 4398 C CA . MET B 1 196 ? -4.816 -13.594 -5.559 1 97.88 196 MET B CA 1
ATOM 4399 C C . MET B 1 196 ? -5.965 -12.602 -5.453 1 97.88 196 MET B C 1
ATOM 4401 O O . MET B 1 196 ? -6.973 -12.867 -4.793 1 97.88 196 MET B O 1
ATOM 4405 N N . ALA B 1 197 ? -5.766 -11.445 -6.102 1 98.69 197 ALA B N 1
ATOM 4406 C CA . ALA B 1 197 ? -6.805 -10.422 -6.09 1 98.69 197 ALA B CA 1
ATOM 4407 C C . ALA B 1 197 ? -8.109 -10.953 -6.672 1 98.69 197 ALA B C 1
ATOM 4409 O O . ALA B 1 197 ? -9.18 -10.75 -6.094 1 98.69 197 ALA B O 1
ATOM 4410 N N . GLN B 1 198 ? -7.996 -11.625 -7.793 1 98.25 198 GLN B N 1
ATOM 4411 C CA . GLN B 1 198 ? -9.188 -12.156 -8.438 1 98.25 198 GLN B CA 1
ATOM 4412 C C . GLN B 1 198 ? -9.773 -13.32 -7.648 1 98.25 198 GLN B C 1
ATOM 4414 O O . GLN B 1 198 ? -10.992 -13.531 -7.648 1 98.25 198 GLN B O 1
ATOM 4419 N N . TYR B 1 199 ? -8.945 -14.125 -6.98 1 97.94 199 TYR B N 1
ATOM 4420 C CA . TYR B 1 199 ? -9.383 -15.227 -6.125 1 97.94 199 TYR B CA 1
ATOM 4421 C C . TYR B 1 199 ? -10.172 -14.711 -4.93 1 97.94 199 TYR B C 1
ATOM 4423 O O . TYR B 1 199 ? -11.219 -15.266 -4.582 1 97.94 199 TYR B O 1
ATOM 4431 N N . LEU B 1 200 ? -9.727 -13.625 -4.297 1 98.56 200 LEU B N 1
ATOM 4432 C CA . LEU B 1 200 ? -10.289 -13.148 -3.039 1 98.56 200 LEU B CA 1
ATOM 4433 C C . LEU B 1 200 ? -11.438 -12.172 -3.289 1 98.56 200 LEU B C 1
ATOM 4435 O O . LEU B 1 200 ? -12.438 -12.188 -2.57 1 98.56 200 LEU B O 1
ATOM 4439 N N . VAL B 1 201 ? -11.32 -11.32 -4.32 1 98.44 201 VAL B N 1
ATOM 4440 C CA . VAL B 1 201 ? -12.25 -10.211 -4.484 1 98.44 201 VAL B CA 1
ATOM 4441 C C . VAL B 1 201 ? -13.148 -10.453 -5.691 1 98.44 201 VAL B C 1
ATOM 4443 O O . VAL B 1 201 ? -14.367 -10.25 -5.621 1 98.44 201 VAL B O 1
ATOM 4446 N N . GLY B 1 202 ? -12.617 -10.875 -6.812 1 97.88 202 GLY B N 1
ATOM 4447 C CA . GLY B 1 202 ? -13.352 -11.086 -8.047 1 97.88 202 GLY B CA 1
ATOM 4448 C C . GLY B 1 202 ? -12.656 -10.508 -9.266 1 97.88 202 GLY B C 1
ATOM 4449 O O . GLY B 1 202 ? -11.516 -10.047 -9.172 1 97.88 202 GLY B O 1
ATOM 4450 N N . ASP B 1 203 ? -13.352 -10.445 -10.352 1 98.06 203 ASP B N 1
ATOM 4451 C CA . ASP B 1 203 ? -12.766 -10.062 -11.633 1 98.06 203 ASP B CA 1
ATOM 4452 C C . ASP B 1 203 ? -12.367 -8.586 -11.625 1 98.06 203 ASP B C 1
ATOM 4454 O O . ASP B 1 203 ? -13.133 -7.73 -11.188 1 98.06 203 ASP B O 1
ATOM 4458 N N . ILE B 1 204 ? -11.18 -8.328 -12.07 1 98.62 204 ILE B N 1
ATOM 4459 C CA . ILE B 1 204 ? -10.719 -6.969 -12.32 1 98.62 204 ILE B CA 1
ATOM 4460 C C . ILE B 1 204 ? -11.266 -6.477 -13.656 1 98.62 204 ILE B C 1
ATOM 4462 O O . ILE B 1 204 ? -11.062 -7.121 -14.695 1 98.62 204 ILE B O 1
ATOM 4466 N N . ALA B 1 205 ? -11.945 -5.355 -13.641 1 98.56 205 ALA B N 1
ATOM 4467 C CA . ALA B 1 205 ? -12.641 -4.867 -14.836 1 98.56 205 ALA B CA 1
ATOM 4468 C C . ALA B 1 205 ? -11.781 -3.863 -15.594 1 98.56 205 ALA B C 1
ATOM 4470 O O . ALA B 1 205 ? -11.789 -3.838 -16.828 1 98.56 205 ALA B O 1
ATOM 4471 N N . SER B 1 206 ? -11.094 -3.002 -14.922 1 98 206 SER B N 1
ATOM 4472 C CA . SER B 1 206 ? -10.25 -1.992 -15.547 1 98 206 SER B CA 1
ATOM 4473 C C . SER B 1 206 ? -9.016 -1.697 -14.703 1 98 206 SER B C 1
ATOM 4475 O O . SER B 1 206 ? -9 -1.967 -13.5 1 98 206 SER B O 1
ATOM 4477 N N . VAL B 1 207 ? -7.996 -1.217 -15.438 1 98.12 207 VAL B N 1
ATOM 4478 C CA . VAL B 1 207 ? -6.727 -0.982 -14.758 1 98.12 207 VAL B CA 1
ATOM 4479 C C . VAL B 1 207 ? -6.094 0.308 -15.281 1 98.12 207 VAL B C 1
ATOM 4481 O O . VAL B 1 207 ? -6.398 0.75 -16.391 1 98.12 207 VAL B O 1
ATOM 4484 N N . CYS B 1 208 ? -5.281 0.939 -14.484 1 97.75 208 CYS B N 1
ATOM 4485 C CA . CYS B 1 208 ? -4.324 1.977 -14.852 1 97.75 208 CYS B CA 1
ATOM 4486 C C . CYS B 1 208 ? -2.947 1.676 -14.273 1 97.75 208 CYS B C 1
ATOM 4488 O O . CYS B 1 208 ? -2.795 1.556 -13.055 1 97.75 208 CYS B O 1
ATOM 4490 N N . GLY B 1 209 ? -1.993 1.53 -15.156 1 97.62 209 GLY B N 1
ATOM 4491 C CA . GLY B 1 209 ? -0.705 1.026 -14.703 1 97.62 209 GLY B CA 1
ATOM 4492 C C . GLY B 1 209 ? 0.434 1.997 -14.953 1 97.62 209 GLY B C 1
ATOM 4493 O O . GLY B 1 209 ? 0.31 2.912 -15.773 1 97.62 209 GLY B O 1
ATOM 4494 N N . ASP B 1 210 ? 1.518 1.888 -14.203 1 98.19 210 ASP B N 1
ATOM 4495 C CA . ASP B 1 210 ? 2.773 2.623 -14.312 1 98.19 210 ASP B CA 1
ATOM 4496 C C . ASP B 1 210 ? 3.973 1.7 -14.109 1 98.19 210 ASP B C 1
ATOM 4498 O O . ASP B 1 210 ? 4.16 1.152 -13.023 1 98.19 210 ASP B O 1
ATOM 4502 N N . LEU B 1 211 ? 4.754 1.488 -15.164 1 98.25 211 LEU B N 1
ATOM 4503 C CA . LEU B 1 211 ? 5.902 0.59 -15.141 1 98.25 211 LEU B CA 1
ATOM 4504 C C . LEU B 1 211 ? 7.207 1.378 -15.125 1 98.25 211 LEU B C 1
ATOM 4506 O O . LEU B 1 211 ? 7.266 2.504 -15.625 1 98.25 211 LEU B O 1
ATOM 4510 N N . GLN B 1 212 ? 8.281 0.774 -14.539 1 98.06 212 GLN B N 1
ATOM 4511 C CA . GLN B 1 212 ? 9.578 1.442 -14.508 1 98.06 212 GLN B CA 1
ATOM 4512 C C . GLN B 1 212 ? 10.719 0.428 -14.484 1 98.06 212 GLN B C 1
ATOM 4514 O O . GLN B 1 212 ? 10.617 -0.605 -13.82 1 98.06 212 GLN B O 1
ATOM 4519 N N . THR B 1 213 ? 11.719 0.674 -15.289 1 97.75 213 THR B N 1
ATOM 4520 C CA . THR B 1 213 ? 13 -0.011 -15.18 1 97.75 213 THR B CA 1
ATOM 4521 C C . THR B 1 213 ? 14.031 0.873 -14.469 1 97.75 213 THR B C 1
ATOM 4523 O O . THR B 1 213 ? 14.531 1.838 -15.055 1 97.75 213 THR B O 1
ATOM 4526 N N . VAL B 1 214 ? 14.336 0.567 -13.25 1 97.12 214 VAL B N 1
ATOM 4527 C CA . VAL B 1 214 ? 15.25 1.362 -12.43 1 97.12 214 VAL B CA 1
ATOM 4528 C C . VAL B 1 214 ? 16.688 0.999 -12.766 1 97.12 214 VAL B C 1
ATOM 4530 O O . VAL B 1 214 ? 17.531 1.881 -12.984 1 97.12 214 VAL B O 1
ATOM 4533 N N . ILE B 1 215 ? 16.984 -0.264 -12.711 1 96.69 215 ILE B N 1
ATOM 4534 C CA . ILE B 1 215 ? 18.297 -0.764 -13.102 1 96.69 215 ILE B CA 1
ATOM 4535 C C . ILE B 1 215 ? 18.312 -1.119 -14.586 1 96.69 215 ILE B C 1
ATOM 4537 O O . ILE B 1 215 ? 17.875 -2.211 -14.969 1 96.69 215 ILE B O 1
ATOM 4541 N N . THR B 1 216 ? 18.891 -0.283 -15.422 1 97 216 THR B N 1
ATOM 4542 C CA . THR B 1 216 ? 18.703 -0.339 -16.859 1 97 216 THR B CA 1
ATOM 4543 C C . THR B 1 216 ? 19.766 -1.209 -17.516 1 97 216 THR B C 1
ATOM 4545 O O . THR B 1 216 ? 19.641 -1.577 -18.688 1 97 216 THR B O 1
ATOM 4548 N N . GLN B 1 217 ? 20.812 -1.504 -16.797 1 97.19 217 GLN B N 1
ATOM 4549 C CA . GLN B 1 217 ? 21.891 -2.336 -17.328 1 97.19 217 GLN B CA 1
ATOM 4550 C C . GLN B 1 217 ? 22.406 -3.291 -16.25 1 97.19 217 GLN B C 1
ATOM 4552 O O . GLN B 1 217 ? 22.359 -2.988 -15.062 1 97.19 217 GLN B O 1
ATOM 4557 N N . ARG B 1 218 ? 22.875 -4.426 -16.719 1 97.12 218 ARG B N 1
ATOM 4558 C CA . ARG B 1 218 ? 23.516 -5.426 -15.867 1 97.12 218 ARG B CA 1
ATOM 4559 C C . ARG B 1 218 ? 24.688 -6.078 -16.578 1 97.12 218 ARG B C 1
ATOM 4561 O O . ARG B 1 218 ? 24.734 -6.125 -17.812 1 97.12 218 ARG B O 1
ATOM 4568 N N . PRO B 1 219 ? 25.688 -6.531 -15.719 1 96.69 219 PRO B N 1
ATOM 4569 C CA . PRO B 1 219 ? 26.797 -7.223 -16.359 1 96.69 219 PRO B CA 1
ATOM 4570 C C . PRO B 1 219 ? 26.375 -8.547 -17.016 1 96.69 219 PRO B C 1
ATOM 4572 O O . PRO B 1 219 ? 25.453 -9.203 -16.531 1 96.69 219 PRO B O 1
ATOM 4575 N N . THR B 1 220 ? 27.109 -8.938 -18.078 1 95.06 220 THR B N 1
ATOM 4576 C CA . THR B 1 220 ? 26.781 -10.156 -18.812 1 95.06 220 THR B CA 1
ATOM 4577 C C . THR B 1 220 ? 27.141 -11.391 -17.984 1 95.06 220 THR B C 1
ATOM 4579 O O . THR B 1 220 ? 26.625 -12.484 -18.219 1 95.06 220 THR B O 1
ATOM 4582 N N . ALA B 1 221 ? 28.156 -11.211 -17.125 1 93 221 ALA B N 1
ATOM 4583 C CA . ALA B 1 221 ? 28.594 -12.219 -16.172 1 93 221 ALA B CA 1
ATOM 4584 C C . ALA B 1 221 ? 29.125 -11.57 -14.891 1 93 221 ALA B C 1
ATOM 4586 O O . ALA B 1 221 ? 29.344 -10.359 -14.852 1 93 221 ALA B O 1
ATOM 4587 N N . LEU B 1 222 ? 29.203 -12.383 -13.906 1 89.12 222 LEU B N 1
ATOM 4588 C CA . LEU B 1 222 ? 29.703 -11.828 -12.648 1 89.12 222 LEU B CA 1
ATOM 4589 C C . LEU B 1 222 ? 31.078 -11.188 -12.852 1 89.12 222 LEU B C 1
ATOM 4591 O O . LEU B 1 222 ? 32 -11.844 -13.312 1 89.12 222 LEU B O 1
ATOM 4595 N N . GLY B 1 223 ? 31.172 -9.953 -12.578 1 89.44 223 GLY B N 1
ATOM 4596 C CA . GLY B 1 223 ? 32.438 -9.242 -12.664 1 89.44 223 GLY B CA 1
ATOM 4597 C C . GLY B 1 223 ? 32.812 -8.844 -14.078 1 89.44 223 GLY B C 1
ATOM 4598 O O . GLY B 1 223 ? 33.906 -8.305 -14.312 1 89.44 223 GLY B O 1
ATOM 4599 N N . SER B 1 224 ? 31.969 -9.078 -14.969 1 92 224 SER B N 1
ATOM 4600 C CA . SER B 1 224 ? 32.25 -8.758 -16.359 1 92 224 SER B CA 1
ATOM 4601 C C . SER B 1 224 ? 32.219 -7.25 -16.594 1 92 224 SER B C 1
ATOM 4603 O O . SER B 1 224 ? 31.469 -6.52 -15.953 1 92 224 SER B O 1
ATOM 4605 N N . SER B 1 225 ? 33.031 -6.746 -17.469 1 93.81 225 SER B N 1
ATOM 4606 C CA . SER B 1 225 ? 33.031 -5.348 -17.875 1 93.81 225 SER B CA 1
ATOM 4607 C C . SER B 1 225 ? 31.984 -5.094 -18.969 1 93.81 225 SER B C 1
ATOM 4609 O O . SER B 1 225 ? 31.703 -3.941 -19.312 1 93.81 225 SER B O 1
ATOM 4611 N N . GLU B 1 226 ? 31.562 -6.152 -19.5 1 95.44 226 GLU B N 1
ATOM 4612 C CA . GLU B 1 226 ? 30.516 -6.039 -20.516 1 95.44 226 GLU B CA 1
ATOM 4613 C C . GLU B 1 226 ? 29.125 -6.012 -19.891 1 95.44 226 GLU B C 1
ATOM 4615 O O . GLU B 1 226 ? 28.797 -6.879 -19.078 1 95.44 226 GLU B O 1
ATOM 4620 N N . TRP B 1 227 ? 28.438 -5.004 -20.25 1 96 227 TRP B N 1
ATOM 4621 C CA . TRP B 1 227 ? 27.109 -4.809 -19.703 1 96 227 TRP B CA 1
ATOM 4622 C C . TRP B 1 227 ? 26.047 -4.918 -20.781 1 96 227 TRP B C 1
ATOM 4624 O O . TRP B 1 227 ? 26.328 -4.668 -21.969 1 96 227 TRP B O 1
ATOM 4634 N N . VAL B 1 228 ? 24.891 -5.422 -20.391 1 96.25 228 VAL B N 1
ATOM 4635 C CA . VAL B 1 228 ? 23.766 -5.539 -21.328 1 96.25 228 VAL B CA 1
ATOM 4636 C C . VAL B 1 228 ? 22.578 -4.738 -20.812 1 96.25 228 VAL B C 1
ATOM 4638 O O . VAL B 1 228 ? 22.469 -4.488 -19.609 1 96.25 228 VAL B O 1
ATOM 4641 N N . GLN B 1 229 ? 21.766 -4.34 -21.766 1 96.88 229 GLN B N 1
ATOM 4642 C CA . GLN B 1 229 ? 20.562 -3.592 -21.422 1 96.88 229 GLN B CA 1
ATOM 4643 C C . GLN B 1 229 ? 19.484 -4.512 -20.828 1 96.88 229 GLN B C 1
ATOM 4645 O O . GLN B 1 229 ? 19.281 -5.617 -21.328 1 96.88 229 GLN B O 1
ATOM 4650 N N . VAL B 1 230 ? 18.922 -4.105 -19.703 1 96.69 230 VAL B N 1
ATOM 4651 C CA . VAL B 1 230 ? 17.734 -4.766 -19.156 1 96.69 230 VAL B CA 1
ATOM 4652 C C . VAL B 1 230 ? 16.5 -4.312 -19.938 1 96.69 230 VAL B C 1
ATOM 4654 O O . VAL B 1 230 ? 16.25 -3.113 -20.062 1 96.69 230 VAL B O 1
ATOM 4657 N N . GLU B 1 231 ? 15.609 -5.277 -20.391 1 95.44 231 GLU B N 1
ATOM 4658 C CA . GLU B 1 231 ? 14.594 -4.93 -21.375 1 95.44 231 GLU B CA 1
ATOM 4659 C C . GLU B 1 231 ? 13.211 -4.863 -20.75 1 95.44 231 GLU B C 1
ATOM 4661 O O . GLU B 1 231 ? 12.25 -4.43 -21.391 1 95.44 231 GLU B O 1
ATOM 4666 N N . ASN B 1 232 ? 13.078 -5.316 -19.516 1 95.38 232 ASN B N 1
ATOM 4667 C CA . ASN B 1 232 ? 11.766 -5.359 -18.891 1 95.38 232 ASN B CA 1
ATOM 4668 C C . ASN B 1 232 ? 11.781 -4.719 -17.5 1 95.38 232 ASN B C 1
ATOM 4670 O O . ASN B 1 232 ? 12.852 -4.438 -16.953 1 95.38 232 ASN B O 1
ATOM 4674 N N . GLU B 1 233 ? 10.688 -4.426 -17.016 1 97.19 233 GLU B N 1
ATOM 4675 C CA . GLU B 1 233 ? 10.523 -3.539 -15.867 1 97.19 233 GLU B CA 1
ATOM 4676 C C . GLU B 1 233 ? 10.93 -4.234 -14.578 1 97.19 233 GLU B C 1
ATOM 4678 O O . GLU B 1 233 ? 10.68 -5.43 -14.398 1 97.19 233 GLU B O 1
ATOM 4683 N N . ASP B 1 234 ? 11.469 -3.389 -13.586 1 96.31 234 ASP B N 1
ATOM 4684 C CA . ASP B 1 234 ? 11.82 -3.846 -12.25 1 96.31 234 ASP B CA 1
ATOM 4685 C C . ASP B 1 234 ? 10.625 -3.748 -11.305 1 96.31 234 ASP B C 1
ATOM 4687 O O . ASP B 1 234 ? 10.57 -4.438 -10.281 1 96.31 234 ASP B O 1
ATOM 4691 N N . GLN B 1 235 ? 9.859 -2.789 -11.609 1 98 235 GLN B N 1
ATOM 4692 C CA . GLN B 1 235 ? 8.711 -2.557 -10.734 1 98 235 GLN B CA 1
ATOM 4693 C C . GLN B 1 235 ? 7.523 -2.018 -11.531 1 98 235 GLN B C 1
ATOM 4695 O O . GLN B 1 235 ? 7.695 -1.462 -12.617 1 98 235 GLN B O 1
ATOM 4700 N N . ALA B 1 236 ? 6.387 -2.266 -10.992 1 98.31 236 ALA B N 1
ATOM 4701 C CA . ALA B 1 236 ? 5.141 -1.814 -11.602 1 98.31 236 ALA B CA 1
ATOM 4702 C C . ALA B 1 236 ? 4.07 -1.563 -10.539 1 98.31 236 ALA B C 1
ATOM 4704 O O . ALA B 1 236 ? 4.121 -2.145 -9.453 1 98.31 236 ALA B O 1
ATOM 4705 N N . HIS B 1 237 ? 3.184 -0.648 -10.859 1 97.75 237 HIS B N 1
ATOM 4706 C CA . HIS B 1 237 ? 2.031 -0.273 -10.055 1 97.75 237 HIS B CA 1
ATOM 4707 C C . HIS B 1 237 ? 0.759 -0.222 -10.891 1 97.75 237 HIS B C 1
ATOM 4709 O O . HIS B 1 237 ? 0.798 0.162 -12.062 1 97.75 237 HIS B O 1
ATOM 4715 N N . ALA B 1 238 ? -0.314 -0.583 -10.258 1 98.44 238 ALA B N 1
ATOM 4716 C CA . ALA B 1 238 ? -1.578 -0.474 -10.977 1 98.44 238 ALA B CA 1
ATOM 4717 C C . ALA B 1 238 ? -2.732 -0.18 -10.023 1 98.44 238 ALA B C 1
ATOM 4719 O O . ALA B 1 238 ? -2.828 -0.78 -8.953 1 98.44 238 ALA B O 1
ATOM 4720 N N . MET B 1 239 ? -3.527 0.815 -10.336 1 98.5 239 MET B N 1
ATOM 4721 C CA . MET B 1 239 ? -4.867 0.912 -9.758 1 98.5 239 MET B CA 1
ATOM 4722 C C . MET B 1 239 ? -5.836 -0.018 -10.484 1 98.5 239 MET B C 1
ATOM 4724 O O . MET B 1 239 ? -5.766 -0.163 -11.703 1 98.5 239 MET B O 1
ATOM 4728 N N . VAL B 1 240 ? -6.695 -0.617 -9.711 1 98.56 240 VAL B N 1
ATOM 4729 C CA . VAL B 1 240 ? -7.621 -1.576 -10.305 1 98.56 240 VAL B CA 1
ATOM 4730 C C . VAL B 1 240 ? -9.047 -1.262 -9.859 1 98.56 240 VAL B C 1
ATOM 4732 O O . VAL B 1 240 ? -9.273 -0.829 -8.719 1 98.56 240 VAL B O 1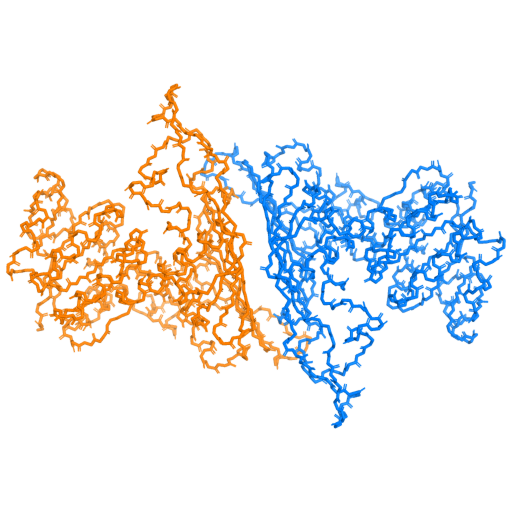
ATOM 4735 N N . ARG B 1 241 ? -9.969 -1.431 -10.75 1 98.56 241 ARG B N 1
ATOM 4736 C CA . ARG B 1 241 ? -11.398 -1.458 -10.477 1 98.56 241 ARG B CA 1
ATOM 4737 C C . ARG B 1 241 ? -11.977 -2.852 -10.703 1 98.56 241 ARG B C 1
ATOM 4739 O O . ARG B 1 241 ? -11.82 -3.418 -11.789 1 98.56 241 ARG B O 1
ATOM 4746 N N . PHE B 1 242 ? -12.547 -3.381 -9.68 1 98.69 242 PHE B N 1
ATOM 4747 C CA . PHE B 1 242 ? -13.164 -4.699 -9.781 1 98.69 242 PHE B CA 1
ATOM 4748 C C . PHE B 1 242 ? -14.57 -4.594 -10.359 1 98.69 242 PHE B C 1
ATOM 4750 O O . PHE B 1 242 ? -15.234 -3.562 -10.211 1 98.69 242 PHE B O 1
ATOM 4757 N N . ALA B 1 243 ? -15.039 -5.688 -10.93 1 98.25 243 ALA B N 1
ATOM 4758 C CA . ALA B 1 243 ? -16.406 -5.738 -11.453 1 98.25 243 ALA B CA 1
ATOM 4759 C C . ALA B 1 243 ? -17.422 -5.523 -10.336 1 98.25 243 ALA B C 1
ATOM 4761 O O . ALA B 1 243 ? -18.5 -4.98 -10.578 1 98.25 243 ALA B O 1
ATOM 4762 N N . SER B 1 244 ? -17.125 -5.891 -9.117 1 97.12 244 SER B N 1
ATOM 4763 C CA . SER B 1 244 ? -18.016 -5.77 -7.965 1 97.12 244 SER B CA 1
ATOM 4764 C C . SER B 1 244 ? -18.156 -4.316 -7.531 1 97.12 244 SER B C 1
ATOM 4766 O O . SER B 1 244 ? -19.047 -3.986 -6.746 1 97.12 244 SER B O 1
ATOM 4768 N N . GLY B 1 245 ? -17.312 -3.479 -7.984 1 97.19 245 GLY B N 1
ATOM 4769 C CA . GLY B 1 245 ? -17.312 -2.086 -7.562 1 97.19 245 GLY B CA 1
ATOM 4770 C C . GLY B 1 245 ? -16.172 -1.748 -6.617 1 97.19 245 GLY B C 1
ATOM 4771 O O . GLY B 1 245 ? -15.867 -0.573 -6.41 1 97.19 245 GLY B O 1
ATOM 4772 N N . ALA B 1 246 ? -15.539 -2.758 -6.031 1 98 246 ALA B N 1
ATOM 4773 C CA . ALA B 1 246 ? -14.375 -2.52 -5.18 1 98 246 ALA B CA 1
ATOM 4774 C C . ALA B 1 246 ? -13.242 -1.866 -5.969 1 98 246 ALA B C 1
ATOM 4776 O O . ALA B 1 246 ? -13.18 -1.988 -7.195 1 98 246 ALA B O 1
ATOM 4777 N N . ARG B 1 247 ? -12.453 -1.087 -5.301 1 98.06 247 ARG B N 1
ATOM 4778 C CA . ARG B 1 247 ? -11.25 -0.495 -5.871 1 98.06 247 ARG B CA 1
ATOM 4779 C C . ARG B 1 247 ? -9.992 -1.067 -5.223 1 98.06 247 ARG B C 1
ATOM 4781 O O . ARG B 1 247 ? -10.078 -1.746 -4.195 1 98.06 247 ARG B O 1
ATOM 4788 N N . GLY B 1 248 ? -8.891 -0.877 -5.863 1 97.69 248 GLY B N 1
ATOM 4789 C CA . GLY B 1 248 ? -7.688 -1.4 -5.238 1 97.69 248 GLY B CA 1
ATOM 4790 C C . GLY B 1 248 ? -6.414 -0.932 -5.91 1 97.69 248 GLY B C 1
ATOM 4791 O O . GLY B 1 248 ? -6.457 -0.158 -6.871 1 97.69 248 GLY B O 1
ATOM 4792 N N . VAL B 1 249 ? -5.309 -1.324 -5.32 1 98.62 249 VAL B N 1
ATOM 4793 C CA . VAL B 1 249 ? -3.963 -1.044 -5.805 1 98.62 249 VAL B CA 1
ATOM 4794 C C . VAL B 1 249 ? -3.119 -2.316 -5.75 1 98.62 249 VAL B C 1
ATOM 4796 O O . VAL B 1 249 ? -3.184 -3.07 -4.777 1 98.62 249 VAL B O 1
ATOM 4799 N N . ILE B 1 250 ? -2.357 -2.561 -6.793 1 98.5 250 ILE B N 1
ATOM 4800 C CA . ILE B 1 250 ? -1.402 -3.662 -6.863 1 98.5 250 ILE B CA 1
ATOM 4801 C C . ILE B 1 250 ? -0.002 -3.115 -7.133 1 98.5 250 ILE B C 1
ATOM 4803 O O . ILE B 1 250 ? 0.171 -2.217 -7.957 1 98.5 250 ILE B O 1
ATOM 4807 N N . GLU B 1 251 ? 0.956 -3.637 -6.398 1 98.5 251 GLU B N 1
ATOM 4808 C CA . GLU B 1 251 ? 2.354 -3.271 -6.609 1 98.5 251 GLU B CA 1
ATOM 4809 C C . GLU B 1 251 ? 3.236 -4.512 -6.727 1 98.5 251 GLU B C 1
ATOM 4811 O O . GLU B 1 251 ? 2.977 -5.527 -6.078 1 98.5 251 GLU B O 1
ATOM 4816 N N . THR B 1 252 ? 4.27 -4.359 -7.531 1 98.5 252 THR B N 1
ATOM 4817 C CA . THR B 1 252 ? 5.258 -5.43 -7.648 1 98.5 252 THR B CA 1
ATOM 4818 C C . THR B 1 252 ? 6.648 -4.855 -7.898 1 98.5 252 THR B C 1
ATOM 4820 O O . THR B 1 252 ? 6.789 -3.811 -8.539 1 98.5 252 THR B O 1
ATOM 4823 N N . SER B 1 253 ? 7.629 -5.535 -7.324 1 98.5 253 SER B N 1
ATOM 4824 C CA . SER B 1 253 ? 9.016 -5.102 -7.484 1 98.5 253 SER B CA 1
ATOM 4825 C C . SER B 1 253 ? 9.977 -6.27 -7.305 1 98.5 253 SER B C 1
ATOM 4827 O O . SER B 1 253 ? 9.789 -7.109 -6.422 1 98.5 253 SER B O 1
ATOM 4829 N N . ARG B 1 254 ? 11 -6.312 -8.172 1 97.19 254 ARG B N 1
ATOM 4830 C CA . ARG B 1 254 ? 12.094 -7.262 -7.98 1 97.19 254 ARG B CA 1
ATOM 4831 C C . ARG B 1 254 ? 13.289 -6.59 -7.305 1 97.19 254 ARG B C 1
ATOM 4833 O O . ARG B 1 254 ? 14.359 -7.191 -7.18 1 97.19 254 ARG B O 1
ATOM 4840 N N . ILE B 1 255 ? 13.133 -5.281 -6.941 1 96.81 255 ILE B N 1
ATOM 4841 C CA . ILE B 1 255 ? 14.242 -4.535 -6.348 1 96.81 255 ILE B CA 1
ATOM 4842 C C . ILE B 1 255 ? 13.781 -3.877 -5.051 1 96.81 255 ILE B C 1
ATOM 4844 O O . ILE B 1 255 ? 14.297 -2.822 -4.664 1 96.81 255 ILE B O 1
ATOM 4848 N N . ALA B 1 256 ? 12.758 -4.348 -4.41 1 97.5 256 ALA B N 1
ATOM 4849 C CA . ALA B 1 256 ? 12.266 -3.836 -3.135 1 97.5 256 ALA B CA 1
ATOM 4850 C C . ALA B 1 256 ? 13.156 -4.297 -1.983 1 97.5 256 ALA B C 1
ATOM 4852 O O . ALA B 1 256 ? 12.859 -5.297 -1.324 1 97.5 256 ALA B O 1
ATOM 4853 N N . CYS B 1 257 ? 14.133 -3.525 -1.652 1 96.19 257 CYS B N 1
ATOM 4854 C CA . CYS B 1 257 ? 15.117 -3.902 -0.649 1 96.19 257 CYS B CA 1
ATOM 4855 C C . CYS B 1 257 ? 14.445 -4.289 0.662 1 96.19 257 CYS B C 1
ATOM 4857 O O . CYS B 1 257 ? 13.633 -3.533 1.193 1 96.19 257 CYS B O 1
ATOM 4859 N N . GLY B 1 258 ? 14.781 -5.473 1.093 1 94.81 258 GLY B N 1
ATOM 4860 C CA . GLY B 1 258 ? 14.289 -5.945 2.375 1 94.81 258 GLY B CA 1
ATOM 4861 C C . GLY B 1 258 ? 13.102 -6.891 2.246 1 94.81 258 GLY B C 1
ATOM 4862 O O . GLY B 1 258 ? 12.758 -7.59 3.199 1 94.81 258 GLY B O 1
ATOM 4863 N N . ARG B 1 259 ? 12.469 -6.867 1.121 1 95.25 259 ARG B N 1
ATOM 4864 C CA . ARG B 1 259 ? 11.383 -7.812 0.909 1 95.25 259 ARG B CA 1
ATOM 4865 C C . ARG B 1 259 ? 11.891 -9.094 0.258 1 95.25 259 ARG B C 1
ATOM 4867 O O . ARG B 1 259 ? 12.445 -9.062 -0.839 1 95.25 259 ARG B O 1
ATOM 4874 N N . LYS B 1 260 ? 11.688 -10.203 0.911 1 93.38 260 LYS B N 1
ATOM 4875 C CA . LYS B 1 260 ? 12.172 -11.484 0.415 1 93.38 260 LYS B CA 1
ATOM 4876 C C . LYS B 1 260 ? 11.039 -12.273 -0.246 1 93.38 260 LYS B C 1
ATOM 4878 O O . LYS B 1 260 ? 11.211 -12.812 -1.342 1 93.38 260 LYS B O 1
ATOM 4883 N N . MET B 1 261 ? 9.945 -12.383 0.296 1 92.75 261 MET B N 1
ATOM 4884 C CA . MET B 1 261 ? 8.703 -12.953 -0.215 1 92.75 261 MET B CA 1
ATOM 4885 C C . MET B 1 261 ? 7.504 -12.086 0.158 1 92.75 261 MET B C 1
ATOM 4887 O O . MET B 1 261 ? 6.637 -12.516 0.923 1 92.75 261 MET B O 1
ATOM 4891 N N . GLY B 1 262 ? 7.57 -10.93 -0.482 1 95 262 GLY B N 1
ATOM 4892 C CA . GLY B 1 262 ? 6.633 -9.891 -0.08 1 95 262 GLY B CA 1
ATOM 4893 C C . GLY B 1 262 ? 5.289 -10.008 -0.773 1 95 262 GLY B C 1
ATOM 4894 O O . GLY B 1 262 ? 4.781 -9.023 -1.316 1 95 262 GLY B O 1
ATOM 4895 N N . LEU B 1 263 ? 4.77 -11.242 -0.89 1 97 263 LEU B N 1
ATOM 4896 C CA . LEU B 1 263 ? 3.359 -11.375 -1.245 1 97 263 LEU B CA 1
ATOM 4897 C C . LEU B 1 263 ? 2.465 -10.977 -0.074 1 97 263 LEU B C 1
ATOM 4899 O O . LEU B 1 263 ? 2.459 -11.648 0.961 1 97 263 LEU B O 1
ATOM 4903 N N . THR B 1 264 ? 1.792 -9.852 -0.17 1 97.81 264 THR B N 1
ATOM 4904 C CA . THR B 1 264 ? 0.945 -9.312 0.886 1 97.81 264 THR B CA 1
ATOM 4905 C C . THR B 1 264 ? -0.39 -8.836 0.32 1 97.81 264 THR B C 1
ATOM 4907 O O . THR B 1 264 ? -0.456 -8.375 -0.821 1 97.81 264 THR B O 1
ATOM 4910 N N . TYR B 1 265 ? -1.444 -8.992 1.121 1 98.44 265 TYR B N 1
ATOM 4911 C CA . TYR B 1 265 ? -2.701 -8.367 0.727 1 98.44 265 TYR B CA 1
ATOM 4912 C C . TYR B 1 265 ? -3.463 -7.855 1.944 1 98.44 265 TYR B C 1
ATOM 4914 O O . TYR B 1 265 ? -3.311 -8.391 3.047 1 98.44 265 TYR B O 1
ATOM 4922 N N . VAL B 1 266 ? -4.148 -6.82 1.808 1 98.75 266 VAL B N 1
ATOM 4923 C CA . VAL B 1 266 ? -5.156 -6.281 2.713 1 98.75 266 VAL B CA 1
ATOM 4924 C C . VAL B 1 266 ? -6.504 -6.203 1.996 1 98.75 266 VAL B C 1
ATOM 4926 O O . VAL B 1 266 ? -6.613 -5.59 0.931 1 98.75 266 VAL B O 1
ATOM 4929 N N . VAL B 1 267 ? -7.488 -6.891 2.49 1 98.81 267 VAL B N 1
ATOM 4930 C CA . VAL B 1 267 ? -8.852 -6.836 1.977 1 98.81 267 VAL B CA 1
ATOM 4931 C C . VAL B 1 267 ? -9.758 -6.117 2.977 1 98.81 267 VAL B C 1
ATOM 4933 O O . VAL B 1 267 ? -9.984 -6.613 4.082 1 98.81 267 VAL B O 1
ATOM 4936 N N . THR B 1 268 ? -10.258 -4.969 2.58 1 98.75 268 THR B N 1
ATOM 4937 C CA . THR B 1 268 ? -11.102 -4.168 3.457 1 98.75 268 THR B CA 1
ATOM 4938 C C . THR B 1 268 ? -12.57 -4.281 3.045 1 98.75 268 THR B C 1
ATOM 4940 O O . THR B 1 268 ? -12.906 -4.086 1.876 1 98.75 268 THR B O 1
ATOM 4943 N N . GLY B 1 269 ? -13.383 -4.648 3.965 1 98.38 269 GLY B N 1
ATOM 4944 C CA . GLY B 1 269 ? -14.82 -4.664 3.771 1 98.38 269 GLY B CA 1
ATOM 4945 C C . GLY B 1 269 ? -15.539 -3.594 4.57 1 98.38 269 GLY B C 1
ATOM 4946 O O . GLY B 1 269 ? -14.914 -2.83 5.301 1 98.38 269 GLY B O 1
ATOM 4947 N N . THR B 1 270 ? -16.844 -3.514 4.445 1 96.94 270 THR B N 1
ATOM 4948 C CA . THR B 1 270 ? -17.672 -2.49 5.074 1 96.94 270 THR B CA 1
ATOM 4949 C C . THR B 1 270 ? -17.703 -2.684 6.586 1 96.94 270 THR B C 1
ATOM 4951 O O . THR B 1 270 ? -18.016 -1.747 7.328 1 96.94 270 THR B O 1
ATOM 4954 N N . THR B 1 271 ? -17.375 -3.918 7.082 1 96.75 271 THR B N 1
ATOM 4955 C CA . THR B 1 271 ? -17.5 -4.145 8.516 1 96.75 271 THR B CA 1
ATOM 4956 C C . THR B 1 271 ? -16.281 -4.891 9.055 1 96.75 271 THR B C 1
ATOM 4958 O O . THR B 1 271 ? -16.328 -5.449 10.148 1 96.75 271 THR B O 1
ATOM 4961 N N . GLY B 1 272 ? -15.258 -4.969 8.297 1 97.88 272 GLY B N 1
ATOM 4962 C CA . GLY B 1 272 ? -14.062 -5.66 8.75 1 97.88 272 GLY B CA 1
ATOM 4963 C C . GLY B 1 272 ? -12.93 -5.625 7.742 1 97.88 272 GLY B C 1
ATOM 4964 O O . GLY B 1 272 ? -13.078 -5.055 6.66 1 97.88 272 GLY B O 1
ATOM 4965 N N . THR B 1 273 ? -11.805 -6.195 8.148 1 98.69 273 THR B N 1
ATOM 4966 C CA . THR B 1 273 ? -10.602 -6.18 7.324 1 98.69 273 THR B CA 1
ATOM 4967 C C . THR B 1 273 ? -9.766 -7.434 7.57 1 98.69 273 THR B C 1
ATOM 4969 O O . THR B 1 273 ? -9.672 -7.91 8.703 1 98.69 273 THR B O 1
ATOM 4972 N N . LEU B 1 274 ? -9.203 -7.969 6.477 1 98.69 274 LEU B N 1
ATOM 4973 C CA . LEU B 1 274 ? -8.195 -9.023 6.535 1 98.69 274 LEU B CA 1
ATOM 4974 C C . LEU B 1 274 ? -6.828 -8.492 6.133 1 98.69 274 LEU B C 1
ATOM 4976 O O . LEU B 1 274 ? -6.719 -7.684 5.211 1 98.69 274 LEU B O 1
ATOM 4980 N N . SER B 1 275 ? -5.824 -8.938 6.816 1 98.56 275 SER B N 1
ATOM 4981 C CA . SER B 1 275 ? -4.445 -8.641 6.434 1 98.56 275 SER B CA 1
ATOM 4982 C C . SER B 1 275 ? -3.576 -9.891 6.484 1 98.56 275 SER B C 1
ATOM 4984 O O . SER B 1 275 ? -3.656 -10.672 7.438 1 98.56 275 SER B O 1
ATOM 4986 N N . PHE B 1 276 ? -2.77 -10.055 5.449 1 98.25 276 PHE B N 1
ATOM 4987 C CA . PHE B 1 276 ? -1.926 -11.234 5.316 1 98.25 276 PHE B CA 1
ATOM 4988 C C . PHE B 1 276 ? -0.568 -10.867 4.73 1 98.25 276 PHE B C 1
ATOM 4990 O O . PHE B 1 276 ? -0.47 -9.977 3.891 1 98.25 276 PHE B O 1
ATOM 4997 N N . THR B 1 277 ? 0.52 -11.531 5.184 1 96.5 277 THR B N 1
ATOM 4998 C CA . THR B 1 277 ? 1.825 -11.508 4.531 1 96.5 277 THR B CA 1
ATOM 4999 C C . THR B 1 277 ? 2.406 -12.914 4.441 1 96.5 277 THR B C 1
ATOM 5001 O O . THR B 1 277 ? 2.357 -13.68 5.406 1 96.5 277 THR B O 1
ATOM 5004 N N . GLN B 1 278 ? 2.906 -13.227 3.248 1 94.25 278 GLN B N 1
ATOM 5005 C CA . GLN B 1 278 ? 3.521 -14.523 3.023 1 94.25 278 GLN B CA 1
ATOM 5006 C C . GLN B 1 278 ? 4.738 -14.727 3.926 1 94.25 278 GLN B C 1
ATOM 5008 O O . GLN B 1 278 ? 5.141 -15.859 4.195 1 94.25 278 GLN B O 1
ATOM 5013 N N . GLU B 1 279 ? 5.348 -13.664 4.418 1 92.94 279 GLU B N 1
ATOM 5014 C CA . GLU B 1 279 ? 6.512 -13.742 5.293 1 92.94 279 GLU B CA 1
ATOM 5015 C C . GLU B 1 279 ? 6.121 -14.227 6.688 1 92.94 279 GLU B C 1
ATOM 5017 O O . GLU B 1 279 ? 6.988 -14.555 7.5 1 92.94 279 GLU B O 1
ATOM 5022 N N . ARG B 1 280 ? 4.836 -14.242 6.965 1 91.38 280 ARG B N 1
ATOM 5023 C CA . ARG B 1 280 ? 4.234 -14.875 8.133 1 91.38 280 ARG B CA 1
ATOM 5024 C C . ARG B 1 280 ? 3.062 -15.766 7.723 1 91.38 280 ARG B C 1
ATOM 5026 O O . ARG B 1 280 ? 1.933 -15.555 8.172 1 91.38 280 ARG B O 1
ATOM 5033 N N . MET B 1 281 ? 3.371 -16.734 7.043 1 90.44 281 MET B N 1
ATOM 5034 C CA . MET B 1 281 ? 2.447 -17.5 6.215 1 90.44 281 MET B CA 1
ATOM 5035 C C . MET B 1 281 ? 1.38 -18.172 7.074 1 90.44 281 MET B C 1
ATOM 5037 O O . MET B 1 281 ? 0.281 -18.453 6.594 1 90.44 281 MET B O 1
ATOM 5041 N N . ALA B 1 282 ? 1.655 -18.453 8.344 1 90.81 282 ALA B N 1
ATOM 5042 C CA . ALA B 1 282 ? 0.724 -19.188 9.195 1 90.81 282 ALA B CA 1
ATOM 5043 C C . ALA B 1 282 ? -0.232 -18.25 9.914 1 90.81 282 ALA B C 1
ATOM 5045 O O . ALA B 1 282 ? -1.07 -18.672 10.711 1 90.81 282 ALA B O 1
ATOM 5046 N N . GLU B 1 283 ? -0.123 -16.938 9.609 1 94.69 283 GLU B N 1
ATOM 5047 C CA . GLU B 1 283 ? -0.916 -15.938 10.32 1 94.69 283 GLU B CA 1
ATOM 5048 C C . GLU B 1 283 ? -1.874 -15.219 9.375 1 94.69 283 GLU B C 1
ATOM 5050 O O . GLU B 1 283 ? -1.499 -14.852 8.258 1 94.69 283 GLU B O 1
ATOM 5055 N N . LEU B 1 284 ? -3.092 -15.109 9.812 1 96.94 284 LEU B N 1
ATOM 5056 C CA . LEU B 1 284 ? -4.066 -14.219 9.195 1 96.94 284 LEU B CA 1
ATOM 5057 C C . LEU B 1 284 ? -4.617 -13.227 10.211 1 96.94 284 LEU B C 1
ATOM 5059 O O . LEU B 1 284 ? -5.086 -13.625 11.281 1 96.94 284 LEU B O 1
ATOM 5063 N N . LYS B 1 285 ? -4.508 -11.93 9.945 1 98.25 285 LYS B N 1
ATOM 5064 C CA . LYS B 1 285 ? -5.109 -10.93 10.828 1 98.25 285 LYS B CA 1
ATOM 5065 C C . LYS B 1 285 ? -6.535 -10.602 10.391 1 98.25 285 LYS B C 1
ATOM 5067 O O . LYS B 1 285 ? -6.793 -10.375 9.211 1 98.25 285 LYS B O 1
ATOM 5072 N N . LEU B 1 286 ? -7.43 -10.625 11.344 1 98.19 286 LEU B N 1
ATOM 5073 C CA . LEU B 1 286 ? -8.844 -10.352 11.109 1 98.19 286 LEU B CA 1
ATOM 5074 C C . LEU B 1 286 ? -9.352 -9.25 12.031 1 98.19 286 LEU B C 1
ATOM 5076 O O . LEU B 1 286 ? -9.148 -9.32 13.25 1 98.19 286 LEU B O 1
ATOM 5080 N N . TYR B 1 287 ? -9.922 -8.219 11.492 1 98.12 287 TYR B N 1
ATOM 5081 C CA . TYR B 1 287 ? -10.602 -7.164 12.234 1 98.12 287 TYR B CA 1
ATOM 5082 C C . TYR B 1 287 ? -12.102 -7.188 11.961 1 98.12 287 TYR B C 1
ATOM 5084 O O . TYR B 1 287 ? -12.523 -7.285 10.812 1 98.12 287 TYR B O 1
ATOM 5092 N N . ARG B 1 288 ? -12.875 -7.027 13 1 95.25 288 ARG B N 1
ATOM 5093 C CA . ARG B 1 288 ? -14.328 -6.953 12.875 1 95.25 288 ARG B CA 1
ATOM 5094 C C . ARG B 1 288 ? -14.883 -5.746 13.625 1 95.25 288 ARG B C 1
ATOM 5096 O O . ARG B 1 288 ? -14.43 -5.438 14.727 1 95.25 288 ARG B O 1
ATOM 5103 N N . HIS B 1 289 ? -15.859 -5.121 13.047 1 92.5 289 HIS B N 1
ATOM 5104 C CA . HIS B 1 289 ? -16.438 -3.902 1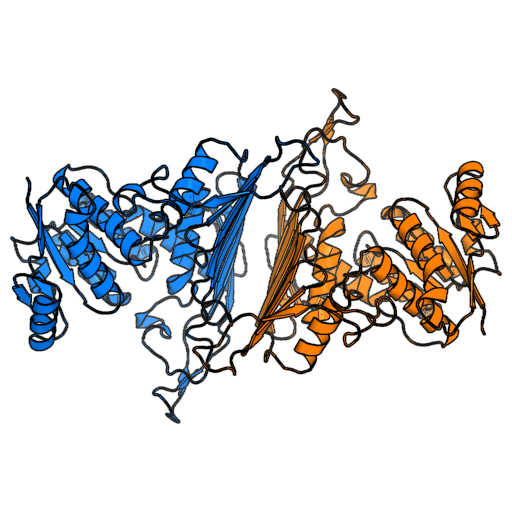3.594 1 92.5 289 HIS B CA 1
ATOM 5105 C C . HIS B 1 289 ? -17.547 -4.223 14.594 1 92.5 289 HIS B C 1
ATOM 5107 O O . HIS B 1 289 ? -17.984 -3.342 15.336 1 92.5 289 HIS B O 1
ATOM 5113 N N . ASP B 1 290 ? -18 -5.379 14.625 1 88.94 290 ASP B N 1
ATOM 5114 C CA . ASP B 1 290 ? -19.156 -5.723 15.453 1 88.94 290 ASP B CA 1
ATOM 5115 C C . ASP B 1 290 ? -18.734 -6.027 16.891 1 88.94 290 ASP B C 1
ATOM 5117 O O . ASP B 1 290 ? -19.562 -6.383 17.734 1 88.94 290 ASP B O 1
ATOM 5121 N N . GLU B 1 291 ? -17.594 -5.855 17.25 1 87.69 291 GLU B N 1
ATOM 5122 C CA . GLU B 1 291 ? -17.125 -5.973 18.625 1 87.69 291 GLU B CA 1
ATOM 5123 C C . GLU B 1 291 ? -17.312 -4.664 19.391 1 87.69 291 GLU B C 1
ATOM 5125 O O . GLU B 1 291 ? -17.516 -3.609 18.781 1 87.69 291 GLU B O 1
ATOM 5130 N N . PRO B 1 292 ? -17.359 -4.812 20.781 1 90 292 PRO B N 1
ATOM 5131 C CA . PRO B 1 292 ? -17.406 -3.539 21.516 1 90 292 PRO B CA 1
ATOM 5132 C C . PRO B 1 292 ? -16.281 -2.592 21.109 1 90 292 PRO B C 1
ATOM 5134 O O . PRO B 1 292 ? -15.133 -3.025 20.938 1 90 292 PRO B O 1
ATOM 5137 N N . GLU B 1 293 ? -16.641 -1.315 20.969 1 89.19 293 GLU B N 1
ATOM 5138 C CA . GLU B 1 293 ? -15.727 -0.319 20.422 1 89.19 293 GLU B CA 1
ATOM 5139 C C . GLU B 1 293 ? -14.398 -0.327 21.188 1 89.19 293 GLU B C 1
ATOM 5141 O O . GLU B 1 293 ? -13.336 -0.165 20.594 1 89.19 293 GLU B O 1
ATOM 5146 N N . ASN B 1 294 ? -14.484 -0.532 22.484 1 92.06 294 ASN B N 1
ATOM 5147 C CA . ASN B 1 294 ? -13.281 -0.468 23.312 1 92.06 294 ASN B CA 1
ATOM 5148 C C . ASN B 1 294 ? -12.516 -1.785 23.281 1 92.06 294 ASN B C 1
ATOM 5150 O O . ASN B 1 294 ? -11.523 -1.942 24 1 92.06 294 ASN B O 1
ATOM 5154 N N . ARG B 1 295 ? -12.961 -2.705 22.484 1 91.62 295 ARG B N 1
ATOM 5155 C CA . ARG B 1 295 ? -12.281 -3.996 22.391 1 91.62 295 ARG B CA 1
ATOM 5156 C C . ARG B 1 295 ? -12.008 -4.367 20.938 1 91.62 295 ARG B C 1
ATOM 5158 O O . ARG B 1 295 ? -11.477 -5.445 20.656 1 91.62 295 ARG B O 1
ATOM 5165 N N . GLN B 1 296 ? -12.352 -3.449 20.078 1 91.81 296 GLN B N 1
ATOM 5166 C CA . GLN B 1 296 ? -12.07 -3.689 18.672 1 91.81 296 GLN B CA 1
ATOM 5167 C C . GLN B 1 296 ? -10.562 -3.717 18.406 1 91.81 296 GLN B C 1
ATOM 5169 O O . GLN B 1 296 ? -9.812 -2.941 19 1 91.81 296 GLN B O 1
ATOM 5174 N N . GLY B 1 297 ? -10.078 -4.602 17.594 1 94.12 297 GLY B N 1
ATOM 5175 C CA . GLY B 1 297 ? -8.688 -4.742 17.188 1 94.12 297 GLY B CA 1
ATOM 5176 C C . GLY B 1 297 ? -8.453 -5.93 16.281 1 94.12 297 GLY B C 1
ATOM 5177 O O . GLY B 1 297 ? -9.336 -6.77 16.094 1 94.12 297 GLY B O 1
ATOM 5178 N N . PHE B 1 298 ? -7.293 -5.93 15.719 1 96.19 298 PHE B N 1
ATOM 5179 C CA . PHE B 1 298 ? -6.945 -7.066 14.875 1 96.19 298 PHE B CA 1
ATOM 5180 C C . PHE B 1 298 ? -6.637 -8.297 15.727 1 96.19 298 PHE B C 1
ATOM 5182 O O . PHE B 1 298 ? -5.848 -8.219 16.672 1 96.19 298 PHE B O 1
ATOM 5189 N N . LYS B 1 299 ? -7.293 -9.32 15.367 1 95.75 299 LYS B N 1
ATOM 5190 C CA . LYS B 1 299 ? -6.988 -10.641 15.914 1 95.75 299 LYS B CA 1
ATOM 5191 C C . LYS B 1 299 ? -6.098 -11.438 14.961 1 95.75 299 LYS B C 1
ATOM 5193 O O . LYS B 1 299 ? -6.316 -11.438 13.75 1 95.75 299 LYS B O 1
ATOM 5198 N N . THR B 1 300 ? -5.055 -12.039 15.523 1 96.25 300 THR B N 1
ATOM 5199 C CA . THR B 1 300 ? -4.219 -12.914 14.719 1 96.25 300 THR B CA 1
ATOM 5200 C C . THR B 1 300 ? -4.703 -14.359 14.812 1 96.25 300 THR B C 1
ATOM 5202 O O . THR B 1 300 ? -4.727 -14.945 15.898 1 96.25 300 THR B O 1
ATOM 5205 N N . LEU B 1 301 ? -5.066 -14.844 13.695 1 94.94 301 LEU B N 1
ATOM 5206 C CA . LEU B 1 301 ? -5.434 -16.25 13.586 1 94.94 301 LEU B CA 1
ATOM 5207 C C . LEU B 1 301 ? -4.234 -17.094 13.164 1 94.94 301 LEU B C 1
ATOM 5209 O O . LEU B 1 301 ? -3.633 -16.844 12.117 1 94.94 301 LEU B O 1
ATOM 5213 N N . LEU B 1 302 ? -3.906 -18.078 13.938 1 93.5 302 LEU B N 1
ATOM 5214 C CA . LEU B 1 302 ? -2.891 -19.047 13.562 1 93.5 302 LEU B CA 1
ATOM 5215 C C . LEU B 1 302 ? -3.523 -20.25 12.883 1 93.5 302 LEU B C 1
ATOM 5217 O O . LEU B 1 302 ? -4.445 -20.875 13.422 1 93.5 302 LEU B O 1
ATOM 5221 N N . THR B 1 303 ? -3.061 -20.578 11.703 1 92.38 303 THR B N 1
ATOM 5222 C CA . THR B 1 303 ? -3.658 -21.688 10.977 1 92.38 303 THR B CA 1
ATOM 5223 C C . THR B 1 303 ? -3.359 -23.016 11.672 1 92.38 303 THR B C 1
ATOM 5225 O O . THR B 1 303 ? -2.32 -23.156 12.32 1 92.38 303 THR B O 1
ATOM 5228 N N . GLY B 1 304 ? -4.32 -23.938 11.562 1 91.88 304 GLY B N 1
ATOM 5229 C CA . GLY B 1 304 ? -4.266 -25.25 12.172 1 91.88 304 GLY B CA 1
ATOM 5230 C C . GLY B 1 304 ? -5.16 -26.266 11.477 1 91.88 304 GLY B C 1
ATOM 5231 O O . GLY B 1 304 ? -5.637 -26.031 10.367 1 91.88 304 GLY B O 1
ATOM 5232 N N . PRO B 1 305 ? -5.27 -27.359 12.086 1 92.06 305 PRO B N 1
ATOM 5233 C CA . PRO B 1 305 ? -5.977 -28.484 11.469 1 92.06 305 PRO B CA 1
ATOM 5234 C C . PRO B 1 305 ? -7.43 -28.156 11.141 1 92.06 305 PRO B C 1
ATOM 5236 O O . PRO B 1 305 ? -8.055 -28.844 10.32 1 92.06 305 PRO B O 1
ATOM 5239 N N . GLN B 1 306 ? -7.988 -27.156 11.781 1 92.62 306 GLN B N 1
ATOM 5240 C CA . GLN B 1 306 ? -9.375 -26.797 11.516 1 92.62 306 GLN B CA 1
ATOM 5241 C C . GLN B 1 306 ? -9.492 -25.953 10.242 1 92.62 306 GLN B C 1
ATOM 5243 O O . GLN B 1 306 ? -10.594 -25.719 9.75 1 92.62 306 GLN B O 1
ATOM 5248 N N . HIS B 1 307 ? -8.422 -25.594 9.773 1 93.06 307 HIS B N 1
ATOM 5249 C CA . HIS B 1 307 ? -8.414 -24.75 8.586 1 93.06 307 HIS B CA 1
ATOM 5250 C C . HIS B 1 307 ? -8.227 -25.578 7.32 1 93.06 307 HIS B C 1
ATOM 5252 O O . HIS B 1 307 ? -7.688 -26.688 7.375 1 93.06 307 HIS B O 1
ATOM 5258 N N . PRO B 1 308 ? -8.688 -25 6.168 1 89.44 308 PRO B N 1
ATOM 5259 C CA . PRO B 1 308 ? -8.688 -25.781 4.922 1 89.44 308 PRO B CA 1
ATOM 5260 C C . PRO B 1 308 ? -7.312 -26.344 4.586 1 89.44 308 PRO B C 1
ATOM 5262 O O . PRO B 1 308 ? -6.32 -25.609 4.578 1 89.44 308 PRO B O 1
ATOM 5265 N N . ASP B 1 309 ? -7.266 -27.688 4.328 1 90.75 309 ASP B N 1
ATOM 5266 C CA . ASP B 1 309 ? -6.152 -28.438 3.758 1 90.75 309 ASP B CA 1
ATOM 5267 C C . ASP B 1 309 ? -4.992 -28.547 4.742 1 90.75 309 ASP B C 1
ATOM 5269 O O . ASP B 1 309 ? -3.961 -29.141 4.438 1 90.75 309 ASP B O 1
ATOM 5273 N N . TYR B 1 310 ? -5.09 -27.969 5.91 1 89.25 310 TYR B N 1
ATOM 5274 C CA . TYR B 1 310 ? -3.982 -27.922 6.855 1 89.25 310 TYR B CA 1
ATOM 5275 C C . TYR B 1 310 ? -3.789 -29.266 7.543 1 89.25 310 TYR B C 1
ATOM 5277 O O . TYR B 1 310 ? -2.656 -29.719 7.738 1 89.25 310 TYR B O 1
ATOM 5285 N N . ALA B 1 311 ? -4.883 -29.844 7.836 1 90.38 311 ALA B N 1
ATOM 5286 C CA . ALA B 1 311 ? -4.875 -31.031 8.703 1 90.38 311 ALA B CA 1
ATOM 5287 C C . ALA B 1 311 ? -4.043 -32.156 8.102 1 90.38 311 ALA B C 1
ATOM 5289 O O . ALA B 1 311 ? -3.441 -32.938 8.82 1 90.38 311 ALA B O 1
ATOM 5290 N N . ALA B 1 312 ? -3.994 -32.219 6.824 1 91.31 312 ALA B N 1
ATOM 5291 C CA . ALA B 1 312 ? -3.266 -33.281 6.145 1 91.31 312 ALA B CA 1
ATOM 5292 C C . ALA B 1 312 ? -1.763 -33.156 6.375 1 91.31 312 ALA B C 1
ATOM 5294 O O . ALA B 1 312 ? -1.031 -34.156 6.301 1 91.31 312 ALA B O 1
ATOM 5295 N N . PHE B 1 313 ? -1.342 -32 6.715 1 90.69 313 PHE B N 1
ATOM 5296 C CA . PHE B 1 313 ? 0.089 -31.75 6.836 1 90.69 313 PHE B CA 1
ATOM 5297 C C . PHE B 1 313 ? 0.531 -31.828 8.297 1 90.69 313 PHE B C 1
ATOM 5299 O O . PHE B 1 313 ? 1.587 -32.375 8.594 1 90.69 313 PHE B O 1
ATOM 5306 N N . CYS B 1 314 ? -0.259 -31.203 9.156 1 87.31 314 CYS B N 1
ATOM 5307 C CA . CYS B 1 314 ? 0.137 -31.094 10.555 1 87.31 314 CYS B CA 1
ATOM 5308 C C . CYS B 1 314 ? -1.07 -31.219 11.477 1 87.31 314 CYS B C 1
ATOM 5310 O O . CYS B 1 314 ? -2.121 -30.625 11.219 1 87.31 314 CYS B O 1
ATOM 5312 N N . ALA B 1 315 ? -0.846 -31.922 12.523 1 84.25 315 ALA B N 1
ATOM 5313 C CA . ALA B 1 315 ? -1.925 -32.125 13.484 1 84.25 315 ALA B CA 1
ATOM 5314 C C . ALA B 1 315 ? -2.008 -30.984 14.477 1 84.25 315 ALA B C 1
ATOM 5316 O O . ALA B 1 315 ? -3.037 -30.781 15.133 1 84.25 315 ALA B O 1
ATOM 5317 N N . SER B 1 316 ? -0.928 -30.312 14.578 1 82.75 316 SER B N 1
ATOM 5318 C CA . SER B 1 316 ? -0.88 -29.234 15.562 1 82.75 316 SER B CA 1
ATOM 5319 C C . SER B 1 316 ? -0.902 -27.859 14.883 1 82.75 316 SER B C 1
ATOM 5321 O O . SER B 1 316 ? -0.278 -27.672 13.844 1 82.75 316 SER B O 1
ATOM 5323 N N . ALA B 1 317 ? -1.579 -26.984 15.531 1 81.75 317 ALA B N 1
ATOM 5324 C CA . ALA B 1 317 ? -1.724 -25.625 15.008 1 81.75 317 ALA B CA 1
ATOM 5325 C C . ALA B 1 317 ? -0.412 -24.859 15.117 1 81.75 317 ALA B C 1
ATOM 5327 O O . ALA B 1 317 ? 0.375 -25.078 16.047 1 81.75 317 ALA B O 1
ATOM 5328 N N . GLY B 1 318 ? -0.163 -24.031 14.219 1 77.31 318 GLY B N 1
ATOM 5329 C CA . GLY B 1 318 ? 0.888 -23.031 14.344 1 77.31 318 GLY B CA 1
ATOM 5330 C C . GLY B 1 318 ? 2.229 -23.516 13.82 1 77.31 318 GLY B C 1
ATOM 5331 O O . GLY B 1 318 ? 3.18 -22.734 13.727 1 77.31 318 GLY B O 1
ATOM 5332 N N . HIS B 1 319 ? 2.426 -24.812 13.477 1 75.56 319 HIS B N 1
ATOM 5333 C CA . HIS B 1 319 ? 3.713 -25.344 13.047 1 75.56 319 HIS B CA 1
ATOM 5334 C C . HIS B 1 319 ? 4.062 -24.875 11.641 1 75.56 319 HIS B C 1
ATOM 5336 O O . HIS B 1 319 ? 5.211 -25 11.203 1 75.56 319 HIS B O 1
ATOM 5342 N N . GLY B 1 320 ? 3.238 -24.156 10.977 1 78 320 GLY B N 1
ATOM 5343 C CA . GLY B 1 320 ? 3.502 -23.547 9.68 1 78 320 GLY B CA 1
ATOM 5344 C C . GLY B 1 320 ? 3.467 -24.547 8.539 1 78 320 GLY B C 1
ATOM 5345 O O . GLY B 1 320 ? 3.77 -25.719 8.727 1 78 320 GLY B O 1
ATOM 5346 N N . ILE B 1 321 ? 3.074 -24.188 7.398 1 84 321 ILE B N 1
ATOM 5347 C CA . ILE B 1 321 ? 3.176 -24.875 6.117 1 84 321 ILE B CA 1
ATOM 5348 C C . ILE B 1 321 ? 4.039 -24.047 5.156 1 84 321 ILE B C 1
ATOM 5350 O O . ILE B 1 321 ? 4.133 -22.828 5.289 1 84 321 ILE B O 1
ATOM 5354 N N . GLY B 1 322 ? 4.754 -24.781 4.324 1 85.62 322 GLY B N 1
ATOM 5355 C CA . GLY B 1 322 ? 5.711 -24.078 3.488 1 85.62 322 GLY B CA 1
ATOM 5356 C C . GLY B 1 322 ? 5.328 -24.062 2.021 1 85.62 322 GLY B C 1
ATOM 5357 O O . GLY B 1 322 ? 4.23 -24.5 1.656 1 85.62 322 GLY B O 1
ATOM 5358 N N . PHE B 1 323 ? 6.211 -23.438 1.268 1 89.44 323 PHE B N 1
ATOM 5359 C CA . PHE B 1 323 ? 6.055 -23.297 -0.176 1 89.44 323 PHE B CA 1
ATOM 5360 C C . PHE B 1 323 ? 5.82 -24.656 -0.823 1 89.44 323 PHE B C 1
ATOM 5362 O O . PHE B 1 323 ? 4.902 -24.812 -1.632 1 89.44 323 PHE B O 1
ATOM 5369 N N . ASN B 1 324 ? 6.508 -25.641 -0.46 1 91.94 324 ASN B N 1
ATOM 5370 C CA . ASN B 1 324 ? 6.398 -26.984 -1.044 1 91.94 324 ASN B CA 1
ATOM 5371 C C . ASN B 1 324 ? 5.062 -27.641 -0.706 1 91.94 324 ASN B C 1
ATOM 5373 O O . ASN B 1 324 ? 4.52 -28.391 -1.509 1 91.94 324 ASN B O 1
ATOM 5377 N N . ASP B 1 325 ? 4.586 -27.328 0.434 1 92.94 325 ASP B N 1
ATOM 5378 C CA . ASP B 1 325 ? 3.289 -27.859 0.834 1 92.94 325 ASP B CA 1
ATOM 5379 C C . ASP B 1 325 ? 2.172 -27.328 -0.062 1 92.94 325 ASP B C 1
ATOM 5381 O O . ASP B 1 325 ? 1.222 -28.047 -0.371 1 92.94 325 ASP B O 1
ATOM 5385 N N . GLN B 1 326 ? 2.299 -26.141 -0.461 1 93.75 326 GLN B N 1
ATOM 5386 C CA . GLN B 1 326 ? 1.305 -25.578 -1.367 1 93.75 326 GLN B CA 1
ATOM 5387 C C . GLN B 1 326 ? 1.306 -26.297 -2.707 1 93.75 326 GLN B C 1
ATOM 5389 O O . GLN B 1 326 ? 0.245 -26.562 -3.279 1 93.75 326 GLN B O 1
ATOM 5394 N N . LYS B 1 327 ? 2.455 -26.641 -3.17 1 96.19 327 LYS B N 1
ATOM 5395 C CA . LYS B 1 327 ? 2.572 -27.406 -4.41 1 96.19 327 LYS B CA 1
ATOM 5396 C C . LYS B 1 327 ? 1.962 -28.797 -4.266 1 96.19 327 LYS B C 1
ATOM 5398 O O . LYS B 1 327 ? 1.385 -29.328 -5.215 1 96.19 327 LYS B O 1
ATOM 5403 N N . THR B 1 328 ? 2.104 -29.328 -3.078 1 96.69 328 THR B N 1
ATOM 5404 C CA . THR B 1 328 ? 1.524 -30.641 -2.811 1 96.69 328 THR B CA 1
ATOM 5405 C C . THR B 1 328 ? 0.004 -30.594 -2.93 1 96.69 328 THR B C 1
ATOM 5407 O O . THR B 1 328 ? -0.612 -31.531 -3.445 1 96.69 328 THR B O 1
ATOM 5410 N N . VAL B 1 329 ? -0.581 -29.516 -2.475 1 95.81 329 VAL B N 1
ATOM 5411 C CA . VAL B 1 329 ? -2.021 -29.344 -2.621 1 95.81 329 VAL B CA 1
ATOM 5412 C C . VAL B 1 329 ? -2.387 -29.266 -4.102 1 95.81 329 VAL B C 1
ATOM 5414 O O . VAL B 1 329 ? -3.379 -29.844 -4.535 1 95.81 329 VAL B O 1
ATOM 5417 N N . GLU B 1 330 ? -1.592 -28.578 -4.914 1 96.81 330 GLU B N 1
ATOM 5418 C CA . GLU B 1 330 ? -1.817 -28.5 -6.355 1 96.81 330 GLU B CA 1
ATOM 5419 C C . GLU B 1 330 ? -1.767 -29.891 -7 1 96.81 330 GLU B C 1
ATOM 5421 O O . GLU B 1 330 ? -2.592 -30.203 -7.855 1 96.81 330 GLU B O 1
ATOM 5426 N N . VAL B 1 331 ? -0.841 -30.656 -6.574 1 97.69 331 VAL B N 1
ATOM 5427 C CA . VAL B 1 331 ? -0.666 -31.984 -7.129 1 97.69 331 VAL B CA 1
ATOM 5428 C C . VAL B 1 331 ? -1.854 -32.875 -6.75 1 97.69 331 VAL B C 1
ATOM 5430 O O . VAL B 1 331 ? -2.334 -33.656 -7.559 1 97.69 331 VAL B O 1
ATOM 5433 N N . ARG B 1 332 ? -2.299 -32.75 -5.449 1 97.5 332 ARG B N 1
ATOM 5434 C CA . ARG B 1 332 ? -3.52 -33.469 -5.066 1 97.5 332 ARG B CA 1
ATOM 5435 C C . ARG B 1 332 ? -4.676 -33.094 -5.992 1 97.5 332 ARG B C 1
ATOM 5437 O O . ARG B 1 332 ? -5.375 -33.969 -6.496 1 97.5 332 ARG B O 1
ATOM 5444 N N . ASP B 1 333 ? -4.859 -31.828 -6.266 1 97.38 333 ASP B N 1
ATOM 5445 C CA . ASP B 1 333 ? -5.93 -31.375 -7.152 1 97.38 333 ASP B CA 1
ATOM 5446 C C . ASP B 1 333 ? -5.758 -31.938 -8.555 1 97.38 333 ASP B C 1
ATOM 5448 O O . ASP B 1 333 ? -6.738 -32.281 -9.219 1 97.38 333 ASP B O 1
ATOM 5452 N N . LEU B 1 334 ? -4.539 -32 -9.023 1 98.19 334 LEU B N 1
ATOM 5453 C CA . LEU B 1 334 ? -4.219 -32.531 -10.344 1 98.19 334 LEU B CA 1
ATOM 5454 C C . LEU B 1 334 ? -4.621 -34 -10.438 1 98.19 334 LEU B C 1
ATOM 5456 O O . LEU B 1 334 ? -5.383 -34.375 -11.328 1 98.19 334 LEU B O 1
ATOM 5460 N N . ILE B 1 335 ? -4.172 -34.844 -9.5 1 98.44 335 ILE B N 1
ATOM 5461 C CA . ILE B 1 335 ? -4.383 -36.281 -9.531 1 98.44 335 ILE B CA 1
ATOM 5462 C C . ILE B 1 335 ? -5.867 -36.594 -9.344 1 98.44 335 ILE B C 1
ATOM 5464 O O . ILE B 1 335 ? -6.445 -37.375 -10.102 1 98.44 335 ILE B O 1
ATOM 5468 N N . ASP B 1 336 ? -6.461 -35.938 -8.359 1 97.81 336 ASP B N 1
ATOM 5469 C CA . ASP B 1 336 ? -7.871 -36.188 -8.078 1 97.81 336 ASP B CA 1
ATOM 5470 C C . ASP B 1 336 ? -8.75 -35.688 -9.219 1 97.81 336 ASP B C 1
ATOM 5472 O O . ASP B 1 336 ? -9.75 -36.312 -9.562 1 97.81 336 ASP B O 1
ATOM 5476 N N . GLY B 1 337 ? -8.367 -34.531 -9.773 1 97.75 337 GLY B N 1
ATOM 5477 C CA . GLY B 1 337 ? -9.133 -34 -10.891 1 97.75 337 GLY B CA 1
ATOM 5478 C C . GLY B 1 337 ? -9.156 -34.906 -12.094 1 97.75 337 GLY B C 1
ATOM 5479 O O . GLY B 1 337 ? -10.195 -35.062 -12.742 1 97.75 337 GLY B O 1
ATOM 5480 N N . ILE B 1 338 ? -8.055 -35.5 -12.406 1 97.75 338 ILE B N 1
ATOM 5481 C CA . ILE B 1 338 ? -7.941 -36.406 -13.555 1 97.75 338 ILE B CA 1
ATOM 5482 C C . ILE B 1 338 ? -8.617 -37.75 -13.242 1 97.75 338 ILE B C 1
ATOM 5484 O O . ILE B 1 338 ? -9.438 -38.219 -14.023 1 97.75 338 ILE B O 1
ATOM 5488 N N . ALA B 1 339 ? -8.336 -38.281 -12.078 1 97.62 339 ALA B N 1
ATOM 5489 C CA . ALA B 1 339 ? -8.82 -39.625 -11.719 1 97.62 339 ALA B CA 1
ATOM 5490 C C . ALA B 1 339 ? -10.336 -39.625 -11.539 1 97.62 339 ALA B C 1
ATOM 5492 O O . ALA B 1 339 ? -11.008 -40.562 -11.938 1 97.62 339 ALA B O 1
ATOM 5493 N N . ALA B 1 340 ? -10.859 -38.562 -10.945 1 96.81 340 ALA B N 1
ATOM 5494 C CA . ALA B 1 340 ? -12.289 -38.5 -10.664 1 96.81 340 ALA B CA 1
ATOM 5495 C C . ALA B 1 340 ? -13.016 -37.688 -11.734 1 96.81 340 ALA B C 1
ATOM 5497 O O . ALA B 1 340 ? -14.234 -37.5 -11.664 1 96.81 340 ALA B O 1
ATOM 5498 N N . ASP B 1 341 ? -12.312 -37.188 -12.656 1 96.38 341 ASP B N 1
ATOM 5499 C CA . ASP B 1 341 ? -12.859 -36.438 -13.773 1 96.38 341 ASP B CA 1
ATOM 5500 C C . ASP B 1 341 ? -13.68 -35.25 -13.273 1 96.38 341 ASP B C 1
ATOM 5502 O O . ASP B 1 341 ? -14.836 -35.062 -13.656 1 96.38 341 ASP B O 1
ATOM 5506 N N . VAL B 1 342 ? -13.062 -34.469 -12.391 1 95.19 342 VAL B N 1
ATOM 5507 C CA . VAL B 1 342 ? -13.688 -33.25 -11.891 1 95.19 342 VAL B CA 1
ATOM 5508 C C . VAL B 1 342 ? -12.898 -32.031 -12.359 1 95.19 342 VAL B C 1
ATOM 5510 O O . VAL B 1 342 ? -11.711 -32.156 -12.68 1 95.19 342 VAL B O 1
ATOM 5513 N N . PRO B 1 343 ? -13.516 -30.859 -12.406 1 94 343 PRO B N 1
ATOM 5514 C CA . PRO B 1 343 ? -12.812 -29.656 -12.844 1 94 343 PRO B CA 1
ATOM 5515 C C . PRO B 1 343 ? -11.656 -29.281 -11.922 1 94 343 PRO B C 1
ATOM 5517 O O . PRO B 1 343 ? -11.727 -29.5 -10.711 1 94 343 PRO B O 1
ATOM 5520 N N . MET B 1 344 ? -10.664 -28.828 -12.539 1 95.88 344 MET B N 1
ATOM 5521 C CA . MET B 1 344 ? -9.5 -28.359 -11.789 1 95.88 344 MET B CA 1
ATOM 5522 C C . MET B 1 344 ? -9.406 -26.844 -11.805 1 95.88 344 MET B C 1
ATOM 5524 O O . MET B 1 344 ? -9.852 -26.203 -12.758 1 95.88 344 MET B O 1
ATOM 5528 N N . TRP B 1 345 ? -8.82 -26.297 -10.781 1 94.94 345 TRP B N 1
ATOM 5529 C CA . TRP B 1 345 ? -8.57 -24.875 -10.648 1 94.94 345 TRP B CA 1
ATOM 5530 C C . TRP B 1 345 ? -7.254 -24.625 -9.922 1 94.94 345 TRP B C 1
ATOM 5532 O O . TRP B 1 345 ? -6.941 -25.297 -8.938 1 94.94 345 TRP B O 1
ATOM 5542 N N . PRO B 1 346 ? -6.496 -23.656 -10.352 1 96.94 346 PRO B N 1
ATOM 5543 C CA . PRO B 1 346 ? -6.762 -22.781 -11.508 1 96.94 346 PRO B CA 1
ATOM 5544 C C . PRO B 1 346 ? -6.414 -23.453 -12.836 1 96.94 346 PRO B C 1
ATOM 5546 O O . PRO B 1 346 ? -5.324 -24.016 -12.984 1 96.94 346 PRO B O 1
ATOM 5549 N N . ASP B 1 347 ? -7.34 -23.375 -13.773 1 98.12 347 ASP B N 1
ATOM 5550 C CA . ASP B 1 347 ? -7.109 -23.953 -15.094 1 98.12 347 ASP B CA 1
ATOM 5551 C C . ASP B 1 347 ? -6.566 -22.906 -16.062 1 98.12 347 ASP B C 1
ATOM 5553 O O . ASP B 1 347 ? -6.168 -21.812 -15.656 1 98.12 347 ASP B O 1
ATOM 5557 N N . PHE B 1 348 ? -6.434 -23.25 -17.328 1 98.5 348 PHE B N 1
ATOM 5558 C CA . PHE B 1 348 ? -5.867 -22.375 -18.344 1 98.5 348 PHE B CA 1
ATOM 5559 C C . PHE B 1 348 ? -6.719 -21.109 -18.5 1 98.5 348 PHE B C 1
ATOM 5561 O O . PHE B 1 348 ? -6.195 -20.031 -18.766 1 98.5 348 PHE B O 1
ATOM 5568 N N . GLU B 1 349 ? -8.023 -21.234 -18.297 1 97.81 349 GLU B N 1
ATOM 5569 C CA . GLU B 1 349 ? -8.883 -20.062 -18.344 1 97.81 349 GLU B CA 1
ATOM 5570 C C . GLU B 1 349 ? -8.484 -19.031 -17.281 1 97.81 349 GLU B C 1
ATOM 5572 O O . GLU B 1 349 ? -8.422 -17.844 -17.562 1 97.81 349 GLU B O 1
ATOM 5577 N N . GLU B 1 350 ? -8.25 -19.516 -16.109 1 97.06 350 GLU B N 1
ATOM 5578 C CA . GLU B 1 350 ? -7.805 -18.625 -15.039 1 97.06 350 GLU B CA 1
ATOM 5579 C C . GLU B 1 350 ? -6.453 -18 -15.367 1 97.06 350 GLU B C 1
ATOM 5581 O O . GLU B 1 350 ? -6.219 -16.812 -15.086 1 97.06 350 GLU B O 1
ATOM 5586 N N . GLY B 1 351 ? -5.574 -18.844 -15.922 1 97.69 351 GLY B N 1
ATOM 5587 C CA . GLY B 1 351 ? -4.297 -18.312 -16.375 1 97.69 351 GLY B CA 1
ATOM 5588 C C . GLY B 1 351 ? -4.441 -17.203 -17.406 1 97.69 351 GLY B C 1
ATOM 5589 O O . GLY B 1 351 ? -3.719 -16.219 -17.359 1 97.69 351 GLY B O 1
ATOM 5590 N N . TRP B 1 352 ? -5.367 -17.391 -18.312 1 98 352 TRP B N 1
ATOM 5591 C CA . TRP B 1 352 ? -5.648 -16.406 -19.344 1 98 352 TRP B CA 1
ATOM 5592 C C . TRP B 1 352 ? -6.172 -15.117 -18.734 1 98 352 TRP B C 1
ATOM 5594 O O . TRP B 1 352 ? -5.754 -14.023 -19.125 1 98 352 TRP B O 1
ATOM 5604 N N . LYS B 1 353 ? -7.062 -15.211 -17.797 1 97.88 353 LYS B N 1
ATOM 5605 C CA . LYS B 1 353 ? -7.609 -14.031 -17.125 1 97.88 353 LYS B CA 1
ATOM 5606 C C . LYS B 1 353 ? -6.5 -13.188 -16.5 1 97.88 353 LYS B C 1
ATOM 5608 O O . LYS B 1 353 ? -6.516 -11.961 -16.578 1 97.88 353 LYS B O 1
ATOM 5613 N N . VAL B 1 354 ? -5.586 -13.859 -15.852 1 98.06 354 VAL B N 1
ATOM 5614 C CA . VAL B 1 354 ? -4.461 -13.164 -15.234 1 98.06 354 VAL B CA 1
ATOM 5615 C C . VAL B 1 354 ? -3.629 -12.469 -16.312 1 98.06 354 VAL B C 1
ATOM 5617 O O . VAL B 1 354 ? -3.287 -11.297 -16.172 1 98.06 354 VAL B O 1
ATOM 5620 N N . SER B 1 355 ? -3.332 -13.195 -17.422 1 97.38 355 SER B N 1
ATOM 5621 C CA . SER B 1 355 ? -2.541 -12.641 -18.516 1 97.38 355 SER B CA 1
ATOM 5622 C C . SER B 1 355 ? -3.211 -11.398 -19.094 1 97.38 355 SER B C 1
ATOM 5624 O O . SER B 1 355 ? -2.535 -10.445 -19.484 1 97.38 355 SER B O 1
ATOM 5626 N N . ARG B 1 356 ? -4.504 -11.422 -19.156 1 97.88 356 ARG B N 1
ATOM 5627 C CA . ARG B 1 356 ? -5.254 -10.297 -19.719 1 97.88 356 ARG B CA 1
ATOM 5628 C C . ARG B 1 356 ? -5.086 -9.055 -18.844 1 97.88 356 ARG B C 1
ATOM 5630 O O . ARG B 1 356 ? -4.914 -7.949 -19.359 1 97.88 356 ARG B O 1
ATOM 5637 N N . VAL B 1 357 ? -5.152 -9.227 -17.594 1 98.5 357 VAL B N 1
ATOM 5638 C CA . VAL B 1 357 ? -4.98 -8.109 -16.672 1 98.5 357 VAL B CA 1
ATOM 5639 C C . VAL B 1 357 ? -3.57 -7.543 -16.797 1 98.5 357 VAL B C 1
ATOM 5641 O O . VAL B 1 357 ? -3.385 -6.324 -16.844 1 98.5 357 VAL B O 1
ATOM 5644 N N . LEU B 1 358 ? -2.561 -8.438 -16.875 1 98.25 358 LEU B N 1
ATOM 5645 C CA . LEU B 1 358 ? -1.176 -7.996 -17.016 1 98.25 358 LEU B CA 1
ATOM 5646 C C . LEU B 1 358 ? -0.982 -7.203 -18.297 1 98.25 358 LEU B C 1
ATOM 5648 O O . LEU B 1 358 ? -0.382 -6.125 -18.281 1 98.25 358 LEU B O 1
ATOM 5652 N N . ASP B 1 359 ? -1.524 -7.73 -19.375 1 98.12 359 ASP B N 1
ATOM 5653 C CA . ASP B 1 359 ? -1.421 -7.031 -20.656 1 98.12 359 ASP B CA 1
ATOM 5654 C C . ASP B 1 359 ? -2.135 -5.684 -20.594 1 98.12 359 ASP B C 1
ATOM 5656 O O . ASP B 1 359 ? -1.674 -4.703 -21.188 1 98.12 359 ASP B O 1
ATOM 5660 N N . ALA B 1 360 ? -3.262 -5.676 -19.953 1 98.38 360 ALA B N 1
ATOM 5661 C CA . ALA B 1 360 ? -4.004 -4.426 -19.812 1 98.38 360 ALA B CA 1
ATOM 5662 C C . ALA B 1 360 ? -3.186 -3.389 -19.047 1 98.38 360 ALA B C 1
ATOM 5664 O O . ALA B 1 360 ? -3.207 -2.201 -19.375 1 98.38 360 ALA B O 1
ATOM 5665 N N . ILE B 1 361 ? -2.477 -3.777 -18.016 1 98.25 361 ILE B N 1
ATOM 5666 C CA . ILE B 1 361 ? -1.637 -2.877 -17.234 1 98.25 361 ILE B CA 1
ATOM 5667 C C . ILE B 1 361 ? -0.543 -2.289 -18.125 1 98.25 361 ILE B C 1
ATOM 5669 O O . ILE B 1 361 ? -0.282 -1.084 -18.094 1 98.25 361 ILE B O 1
ATOM 5673 N N . VAL B 1 362 ? 0.059 -3.133 -18.938 1 97.75 362 VAL B N 1
ATOM 5674 C CA . VAL B 1 362 ? 1.102 -2.678 -19.859 1 97.75 362 VAL B CA 1
ATOM 5675 C C . VAL B 1 362 ? 0.518 -1.671 -20.844 1 97.75 362 VAL B C 1
ATOM 5677 O O . VAL B 1 362 ? 1.088 -0.598 -21.062 1 97.75 362 VAL B O 1
ATOM 5680 N N . GLN B 1 363 ? -0.61 -2.064 -21.422 1 97.12 363 GLN B N 1
ATOM 5681 C CA . GLN B 1 363 ? -1.258 -1.173 -22.375 1 97.12 363 GLN B CA 1
ATOM 5682 C C . GLN B 1 363 ? -1.606 0.165 -21.734 1 97.12 363 GLN B C 1
ATOM 5684 O O . GLN B 1 363 ? -1.44 1.22 -22.344 1 97.12 363 GLN B O 1
ATOM 5689 N N . SER B 1 364 ? -2.131 0.089 -20.547 1 96.88 364 SER B N 1
ATOM 5690 C CA . SER B 1 364 ? -2.473 1.306 -19.812 1 96.88 364 SER B CA 1
ATOM 5691 C C . SER B 1 364 ? -1.249 2.195 -19.625 1 96.88 364 SER B C 1
ATOM 5693 O O . SER B 1 364 ? -1.317 3.408 -19.828 1 96.88 364 SER B O 1
ATOM 5695 N N . HIS B 1 365 ? -0.138 1.654 -19.188 1 96.62 365 HIS B N 1
ATOM 5696 C CA . HIS B 1 365 ? 1.106 2.398 -19.031 1 96.62 365 HIS B CA 1
ATOM 5697 C C . HIS B 1 365 ? 1.522 3.066 -20.328 1 96.62 365 HIS B C 1
ATOM 5699 O O . HIS B 1 365 ? 1.87 4.25 -20.344 1 96.62 365 HIS B O 1
ATOM 5705 N N . GLU B 1 366 ? 1.468 2.35 -21.406 1 95.5 366 GLU B N 1
ATOM 5706 C CA . GLU B 1 366 ? 1.915 2.84 -22.703 1 95.5 366 GLU B CA 1
ATOM 5707 C C . GLU B 1 366 ? 1.019 3.967 -23.203 1 95.5 366 GLU B C 1
ATOM 5709 O O . GLU B 1 366 ? 1.495 4.906 -23.844 1 95.5 366 GLU B O 1
ATOM 5714 N N . THR B 1 367 ? -0.232 3.883 -22.891 1 92.88 367 THR B N 1
ATOM 5715 C CA . THR B 1 367 ? -1.184 4.855 -23.422 1 92.88 367 THR B CA 1
ATOM 5716 C C . THR B 1 367 ? -1.52 5.91 -22.375 1 92.88 367 THR B C 1
ATOM 5718 O O . THR B 1 367 ? -2.303 6.824 -22.641 1 92.88 367 THR B O 1
ATOM 5721 N N . ALA B 1 368 ? -1.004 5.75 -21.203 1 90.81 368 ALA B N 1
ATOM 5722 C CA . ALA B 1 368 ? -1.2 6.684 -20.094 1 90.81 368 ALA B CA 1
ATOM 5723 C C . ALA B 1 368 ? -2.686 6.922 -19.844 1 90.81 368 ALA B C 1
ATOM 5725 O O . ALA B 1 368 ? -3.119 8.07 -19.688 1 90.81 368 ALA B O 1
ATOM 5726 N N . ARG B 1 369 ? -3.475 5.871 -19.875 1 90.62 369 ARG B N 1
ATOM 5727 C CA . ARG B 1 369 ? -4.91 5.945 -19.609 1 90.62 369 ARG B CA 1
ATOM 5728 C C . ARG B 1 369 ? -5.418 4.664 -18.969 1 90.62 369 ARG B C 1
ATOM 5730 O O . ARG B 1 369 ? -4.734 3.635 -18.984 1 90.62 369 ARG B O 1
ATOM 5737 N N . TRP B 1 370 ? -6.637 4.77 -18.469 1 95.12 370 TRP B N 1
ATOM 5738 C CA . TRP B 1 370 ? -7.32 3.562 -18.016 1 95.12 370 TRP B CA 1
ATOM 5739 C C . TRP B 1 370 ? -7.629 2.633 -19.172 1 95.12 370 TRP B C 1
ATOM 5741 O O . TRP B 1 370 ? -7.988 3.09 -20.266 1 95.12 370 TRP B O 1
ATOM 5751 N N . VAL B 1 371 ? -7.492 1.329 -18.938 1 96.44 371 VAL B N 1
ATOM 5752 C CA . VAL B 1 371 ? -7.785 0.318 -19.953 1 96.44 371 VAL B CA 1
ATOM 5753 C C . VAL B 1 371 ? -8.758 -0.713 -19.375 1 96.44 371 VAL B C 1
ATOM 5755 O O . VAL B 1 371 ? -8.578 -1.194 -18.266 1 96.44 371 VAL B O 1
ATOM 5758 N N . ASN B 1 372 ? -9.836 -0.977 -20.109 1 97.69 372 ASN B N 1
ATOM 5759 C CA . ASN B 1 372 ? -10.711 -2.084 -19.75 1 97.69 372 ASN B CA 1
ATOM 5760 C C . ASN B 1 372 ? -10.078 -3.434 -20.078 1 97.69 372 ASN B C 1
ATOM 5762 O O . ASN B 1 372 ? -9.531 -3.627 -21.156 1 97.69 372 ASN B O 1
ATOM 5766 N N . VAL B 1 373 ? -10.156 -4.332 -19.109 1 97.81 373 VAL B N 1
ATOM 5767 C CA . VAL B 1 373 ? -9.492 -5.621 -19.25 1 97.81 373 VAL B CA 1
ATOM 5768 C C . VAL B 1 373 ? -10.102 -6.395 -20.422 1 97.81 373 VAL B C 1
ATOM 5770 O O . VAL B 1 373 ? -9.398 -7.117 -21.125 1 97.81 373 VAL B O 1
ATOM 5773 N N . ASP B 1 374 ? -11.344 -6.195 -20.641 1 94.88 374 ASP B N 1
ATOM 5774 C CA . ASP B 1 374 ? -12.031 -6.961 -21.672 1 94.88 374 ASP B CA 1
ATOM 5775 C C . ASP B 1 374 ? -11.617 -6.492 -23.078 1 94.88 374 ASP B C 1
ATOM 5777 O O . ASP B 1 374 ? -11.945 -7.137 -24.062 1 94.88 374 ASP B O 1
ATOM 5781 N N . GLU B 1 375 ? -10.883 -5.402 -23.109 1 92.19 375 GLU B N 1
ATOM 5782 C CA . GLU B 1 375 ? -10.391 -4.898 -24.391 1 92.19 375 GLU B CA 1
ATOM 5783 C C . GLU B 1 375 ? -9.086 -5.578 -24.781 1 92.19 375 GLU B C 1
ATOM 5785 O O . GLU B 1 375 ? -8.594 -5.387 -25.891 1 92.19 375 GLU B O 1
ATOM 5790 N N . VAL B 1 376 ? -8.648 -6.305 -23.922 1 91.56 376 VAL B N 1
ATOM 5791 C CA . VAL B 1 376 ? -7.34 -6.906 -24.125 1 91.56 376 VAL B CA 1
ATOM 5792 C C . VAL B 1 376 ? -7.488 -8.406 -24.359 1 91.56 376 VAL B C 1
ATOM 5794 O O . VAL B 1 376 ? -8.227 -9.078 -23.641 1 91.56 376 VAL B O 1
ATOM 5797 N N . GLY B 1 377 ? -6.703 -8.953 -25.312 1 78.56 377 GLY B N 1
ATOM 5798 C CA . GLY B 1 377 ? -6.562 -10.391 -25.5 1 78.56 377 GLY B CA 1
ATOM 5799 C C . GLY B 1 377 ? -7.66 -11 -26.359 1 78.56 377 GLY B C 1
ATOM 5800 O O . GLY B 1 377 ? -8.734 -10.406 -26.5 1 78.56 377 GLY B O 1
#

Foldseek 3Di:
DAEAEEEEEDCPPVVVLLLLLLVCLVQLDVFLHHYAQAEYEDCDPVVQVVVCVVSVHPYYDNDLLCVLQDPRHAEYEYPDFQQCLLVSLLSNLVNLHEYEYEPLNHLFLVSLVVSVVSNVVSVHAFEYPLLLCLQLLNVVLLVCVVVCQQPAWAEKEWEFEAAQPQDLAAADDLLQDCNGHNAHQCRPTVLNRLLSCCSRHNAWFKKAKAFAAPNQWYHNDRVHPDIDGRDHTQKMKMWTAHPSRHTYIYITGNRPPPDHGATWMWTHHPFWIWTDGVVQSQWIWIWGNPDDPVPTDTDIDGDACVTPSRCSPDHDTRPDDDPSSSSSSQVSQVSNCVSVVHHGPPGSVSSSSSSLVSVNNVVNNVVVHMGTSVVGD/DAEAEEEEEDCPPVVVLLLLLLVCLVQLDVFLHHYAQAEYEDCDPVVQVVVCVVSVHPYYDNDLLCVLQDPRHAEYEYPDFQQCLLVSLLSNLVNLHEYEYEPLNHLFLVSLVVSVVSNVVSVHAFEYPLLLCLQLLNVVLLVCVVVCQQHAWAEKEKEFEAAQPQDLAAADDLLQDCNGHNAHQCRPTVLNRLLSCCSRHNAWFKKAKAFAAPNQWYHNDRVHPDIDGRDHTQKMKMWTAHPSGHTYIYITGNRPPPHHGATWMWTHHPFWIWTDGVVQSQWIWIWGNPDDPVPTDTDIDGDACVTPSRCSPDHGTRPDDDPSSSSSSQVSQVRNCVSVVHHGPPGSVSSSSSSLVSVNNVVNNVVVHMGTSVVGD

Nearest PDB structures (foldseek):
  6a3g-assembly1_B  TM=9.813E-01  e=7.171E-51  Pseudarthrobacter phenanthrenivorans Sphe3
  6a3j-assembly1_D  TM=9.808E-01  e=1.013E-50  Pseudarthrobacter phenanthrenivorans Sphe3
  4gqa-assembly1_A-2  TM=9.611E-01  e=4.525E-48  Klebsiella pneumoniae 342
  4h3v-assembly1_B  TM=9.577E-01  e=3.808E-43  Kribbella flavida DSM 17836
  3oqb-assembly1_C  TM=8.365E-01  e=2.858E-26  Bradyrhizobium diazoefficiens USDA 110

Solvent-accessible surface area (backbone atoms only — not comparable to full-atom values): 36324 Å² total; per-residue (Å²): 113,49,76,45,21,34,27,40,31,33,69,52,76,65,20,44,42,51,39,52,12,64,68,42,27,70,76,48,37,92,63,62,25,37,80,36,52,40,32,23,22,28,90,37,58,66,58,9,45,53,49,12,60,75,59,62,27,77,33,54,32,42,44,58,67,58,57,44,66,35,86,76,40,47,31,42,33,42,41,57,62,45,65,48,36,48,64,54,50,53,52,21,32,75,60,62,22,25,39,38,33,40,66,48,54,32,76,40,20,54,60,19,45,52,51,32,52,48,29,59,73,58,69,40,56,39,34,34,58,68,43,68,64,51,31,35,48,46,42,43,50,38,50,43,51,73,70,42,68,21,42,60,66,50,36,38,41,34,27,21,24,19,30,89,59,32,55,61,69,51,43,55,53,66,61,33,30,44,83,44,37,29,46,20,21,54,46,74,34,26,46,56,37,50,42,47,44,37,70,61,77,39,56,68,39,31,27,35,22,50,73,41,58,79,71,50,50,19,18,66,36,80,84,44,88,52,67,39,76,41,65,34,31,35,30,35,37,28,42,36,34,32,70,88,66,22,37,33,40,41,37,21,20,32,41,36,40,82,28,78,52,34,40,32,40,36,44,29,12,61,36,4,23,40,39,40,38,53,83,45,50,40,41,36,34,42,22,47,62,89,45,60,81,94,68,50,55,74,41,79,43,63,43,24,43,90,36,55,83,31,42,56,77,35,83,54,59,60,73,61,75,55,76,55,53,16,41,19,49,50,47,44,46,52,43,31,18,63,53,67,70,46,89,51,79,48,19,43,62,53,38,24,55,40,32,16,47,54,49,20,27,52,51,6,37,77,66,51,27,68,26,51,22,85,78,35,96,113,49,77,45,23,33,27,39,32,32,71,53,76,65,19,43,41,52,39,52,12,65,69,42,27,71,76,47,36,92,61,60,27,37,82,37,50,40,31,24,22,29,91,35,56,66,60,9,45,53,48,13,60,75,60,61,29,77,35,54,33,42,42,58,69,57,56,45,65,36,86,77,38,45,32,41,33,42,41,56,62,46,66,47,36,49,64,54,50,53,51,21,32,74,59,64,21,25,36,38,33,40,65,46,53,33,75,40,20,53,59,19,44,52,52,33,53,49,29,59,74,59,69,41,57,40,34,35,58,68,43,69,65,54,31,36,49,46,42,42,52,38,50,43,50,74,69,43,64,22,41,60,67,49,36,38,41,33,28,20,24,20,31,88,59,32,55,61,69,52,42,54,54,64,63,33,31,45,83,43,39,30,46,19,19,53,44,74,33,26,46,57,39,49,44,48,44,36,71,63,77,37,57,66,40,31,26,35,23,50,71,41,57,80,69,51,52,20,17,66,37,80,86,43,89,50,67,39,77,42,65,34,31,35,27,35,39,30,43,37,33,31,69,88,66,22,36,35,42,40,38,20,21,32,42,36,39,82,28,77,52,35,41,31,41,36,44,30,13,61,36,3,22,40,40,41,38,54,81,45,50,39,40,36,34,43,24,47,61,87,44,58,80,96,67,50,57,74,41,79,42,64,43,26,42,90,36,54,81,30,41,53,76,34,83,55,59,61,74,59,77,54,76,53,53,16,41,19,49,53,47,46,46,51,44,32,18,64,50,67,68,45,88,51,80,47,19,44,61,55,36,22,55,38,31,15,47,53,49,19,26,53,51,6,36,76,66,53,27,68,27,50,22,85,77,35,96

Secondary structure (DSSP, 8-state):
-EEEEEEEE--SHHHHHHHHHHHHHHHHS--SEEEEEEEEE-SSHHHHHHHHHHHT-SEEES-HHHHHH-TT-SEEEE-S-GGGHHHHHHHHHHTT-EEEEESSSSSSHHHHHHHHHHHHHHT--EEEE--GGGSHHHHHHHHHHHTTTT-SEEEEEEEEE--TT--TTSPP-GGG-HHHH-SSHIIIIIHHHHHHHHHHT--EEEEEEEEE-S--EEESSTT-S-EEE--S-SEEEEEEEETTS-EEEEEEES--TT-SSEEEEEEEESSEEEEEEGGGTTEEEEEETTS-GGG--PEEEEP-TTSTTTTTT-SSTTS---HHHHHHHHHHHHHHHHHTT---SS-HHHHHHHHHHHHHHHHHHHHTB-EEGGG--/-EEEEEEEE--SHHHHHHHHHHHHHHHHS--SEEEEEEEEE-SSHHHHHHHHHHHT-SEEES-HHHHHH-TT-SEEEE-S-GGGHHHHHHHHHHTT-EEEEESSSSSSHHHHHHHHHHHHHHT--EEEE--GGGSHHHHHHHHHHHTTTT-SEEEEEEEEE--TT--TTSPP-GGG-HHHH-SSHIIIIIHHHHHHHHHHT--EEEEEEEEE-S--EEESSTT-S-EEE--S-SEEEEEEEETTS-EEEEEEES--TT-SSEEEEEEEESSEEEEEEGGGTTEEEEEETTS-GGG--PEEEEP-TTSTTTTTT-SSTTS---HHHHHHHHHHHHHHHHHTT---SS-HHHHHHHHHHHHHHHHHHHHTB-EEGGG--